Protein AF-0000000087527115 (afdb_homodimer)

Nearest PDB structures (foldseek):
  2zq5-assembly1_A  TM=5.629E-01  e=6.923E-07  Mycobacterium tuberculosis
  2z6v-assembly1_A  TM=5.836E-01  e=9.542E-07  Mycobacterium avium
  4gbm-assembly1_A  TM=4.692E-01  e=5.283E-06  Moorena producens
  3bd9-assembly1_A  TM=5.437E-01  e=1.110E-03  Homo sapiens
  7sce-assembly1_A  TM=5.227E-01  e=4.461E-03  Escherichia coli K-12

InterPro domains:
  IPR027417 P-loop containing nucleoside triphosphate hydrolase [G3DSA:3.40.50.300] (25-283)
  IPR027417 P-loop containing nucleoside triphosphate hydrolase [SSF52540] (41-276)

Foldseek 3Di:
DVVFFQDPVNLVVLQVCLVVCLVVLVVLLVVLQVPAAPFAAEEEEEDQPLCSLLLLQLLQQWWQADACFQQCLSSLSRNLSVLLVCVVVVHQNDDSPSDDDSNDDGGRNGHHLSLSNVVLFDPSQLAADPDDPGDPVSLSSVLSSQRSSCVSRVHHYYHYHHSCLRCVVVVCVSGVRHAYEYEGEDLLQNLQVQQVVCVVVDHSQDHDTHAAPCNVVLNVPDRDSLLSSLCRNVRSVVSVVVVCVPDDPLRYDYFYPQCCQQAVLVRSVVVQVSSCVVVHDTGTHDSVSDDRGHDDSSDRPDDPVSSVVNVVSNVVCVVVD/DVVFFQDPVNLVVLQVCLVVCLVVLVVLLVVLQVPAAPFAAEEEEEDQPLCSLLLLQLLQQWWQADACFQQCLSSLSRNLVVLLVQVVVVAQNDPSPSDDDSNHDGGRNGHHLSLSNVVLFDPSQLAADPDDPGDPVSLSSVLSSQRSSCVSRVHHYYHYHHSCLRCVVVVCVSGVRHAYEYEGEDLLQNLQVQQVVCVVVDHSQDGDTHAAPCNVVLNVPDRDSLLSSLCRNVRSVVSVVVVCVPDDPLRYDYFYPQCCQQAVLVRSVVVQVSSCVVVHDTGTHDSVSDDRGHDDSSDRPDDPVSSVVNVVSNVVCVVVD

Organism: NCBI:txid1859131

Secondary structure (DSSP, 8-state):
-GGGB--HHHHHHHHHHHHHHHHHHHHHHHHHTT---SSPPEEEEESTTSSHHHHHHHHHHTBS-B--BHHHHHTTT-HHHHHHHHHHTT-----S----BTTB--BTTSB---HHHHTTTS-TT----SS----HHHHHHHHHHHHHHHHHHTS-BEEE-TTHHHHHHHHHHH-SS-EEEEEE--HHHHHHHHHHHHHHHS-TTS--SPPPTTHHHHHHH---HHHHHHHHHHHHHHHHHHHHHTS-GGGEEEEEHHHHHH-HHHHHHHHHHHHHTTS----B--GGGS-S---------S-HHHHHHHHHHHHHHHTT-/-GGGB--HHHHHHHHHHHHHHHHHHHHHHHHHTT---SSPPEEEEESTTSSHHHHHHHHHHTBS-B--BHHHHHTTT-HHHHHHHHHHTT-----S----BTTB--BTTSBP--HHHHTTTS-TT----SS----HHHHHHHHHHHHHHHHHHTS-BEEE-TTHHHHHHHHHHH-SS-EEEEEE--HHHHHHHHHHHHHHHS-TTS--SPPPTTHHHHHHH---HHHHHHHHHHHHHHHHHHHHHTS-GGGEEEEEHHHHHH-HHHHHHHHHHHHHTTS----B--GGGS-S---------S-HHHHHHHHHHHHHHHTT-

Structure (mmCIF, N/CA/C/O backbone):
data_AF-0000000087527115-model_v1
#
loop_
_entity.id
_entity.type
_entity.pdbx_description
1 polymer 'Sulfotransferase family protein'
#
loop_
_atom_site.group_PDB
_atom_site.id
_atom_site.type_symbol
_atom_site.label_atom_id
_atom_site.label_alt_id
_atom_site.label_comp_id
_atom_site.label_asym_id
_atom_site.label_entity_id
_atom_site.label_seq_id
_atom_site.pdbx_PDB_ins_code
_atom_site.Cartn_x
_atom_site.Cartn_y
_atom_site.Cartn_z
_atom_site.occupancy
_atom_site.B_iso_or_equiv
_atom_site.auth_seq_id
_atom_site.auth_comp_id
_atom_site.auth_asym_id
_atom_site.auth_atom_id
_atom_site.pdbx_PDB_model_num
ATOM 1 N N . MET A 1 1 ? -6.184 -2.748 14.859 1 38.25 1 MET A N 1
ATOM 2 C CA . MET A 1 1 ? -5.488 -1.466 14.898 1 38.25 1 MET A CA 1
ATOM 3 C C . MET A 1 1 ? -4.418 -1.39 13.812 1 38.25 1 MET A C 1
ATOM 5 O O . MET A 1 1 ? -4.242 -0.346 13.188 1 38.25 1 MET A O 1
ATOM 9 N N . LEU A 1 2 ? -3.711 -2.543 13.523 1 47.62 2 LEU A N 1
ATOM 10 C CA . LEU A 1 2 ? -2.566 -2.613 12.617 1 47.62 2 LEU A CA 1
ATOM 11 C C . LEU A 1 2 ? -3.021 -2.562 11.164 1 47.62 2 LEU A C 1
ATOM 13 O O . LEU A 1 2 ? -2.234 -2.227 10.273 1 47.62 2 LEU A O 1
ATOM 17 N N . ARG A 1 3 ? -4.418 -2.646 10.984 1 58.28 3 ARG A N 1
ATOM 18 C CA . ARG A 1 3 ? -5 -2.869 9.664 1 58.28 3 ARG A CA 1
ATOM 19 C C . ARG A 1 3 ? -5.004 -1.586 8.844 1 58.28 3 ARG A C 1
ATOM 21 O O . ARG A 1 3 ? -5.105 -1.63 7.613 1 58.28 3 ARG A O 1
ATOM 28 N N . TYR A 1 4 ? -4.641 -0.491 9.492 1 68.19 4 TYR A N 1
ATOM 29 C CA . TYR A 1 4 ? -4.832 0.729 8.719 1 68.19 4 TYR A CA 1
ATOM 30 C C . TYR A 1 4 ? -3.535 1.521 8.617 1 68.19 4 TYR A C 1
ATOM 32 O O . TYR A 1 4 ? -3.516 2.627 8.07 1 68.19 4 TYR A O 1
ATOM 40 N N . ARG A 1 5 ? -2.467 0.899 9.07 1 82.88 5 ARG A N 1
ATOM 41 C CA . ARG A 1 5 ? -1.175 1.558 8.914 1 82.88 5 ARG A CA 1
ATOM 42 C C . ARG A 1 5 ? -0.531 1.181 7.582 1 82.88 5 ARG A C 1
ATOM 44 O O . ARG A 1 5 ? -0.746 0.078 7.07 1 82.88 5 ARG A O 1
ATOM 51 N N . ILE A 1 6 ? 0.137 2.098 7.02 1 88.12 6 ILE A N 1
ATOM 52 C CA . ILE A 1 6 ? 0.907 1.765 5.828 1 88.12 6 ILE A CA 1
ATOM 53 C C . ILE A 1 6 ? 2.186 1.032 6.227 1 88.12 6 ILE A C 1
ATOM 55 O O . ILE A 1 6 ? 3.086 1.624 6.824 1 88.12 6 ILE A O 1
ATOM 59 N N . PRO A 1 7 ? 2.266 -0.24 5.879 1 87.25 7 PRO A N 1
ATOM 60 C CA . PRO A 1 7 ? 3.52 -0.933 6.184 1 87.25 7 PRO A CA 1
ATOM 61 C C . PRO A 1 7 ? 4.727 -0.299 5.5 1 87.25 7 PRO A C 1
ATOM 63 O O . PRO A 1 7 ? 4.605 0.228 4.391 1 87.25 7 PRO A O 1
ATOM 66 N N . TYR A 1 8 ? 5.922 -0.376 6.133 1 87.19 8 TYR A N 1
ATOM 67 C CA . TYR A 1 8 ? 7.129 0.313 5.695 1 87.19 8 TYR A CA 1
ATOM 68 C C . TYR A 1 8 ? 7.434 0.006 4.234 1 87.19 8 TYR A C 1
ATOM 70 O O . TYR A 1 8 ? 7.609 0.92 3.426 1 87.19 8 TYR A O 1
ATOM 78 N N . ARG A 1 9 ? 7.422 -1.253 3.82 1 86.31 9 ARG A N 1
ATOM 79 C CA . ARG A 1 9 ? 7.773 -1.635 2.457 1 86.31 9 ARG A CA 1
ATOM 80 C C . ARG A 1 9 ? 6.711 -1.173 1.466 1 86.31 9 ARG A C 1
ATOM 82 O O . ARG A 1 9 ? 7.035 -0.771 0.345 1 86.31 9 ARG A O 1
ATOM 89 N N . ILE A 1 10 ? 5.461 -1.226 1.898 1 89.12 10 ILE A N 1
ATOM 90 C CA . ILE A 1 10 ? 4.387 -0.744 1.037 1 89.12 10 ILE A CA 1
ATOM 91 C C . ILE A 1 10 ? 4.523 0.764 0.838 1 89.12 10 ILE A C 1
ATOM 93 O O . ILE A 1 10 ? 4.273 1.277 -0.256 1 89.12 10 ILE A O 1
ATOM 97 N N . GLY A 1 11 ? 4.906 1.471 1.937 1 91.75 11 GLY A N 1
ATOM 98 C CA . GLY A 1 11 ? 5.176 2.895 1.819 1 91.75 11 GLY A CA 1
ATOM 99 C C . GLY A 1 11 ? 6.254 3.219 0.802 1 91.75 11 GLY A C 1
ATOM 100 O O . GLY A 1 11 ? 6.125 4.176 0.038 1 91.75 11 GLY A O 1
ATOM 101 N N . MET A 1 12 ? 7.309 2.418 0.727 1 91.44 12 MET A N 1
ATOM 102 C CA . MET A 1 12 ? 8.383 2.602 -0.249 1 91.44 12 MET A CA 1
ATOM 103 C C . MET A 1 12 ? 7.863 2.398 -1.669 1 91.44 12 MET A C 1
ATOM 105 O O . MET A 1 12 ? 8.25 3.125 -2.586 1 91.44 12 MET A O 1
ATOM 109 N N . ILE A 1 13 ? 7.043 1.417 -1.813 1 91.06 13 ILE A N 1
ATOM 110 C CA . ILE A 1 13 ? 6.461 1.126 -3.119 1 91.06 13 ILE A CA 1
ATOM 111 C C . ILE A 1 13 ? 5.59 2.299 -3.568 1 91.06 13 ILE A C 1
ATOM 113 O O . ILE A 1 13 ? 5.711 2.77 -4.703 1 91.06 13 ILE A O 1
ATOM 117 N N . LEU A 1 14 ? 4.758 2.754 -2.658 1 93.44 14 LEU A N 1
ATOM 118 C CA . LEU A 1 14 ? 3.871 3.873 -2.965 1 93.44 14 LEU A CA 1
ATOM 119 C C . LEU A 1 14 ? 4.672 5.121 -3.32 1 93.44 14 LEU A C 1
ATOM 121 O O . LEU A 1 14 ? 4.293 5.871 -4.219 1 93.44 14 LEU A O 1
ATOM 125 N N . LYS A 1 15 ? 5.789 5.336 -2.652 1 93.94 15 LYS A N 1
ATOM 126 C CA . LYS A 1 15 ? 6.66 6.473 -2.938 1 93.94 15 LYS A CA 1
ATOM 127 C C . LYS A 1 15 ? 7.211 6.398 -4.359 1 93.94 15 LYS A C 1
ATOM 129 O O . LYS A 1 15 ? 7.402 7.43 -5.008 1 93.94 15 LYS A O 1
ATOM 134 N N . LYS A 1 16 ? 7.457 5.227 -4.867 1 92.31 16 LYS A N 1
ATOM 135 C CA . LYS A 1 16 ? 7.926 5.062 -6.238 1 92.31 16 LYS A CA 1
ATOM 136 C C . LYS A 1 16 ? 6.773 5.172 -7.23 1 92.31 16 LYS A C 1
ATOM 138 O O . LYS A 1 16 ? 6.926 5.75 -8.305 1 92.31 16 LYS A O 1
ATOM 143 N N . MET A 1 17 ? 5.645 4.656 -6.871 1 91.31 17 MET A N 1
ATOM 144 C CA . MET A 1 17 ? 4.48 4.609 -7.75 1 91.31 17 MET A CA 1
ATOM 145 C C . MET A 1 17 ? 3.943 6.012 -8.016 1 91.31 17 MET A C 1
ATOM 147 O O . MET A 1 17 ? 3.309 6.25 -9.047 1 91.31 17 MET A O 1
ATOM 151 N N . GLN A 1 18 ? 4.234 6.945 -7.086 1 94.06 18 GLN A N 1
ATOM 152 C CA . GLN A 1 18 ? 3.697 8.297 -7.234 1 94.06 18 GLN A CA 1
ATOM 153 C C . GLN A 1 18 ? 4.188 8.945 -8.523 1 94.06 18 GLN A C 1
ATOM 155 O O . GLN A 1 18 ? 3.504 9.797 -9.102 1 94.06 18 GLN A O 1
ATOM 160 N N . TYR A 1 19 ? 5.312 8.492 -9.07 1 93.31 19 TYR A N 1
ATOM 161 C CA . TYR A 1 19 ? 5.855 9.062 -10.297 1 93.31 19 TYR A CA 1
ATOM 162 C C . TYR A 1 19 ? 4.969 8.742 -11.492 1 93.31 19 TYR A C 1
ATOM 164 O O . TYR A 1 19 ? 4.891 9.523 -12.445 1 93.31 19 TYR A O 1
ATOM 172 N N . PHE A 1 20 ? 4.234 7.645 -11.43 1 93.62 20 PHE A N 1
ATOM 173 C CA . PHE A 1 20 ? 3.326 7.273 -12.508 1 93.62 20 PHE A CA 1
ATOM 174 C C . PHE A 1 20 ? 2.072 8.141 -12.477 1 93.62 20 PHE A C 1
ATOM 176 O O . PHE A 1 20 ? 1.349 8.227 -13.469 1 93.62 20 PHE A O 1
ATOM 183 N N . CYS A 1 21 ? 1.845 8.805 -11.367 1 95.12 21 CYS A N 1
ATOM 184 C CA . CYS A 1 21 ? 0.656 9.633 -11.203 1 95.12 21 CYS A CA 1
ATOM 185 C C . CYS A 1 21 ? 0.921 11.07 -11.648 1 95.12 21 CYS A C 1
ATOM 187 O O . CYS A 1 21 ? -0.01 11.859 -11.789 1 95.12 21 CYS A O 1
ATOM 189 N N . LEU A 1 22 ? 2.184 11.453 -11.883 1 95.44 22 LEU A N 1
ATOM 190 C CA . LEU A 1 22 ? 2.59 12.836 -12.094 1 95.44 22 LEU A CA 1
ATOM 191 C C . LEU A 1 22 ? 1.866 13.445 -13.297 1 95.44 22 LEU A C 1
ATOM 193 O O . LEU A 1 22 ? 1.396 14.578 -13.234 1 95.44 22 LEU A O 1
ATOM 197 N N . PRO A 1 23 ? 1.755 12.695 -14.445 1 94 23 PRO A N 1
ATOM 198 C CA . PRO A 1 23 ? 1.035 13.297 -15.57 1 94 23 PRO A CA 1
ATOM 199 C C . PRO A 1 23 ? -0.41 13.648 -15.227 1 94 23 PRO A C 1
ATOM 201 O O . PRO A 1 23 ? -0.905 14.703 -15.641 1 94 23 PRO A O 1
ATOM 204 N N . PHE A 1 24 ? -1 12.82 -14.508 1 93.44 24 PHE A N 1
ATOM 205 C CA . PHE A 1 24 ? -2.377 13.07 -14.102 1 93.44 24 PHE A CA 1
ATOM 206 C C . PHE A 1 24 ? -2.441 14.195 -13.07 1 93.44 24 PHE A C 1
ATOM 208 O O . PHE A 1 24 ? -3.348 15.031 -13.117 1 93.44 24 PHE A O 1
ATOM 215 N N . GLU A 1 25 ? -1.527 14.211 -12.078 1 96.69 25 GLU A N 1
ATOM 216 C CA . GLU A 1 25 ? -1.418 15.281 -11.086 1 96.69 25 GLU A CA 1
ATOM 217 C C . GLU A 1 25 ? -1.27 16.641 -11.758 1 96.69 25 GLU A C 1
ATOM 219 O O . GLU A 1 25 ? -1.99 17.578 -11.422 1 96.69 25 GLU A O 1
ATOM 224 N N . ASN A 1 26 ? -0.387 16.656 -12.734 1 95.5 26 ASN A N 1
ATOM 225 C CA . ASN A 1 26 ? -0.12 17.906 -13.438 1 95.5 26 ASN A CA 1
ATOM 226 C C . ASN A 1 26 ? -1.346 18.391 -14.203 1 95.5 26 ASN A C 1
ATOM 228 O O . ASN A 1 26 ? -1.618 19.594 -14.258 1 95.5 26 ASN A O 1
ATOM 232 N N . LYS A 1 27 ? -2.033 17.484 -14.805 1 94.25 27 LYS A N 1
ATOM 233 C CA . LYS A 1 27 ? -3.26 17.844 -15.508 1 94.25 27 LYS A CA 1
ATOM 234 C C . LYS A 1 27 ? -4.293 18.438 -14.555 1 94.25 27 LYS A C 1
ATOM 236 O O . LYS A 1 27 ? -4.965 19.406 -14.898 1 94.25 27 LYS A O 1
ATOM 241 N N . GLN A 1 28 ? -4.402 17.891 -13.43 1 93.5 28 GLN A N 1
ATOM 242 C CA . GLN A 1 28 ? -5.348 18.391 -12.438 1 93.5 28 GLN A CA 1
ATOM 243 C C . GLN A 1 28 ? -4.93 19.766 -11.93 1 93.5 28 GLN A C 1
ATOM 245 O O . GLN A 1 28 ? -5.77 20.641 -11.734 1 93.5 28 GLN A O 1
ATOM 250 N N . LEU A 1 29 ? -3.67 19.938 -11.68 1 94.69 29 LEU A N 1
ATOM 251 C CA . LEU A 1 29 ? -3.164 21.219 -11.211 1 94.69 29 LEU A CA 1
ATOM 252 C C . LEU A 1 29 ? -3.404 22.312 -12.258 1 94.69 29 LEU A C 1
ATOM 254 O O . LEU A 1 29 ? -3.783 23.438 -11.914 1 94.69 29 LEU A O 1
ATOM 258 N N . CYS A 1 30 ? -3.221 21.906 -13.5 1 92 30 CYS A N 1
ATOM 259 C CA . CYS A 1 30 ? -3.461 22.859 -14.578 1 92 30 CYS A CA 1
ATOM 260 C C . CYS A 1 30 ? -4.934 23.234 -14.656 1 92 30 CYS A C 1
ATOM 262 O O . CYS A 1 30 ? -5.266 24.406 -14.875 1 92 30 CYS A O 1
ATOM 264 N N . SER A 1 31 ? -5.742 22.297 -14.422 1 88.31 31 SER A N 1
ATOM 265 C CA . SER A 1 31 ? -7.18 22.547 -14.469 1 88.31 31 SER A CA 1
ATOM 266 C C . SER A 1 31 ? -7.633 23.406 -13.297 1 88.31 31 SER A C 1
ATOM 268 O O . SER A 1 31 ? -8.633 24.125 -13.391 1 88.31 31 SER A O 1
ATOM 270 N N . SER A 1 32 ? -6.891 23.312 -12.273 1 86.5 32 SER A N 1
ATOM 271 C CA . SER A 1 32 ? -7.254 24.047 -11.062 1 86.5 32 SER A CA 1
ATOM 272 C C . SER A 1 32 ? -6.602 25.422 -11.031 1 86.5 32 SER A C 1
ATOM 274 O O . SER A 1 32 ? -6.926 26.25 -10.18 1 86.5 32 SER A O 1
ATOM 276 N N . LYS A 1 33 ? -5.816 25.516 -12.125 1 83.94 33 LYS A N 1
ATOM 277 C CA . LYS A 1 33 ? -5.125 26.812 -12.164 1 83.94 33 LYS A CA 1
ATOM 278 C C . LYS A 1 33 ? -6.113 27.953 -12.344 1 83.94 33 LYS A C 1
ATOM 280 O O . LYS A 1 33 ? -6.977 27.906 -13.219 1 83.94 33 LYS A O 1
ATOM 285 N N . ASN A 1 34 ? -6.25 28.797 -11.531 1 76 34 ASN A N 1
ATOM 286 C CA . ASN A 1 34 ? -7.086 30 -11.578 1 76 34 ASN A CA 1
ATOM 287 C C . ASN A 1 34 ? -8.531 29.688 -11.211 1 76 34 ASN A C 1
ATOM 289 O O . ASN A 1 34 ? -9.43 30.484 -11.477 1 76 34 ASN A O 1
ATOM 293 N N . ARG A 1 35 ? -8.828 28.453 -10.875 1 76.69 35 ARG A N 1
ATOM 294 C CA . ARG A 1 35 ? -10.156 28.125 -10.367 1 76.69 35 ARG A CA 1
ATOM 295 C C . ARG A 1 35 ? -10.227 28.281 -8.852 1 76.69 35 ARG A C 1
ATOM 297 O O . ARG A 1 35 ? -9.773 27.406 -8.117 1 76.69 35 ARG A O 1
ATOM 304 N N . TYR A 1 36 ? -10.734 29.328 -8.617 1 77.94 36 TYR A N 1
ATOM 305 C CA . TYR A 1 36 ? -10.867 29.594 -7.191 1 77.94 36 TYR A CA 1
ATOM 306 C C . TYR A 1 36 ? -11.898 28.672 -6.555 1 77.94 36 TYR A C 1
ATOM 308 O O . TYR A 1 36 ? -12.852 28.234 -7.215 1 77.94 36 TYR A O 1
ATOM 316 N N . SER A 1 37 ? -11.57 28.234 -5.348 1 85.44 37 SER A N 1
ATOM 317 C CA . SER A 1 37 ? -12.516 27.438 -4.566 1 85.44 37 SER A CA 1
ATOM 318 C C . SER A 1 37 ? -13.453 28.328 -3.764 1 85.44 37 SER A C 1
ATOM 320 O O . SER A 1 37 ? -13.07 29.422 -3.332 1 85.44 37 SER A O 1
ATOM 322 N N . GLU A 1 38 ? -14.688 27.828 -3.689 1 89.81 38 GLU A N 1
ATOM 323 C CA . GLU A 1 38 ? -15.664 28.562 -2.891 1 89.81 38 GLU A CA 1
ATOM 324 C C . GLU A 1 38 ? -15.375 28.422 -1.399 1 89.81 38 GLU A C 1
ATOM 326 O O . GLU A 1 38 ? -15.891 29.203 -0.588 1 89.81 38 GLU A O 1
ATOM 331 N N . TYR A 1 39 ? -14.531 27.547 -1.103 1 94.81 39 TYR A N 1
ATOM 332 C CA . TYR A 1 39 ? -14.227 27.281 0.3 1 94.81 39 TYR A CA 1
ATOM 333 C C . TYR A 1 39 ? -12.938 27.984 0.72 1 94.81 39 TYR A C 1
ATOM 335 O O . TYR A 1 39 ? -11.977 28.031 -0.051 1 94.81 39 TYR A O 1
ATOM 343 N N . TYR A 1 40 ? -12.945 28.516 1.947 1 96.38 40 TYR A N 1
ATOM 344 C CA . TYR A 1 40 ? -11.734 29.062 2.545 1 96.38 40 TYR A CA 1
ATOM 345 C C . TYR A 1 40 ? -10.906 27.953 3.191 1 96.38 40 TYR A C 1
ATOM 347 O O . TYR A 1 40 ? -11.391 27.25 4.078 1 96.38 40 TYR A O 1
ATOM 355 N N . PRO A 1 41 ? -9.672 27.734 2.684 1 97.88 41 PRO A N 1
ATOM 356 C CA . PRO A 1 41 ? -8.852 26.781 3.438 1 97.88 41 PRO A CA 1
ATOM 357 C C . PRO A 1 41 ? -8.609 27.219 4.879 1 97.88 41 PRO A C 1
ATOM 359 O O . PRO A 1 41 ? -8.555 28.422 5.16 1 97.88 41 PRO A O 1
ATOM 362 N N . ILE A 1 42 ? -8.508 26.25 5.758 1 98.69 42 ILE A N 1
ATOM 363 C CA . ILE A 1 42 ? -8.281 26.484 7.18 1 98.69 42 ILE A CA 1
ATOM 364 C C . ILE A 1 42 ? -6.867 26.047 7.559 1 98.69 42 ILE A C 1
ATOM 366 O O . ILE A 1 42 ? -6.477 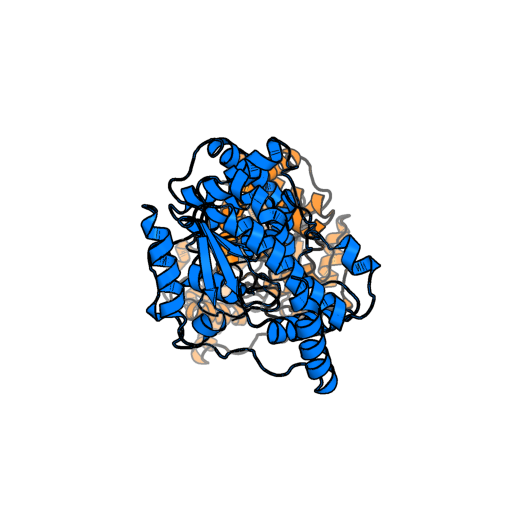24.906 7.312 1 98.69 42 ILE A O 1
ATOM 370 N N . PHE A 1 43 ? -6.086 26.906 8.125 1 98.75 43 PHE A N 1
ATOM 371 C CA . PHE A 1 43 ? -4.73 26.609 8.562 1 98.75 43 PHE A CA 1
ATOM 372 C C . PHE A 1 43 ? -4.629 26.672 10.086 1 98.75 43 PHE A C 1
ATOM 374 O O . PHE A 1 43 ? -4.855 27.719 10.688 1 98.75 43 PHE A O 1
ATOM 381 N N . VAL A 1 44 ? -4.301 25.531 10.672 1 98.75 44 VAL A N 1
ATOM 382 C CA . VAL A 1 44 ? -4.152 25.422 12.125 1 98.75 44 VAL A CA 1
ATOM 383 C C . VAL A 1 44 ? -2.688 25.625 12.508 1 98.75 44 VAL A C 1
ATOM 385 O O . VAL A 1 44 ? -1.8 24.953 11.969 1 98.75 44 VAL A O 1
ATOM 388 N N . LEU A 1 45 ? -2.459 26.562 13.398 1 97.25 45 LEU A N 1
ATOM 389 C CA . LEU A 1 45 ? -1.094 26.844 13.82 1 97.25 45 LEU A CA 1
ATOM 390 C C . LEU A 1 45 ? -1.048 27.188 15.305 1 97.25 45 LEU A C 1
ATOM 392 O O . LEU A 1 45 ? -2.086 27.234 15.969 1 97.25 45 LEU A O 1
ATOM 396 N N . GLY A 1 46 ? 0.118 27.297 15.828 1 96.25 46 GLY A N 1
ATOM 397 C CA . GLY A 1 46 ? 0.436 27.547 17.234 1 96.25 46 GLY A CA 1
ATOM 398 C C . GLY A 1 46 ? 1.862 27.188 17.594 1 96.25 46 GLY A C 1
ATOM 399 O O . GLY A 1 46 ? 2.574 26.578 16.797 1 96.25 46 GLY A O 1
ATOM 400 N N . LEU A 1 47 ? 2.225 27.594 18.828 1 96.44 47 LEU A N 1
ATOM 401 C CA . LEU A 1 47 ? 3.562 27.25 19.297 1 96.44 47 LEU A CA 1
ATOM 402 C C . LEU A 1 47 ? 3.805 25.75 19.188 1 96.44 47 LEU A C 1
ATOM 404 O O . LEU A 1 47 ? 2.857 24.953 19.203 1 96.44 47 LEU A O 1
ATOM 408 N N . PRO A 1 48 ? 5.094 25.375 18.969 1 94.94 48 PRO A N 1
ATOM 409 C CA . PRO A 1 48 ? 5.371 23.938 19.125 1 94.94 48 PRO A CA 1
ATOM 410 C C . PRO A 1 48 ? 4.93 23.391 20.484 1 94.94 48 PRO A C 1
ATOM 412 O O . PRO A 1 48 ? 5.137 24.047 21.5 1 94.94 48 PRO A O 1
ATOM 415 N N . ARG A 1 49 ? 4.297 22.234 20.406 1 93.94 49 ARG A N 1
ATOM 416 C CA . ARG A 1 49 ? 3.895 21.562 21.641 1 93.94 49 ARG A CA 1
ATOM 417 C C . ARG A 1 49 ? 2.725 22.266 22.312 1 93.94 49 ARG A C 1
ATOM 419 O O . ARG A 1 49 ? 2.535 22.172 23.516 1 93.94 49 ARG A O 1
ATOM 426 N N . ALA A 1 50 ? 1.959 23.016 21.531 1 95.5 50 ALA A N 1
ATOM 427 C CA . ALA A 1 50 ? 0.834 23.766 22.094 1 95.5 50 ALA A CA 1
ATOM 428 C C . ALA A 1 50 ? -0.455 22.953 22.016 1 95.5 50 ALA A C 1
ATOM 430 O O . ALA A 1 50 ? -1.495 23.375 22.531 1 95.5 50 ALA A O 1
ATOM 431 N N . GLY A 1 51 ? -0.478 21.797 21.391 1 94.88 51 GLY A N 1
ATOM 432 C CA . GLY A 1 51 ? -1.671 20.969 21.297 1 94.88 51 GLY A CA 1
ATOM 433 C C . GLY A 1 51 ? -2.453 21.188 20.016 1 94.88 51 GLY A C 1
ATOM 434 O O . GLY A 1 51 ? -3.629 20.828 19.938 1 94.88 51 GLY A O 1
ATOM 435 N N . SER A 1 52 ? -1.788 21.781 19.016 1 96.25 52 SER A N 1
ATOM 436 C CA . SER A 1 52 ? -2.469 22.109 17.766 1 96.25 52 SER A CA 1
ATOM 437 C C . SER A 1 52 ? -2.848 20.859 16.984 1 96.25 52 SER A C 1
ATOM 439 O O . SER A 1 52 ? -3.814 20.859 16.219 1 96.25 52 SER A O 1
ATOM 441 N N . THR A 1 53 ? -2.143 19.734 17.188 1 96.06 53 THR A N 1
ATOM 442 C CA . THR A 1 53 ? -2.48 18.484 16.516 1 96.06 53 THR A CA 1
ATOM 443 C C . THR A 1 53 ? -3.836 17.969 16.984 1 96.06 53 THR A C 1
ATOM 445 O O . THR A 1 53 ? -4.613 17.438 16.188 1 96.06 53 THR A O 1
ATOM 448 N N . LEU A 1 54 ? -4.094 18.109 18.266 1 97.19 54 LEU A N 1
ATOM 449 C CA . LEU A 1 54 ? -5.395 17.703 18.797 1 97.19 54 LEU A CA 1
ATOM 450 C C . LEU A 1 54 ? -6.516 18.516 18.156 1 97.19 54 LEU A C 1
ATOM 452 O O . LEU A 1 54 ? -7.543 17.953 17.766 1 97.19 54 LEU A O 1
ATOM 456 N N . VAL A 1 55 ? -6.348 19.812 18.062 1 98.25 55 VAL A N 1
ATOM 457 C CA . VAL A 1 55 ? -7.344 20.688 17.438 1 98.25 55 VAL A CA 1
ATOM 458 C C . VAL A 1 55 ? -7.535 20.297 15.977 1 98.25 55 VAL A C 1
ATOM 460 O O . VAL A 1 55 ? -8.664 20.203 15.492 1 98.25 55 VAL A O 1
ATOM 463 N N . TYR A 1 56 ? -6.426 20.047 15.289 1 98.38 56 TYR A N 1
ATOM 464 C CA . TYR A 1 56 ? -6.449 19.594 13.906 1 98.38 56 TYR A CA 1
ATOM 465 C C . TYR A 1 56 ? -7.273 18.312 13.766 1 98.38 56 TYR A C 1
ATOM 467 O O . TYR A 1 56 ? -8.172 18.234 12.922 1 98.38 56 TYR A O 1
ATOM 475 N N . GLN A 1 57 ? -7.02 17.328 14.594 1 98 57 GLN A N 1
ATOM 476 C CA . GLN A 1 57 ? -7.723 16.047 14.562 1 98 57 GLN A CA 1
ATOM 477 C C . GLN A 1 57 ? -9.211 16.234 14.867 1 98 57 GLN A C 1
ATOM 479 O O . GLN A 1 57 ? -10.062 15.617 14.227 1 98 57 GLN A O 1
ATOM 484 N N . LEU A 1 58 ? -9.516 17.078 15.82 1 98.38 58 LEU A N 1
ATOM 485 C CA . LEU A 1 58 ? -10.898 17.328 16.188 1 98.38 58 LEU A CA 1
ATOM 486 C C . LEU A 1 58 ? -11.672 17.938 15.023 1 98.38 58 LEU A C 1
ATOM 488 O O . LEU A 1 58 ? -12.789 17.516 14.719 1 98.38 58 LEU A O 1
ATOM 492 N N . LEU A 1 59 ? -11.055 18.906 14.375 1 98.25 59 LEU A N 1
ATOM 493 C CA . LEU A 1 59 ? -11.719 19.562 13.25 1 98.25 59 LEU A CA 1
ATOM 494 C C . LEU A 1 59 ? -11.93 18.578 12.102 1 98.25 59 LEU A C 1
ATOM 496 O O . LEU A 1 59 ? -13.016 18.531 11.516 1 98.25 59 LEU A O 1
ATOM 500 N N . VAL A 1 60 ? -10.922 17.797 11.781 1 97.88 60 VAL A N 1
ATOM 501 C CA . VAL A 1 60 ? -10.984 16.844 10.672 1 97.88 60 VAL A CA 1
ATOM 502 C C . VAL A 1 60 ? -12.023 15.773 10.969 1 97.88 60 VAL A C 1
ATOM 504 O O . VAL A 1 60 ? -12.812 15.391 10.094 1 97.88 60 VAL A O 1
ATOM 507 N N . ASN A 1 61 ? -12.094 15.289 12.195 1 97.06 61 ASN A N 1
ATOM 508 C CA . ASN A 1 61 ? -12.984 14.195 12.57 1 97.06 61 ASN A CA 1
ATOM 509 C C . ASN A 1 61 ? -14.43 14.656 12.688 1 97.06 61 ASN A C 1
ATOM 511 O O . ASN A 1 61 ? -15.352 13.852 12.609 1 97.06 61 ASN A O 1
ATOM 515 N N . SER A 1 62 ? -14.625 15.945 12.828 1 97.25 62 SER A N 1
ATOM 516 C CA . SER A 1 62 ? -15.977 16.406 13.133 1 97.25 62 SER A CA 1
ATOM 517 C C . SER A 1 62 ? -16.547 17.25 12 1 97.25 62 SER A C 1
ATOM 519 O O . SER A 1 62 ? -17.531 17.953 12.188 1 97.25 62 SER A O 1
ATOM 521 N N . SER A 1 63 ? -15.953 17.234 10.867 1 97 63 SER A N 1
ATOM 522 C CA . SER A 1 63 ? -16.453 18.047 9.766 1 97 63 SER A CA 1
ATOM 523 C C . SER A 1 63 ? -16.266 17.359 8.422 1 97 63 SER A C 1
ATOM 525 O O . SER A 1 63 ? -15.43 16.453 8.305 1 97 63 SER A O 1
ATOM 527 N N . GLU A 1 64 ? -17.094 17.688 7.453 1 95.62 64 GLU A N 1
ATOM 528 C CA . GLU A 1 64 ? -16.797 17.391 6.055 1 95.62 64 GLU A CA 1
ATOM 529 C C . GLU A 1 64 ? -15.672 18.266 5.523 1 95.62 64 GLU A C 1
ATOM 531 O O . GLU A 1 64 ? -15.852 19.484 5.371 1 95.62 64 GLU A O 1
ATOM 536 N N . CYS A 1 65 ? -14.602 17.719 5.316 1 96.94 65 CYS A N 1
ATOM 537 C CA . CYS A 1 65 ? -13.43 18.484 4.883 1 96.94 65 CYS A CA 1
ATOM 538 C C . CYS A 1 65 ? -12.461 17.594 4.109 1 96.94 65 CYS A C 1
ATOM 540 O O . CYS A 1 65 ? -12.703 16.406 3.939 1 96.94 65 CYS A O 1
ATOM 542 N N . CYS A 1 66 ? -11.445 18.172 3.518 1 97.19 66 CYS A N 1
ATOM 543 C CA . CYS A 1 66 ? -10.297 17.453 2.988 1 97.19 66 CYS A CA 1
ATOM 544 C C . CYS A 1 66 ? -9.008 17.891 3.678 1 97.19 66 CYS A C 1
ATOM 546 O O . CYS A 1 66 ? -8.977 18.938 4.328 1 97.19 66 CYS A O 1
ATOM 548 N N . TYR A 1 67 ? -8.039 17.094 3.705 1 98.06 67 TYR A N 1
ATOM 549 C CA . TYR A 1 67 ? -6.785 17.297 4.418 1 98.06 67 TYR A CA 1
ATOM 550 C C . TYR A 1 67 ? -5.676 16.438 3.824 1 98.06 67 TYR A C 1
ATOM 552 O O . TYR A 1 67 ? -5.941 15.523 3.043 1 98.06 67 TYR A O 1
ATOM 560 N N . PHE A 1 68 ? -4.441 16.766 4.086 1 97.94 68 PHE A N 1
ATOM 561 C CA . PHE A 1 68 ? -3.354 15.867 3.719 1 97.94 68 PHE A CA 1
ATOM 562 C C . PHE A 1 68 ? -3.342 14.633 4.617 1 97.94 68 PHE A C 1
ATOM 564 O O . PHE A 1 68 ? -3.02 14.727 5.801 1 97.94 68 PHE A O 1
ATOM 571 N N . SE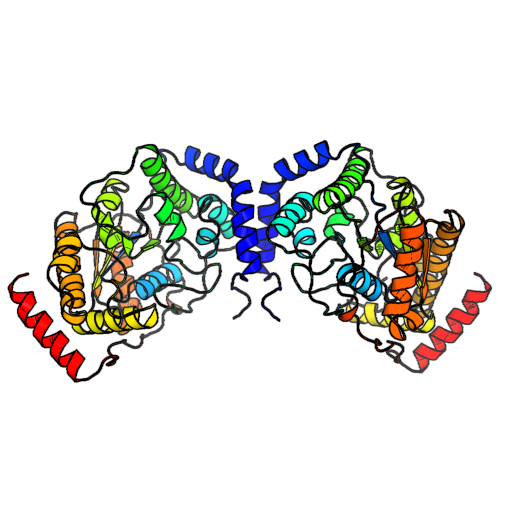R A 1 69 ? -3.699 13.508 4.043 1 96.38 69 SER A N 1
ATOM 572 C CA . SER A 1 69 ? -3.639 12.25 4.777 1 96.38 69 SER A CA 1
ATOM 573 C C . SER A 1 69 ? -2.217 11.695 4.816 1 96.38 69 SER A C 1
ATOM 575 O O . SER A 1 69 ? -1.342 12.172 4.09 1 96.38 69 SER A O 1
ATOM 577 N N . ASN A 1 70 ? -1.993 10.719 5.691 1 95.56 70 ASN A N 1
ATOM 578 C CA . ASN A 1 70 ? -0.698 10.047 5.688 1 95.56 70 ASN A CA 1
ATOM 579 C C . ASN A 1 70 ? -0.397 9.414 4.328 1 95.56 70 ASN A C 1
ATOM 581 O O . ASN A 1 70 ? 0.759 9.375 3.902 1 95.56 70 ASN A O 1
ATOM 585 N N . LEU A 1 71 ? -1.423 8.922 3.686 1 95.31 71 LEU A N 1
ATOM 586 C CA . LEU A 1 71 ? -1.24 8.367 2.348 1 95.31 71 LEU A CA 1
ATOM 587 C C . LEU A 1 71 ? -0.803 9.453 1.369 1 95.31 71 LEU A C 1
ATOM 589 O O . LEU A 1 71 ? 0.12 9.25 0.579 1 95.31 71 LEU A O 1
ATOM 593 N N . ALA A 1 72 ? -1.487 10.594 1.391 1 96.5 72 ALA A N 1
ATOM 594 C CA . ALA A 1 72 ? -1.117 11.703 0.517 1 96.5 72 ALA A CA 1
ATOM 595 C C . ALA A 1 72 ? 0.311 12.164 0.792 1 96.5 72 ALA A C 1
ATOM 597 O O . ALA A 1 72 ? 1.059 12.477 -0.137 1 96.5 72 ALA A O 1
ATOM 598 N N . THR A 1 73 ? 0.634 12.219 2.027 1 97.12 73 THR A N 1
ATOM 599 C CA . THR A 1 73 ? 1.979 12.648 2.398 1 97.12 73 THR A CA 1
ATOM 600 C C . THR A 1 73 ? 3.018 11.641 1.914 1 97.12 73 THR A C 1
ATOM 602 O O . THR A 1 73 ? 4.125 12.016 1.526 1 97.12 73 THR A O 1
ATOM 605 N N . THR A 1 74 ? 2.729 10.32 1.956 1 96.06 74 THR A N 1
ATOM 606 C CA . THR A 1 74 ? 3.604 9.281 1.431 1 96.06 74 THR A CA 1
ATOM 607 C C . THR A 1 74 ? 3.848 9.484 -0.063 1 96.06 74 THR A C 1
ATOM 609 O O . THR A 1 74 ? 4.969 9.312 -0.542 1 96.06 74 THR A O 1
ATOM 612 N N . MET A 1 75 ? 2.787 9.805 -0.72 1 97.06 75 MET A N 1
ATOM 613 C CA . MET A 1 75 ? 2.865 10.117 -2.145 1 97.06 75 MET A CA 1
ATOM 614 C C . MET A 1 75 ? 2.844 11.625 -2.379 1 97.06 75 MET A C 1
ATOM 616 O O . MET A 1 75 ? 1.971 12.133 -3.082 1 97.06 75 MET A O 1
ATOM 620 N N . HIS A 1 76 ? 3.805 12.336 -1.877 1 98.06 76 HIS A N 1
ATOM 621 C CA . HIS A 1 76 ? 3.799 13.773 -1.648 1 98.06 76 HIS A CA 1
ATOM 622 C C . HIS A 1 76 ? 3.904 14.547 -2.961 1 98.06 76 HIS A C 1
ATOM 624 O O . HIS A 1 76 ? 3.637 15.75 -3.006 1 98.06 76 HIS A O 1
ATOM 630 N N . LEU A 1 77 ? 4.223 13.906 -4.086 1 97.25 77 LEU A N 1
ATOM 631 C CA . LEU A 1 77 ? 4.324 14.594 -5.371 1 97.25 77 LEU A CA 1
ATOM 632 C C . LEU A 1 77 ? 2.979 14.609 -6.086 1 97.25 77 LEU A C 1
ATOM 634 O O . LEU A 1 77 ? 2.791 15.359 -7.051 1 97.25 77 LEU A O 1
ATOM 638 N N . SER A 1 78 ? 2.02 13.781 -5.547 1 97.19 78 SER A N 1
ATOM 639 C CA . SER A 1 78 ? 0.74 13.664 -6.238 1 97.19 78 SER A CA 1
ATOM 640 C C . SER A 1 78 ? -0.424 13.656 -5.254 1 97.19 78 SER A C 1
ATOM 642 O O . SER A 1 78 ? -1.279 12.773 -5.297 1 97.19 78 SER A O 1
ATOM 644 N N . PRO A 1 79 ? -0.47 14.695 -4.414 1 97.5 79 PRO A N 1
ATOM 645 C CA . PRO A 1 79 ? -1.494 14.672 -3.367 1 97.5 79 PRO A CA 1
ATOM 646 C C . PRO A 1 79 ? -2.91 14.812 -3.922 1 97.5 79 PRO A C 1
ATOM 648 O O . PRO A 1 79 ? -3.854 14.25 -3.365 1 97.5 79 PRO A O 1
ATOM 651 N N . VAL A 1 80 ? -3.131 15.555 -5 1 97.06 80 VAL A N 1
ATOM 652 C CA . VAL A 1 80 ? -4.457 15.742 -5.57 1 97.06 80 VAL A CA 1
ATOM 653 C C . VAL A 1 80 ? -4.969 14.43 -6.152 1 97.06 80 VAL A C 1
ATOM 655 O O . VAL A 1 80 ? -6.121 14.047 -5.926 1 97.06 80 VAL A O 1
ATOM 658 N N . THR A 1 81 ? -4.129 13.719 -6.836 1 96 81 THR A N 1
ATOM 659 C CA . THR A 1 81 ? -4.477 12.422 -7.418 1 96 81 THR A CA 1
ATOM 660 C C . THR A 1 81 ? -4.824 11.414 -6.324 1 96 81 THR A C 1
ATOM 662 O O . THR A 1 81 ? -5.812 10.688 -6.438 1 96 81 THR A O 1
ATOM 665 N N . VAL A 1 82 ? -3.988 11.391 -5.316 1 94.62 82 VAL A N 1
ATOM 666 C CA . VAL A 1 82 ? -4.219 10.477 -4.199 1 94.62 82 VAL A CA 1
ATOM 667 C C . VAL A 1 82 ? -5.559 10.797 -3.537 1 94.62 82 VAL A C 1
ATOM 669 O O . VAL A 1 82 ? -6.305 9.891 -3.162 1 94.62 82 VAL A O 1
ATOM 672 N N . SER A 1 83 ? -5.82 12.062 -3.406 1 94.19 83 SER A N 1
ATOM 673 C CA . SER A 1 83 ? -7.082 12.492 -2.816 1 94.19 83 SER A CA 1
ATOM 674 C C . SER A 1 83 ? -8.273 12.023 -3.646 1 94.19 83 SER A C 1
ATOM 676 O O . SER A 1 83 ? -9.281 11.578 -3.098 1 94.19 83 SER A O 1
ATOM 678 N N . ARG A 1 84 ? -8.203 12.125 -4.906 1 93.75 84 ARG A N 1
ATOM 679 C CA . ARG A 1 84 ? -9.266 11.656 -5.785 1 93.75 84 ARG A CA 1
ATOM 680 C C . ARG A 1 84 ? -9.5 10.156 -5.613 1 93.75 84 ARG A C 1
ATOM 682 O O . ARG A 1 84 ? -10.648 9.711 -5.512 1 93.75 84 ARG A O 1
ATOM 689 N N . VAL A 1 85 ? -8.422 9.391 -5.59 1 93.62 85 VAL A N 1
ATOM 690 C CA . VAL A 1 85 ? -8.5 7.941 -5.449 1 93.62 85 VAL A CA 1
ATOM 691 C C . VAL A 1 85 ? -9.109 7.586 -4.094 1 93.62 85 VAL A C 1
ATOM 693 O O . VAL A 1 85 ? -9.969 6.707 -4.004 1 93.62 85 VAL A O 1
ATOM 696 N N . THR A 1 86 ? -8.656 8.25 -3.078 1 92.12 86 THR A N 1
ATOM 697 C CA . THR A 1 86 ? -9.133 7.969 -1.731 1 92.12 86 THR A CA 1
ATOM 698 C C . THR A 1 86 ? -10.617 8.312 -1.602 1 92.12 86 THR A C 1
ATOM 700 O O . THR A 1 86 ? -11.359 7.621 -0.908 1 92.12 86 THR A O 1
ATOM 703 N N . LYS A 1 87 ? -10.984 9.406 -2.201 1 92 87 LYS A N 1
ATOM 704 C CA . LYS A 1 87 ? -12.398 9.758 -2.174 1 92 87 LYS A CA 1
ATOM 705 C C . LYS A 1 87 ? -13.258 8.648 -2.775 1 92 87 LYS A C 1
ATOM 707 O O . LYS A 1 87 ? -14.297 8.297 -2.221 1 92 87 LYS A O 1
ATOM 712 N N . ILE A 1 88 ? -12.82 8.117 -3.875 1 89.19 88 ILE A N 1
ATOM 713 C CA . ILE A 1 88 ? -13.555 7.094 -4.613 1 89.19 88 ILE A CA 1
ATOM 714 C C . ILE A 1 88 ? -13.727 5.852 -3.742 1 89.19 88 ILE A C 1
ATOM 716 O O . ILE A 1 88 ? -14.781 5.211 -3.76 1 89.19 88 ILE A O 1
ATOM 720 N N . ILE A 1 89 ? -12.734 5.598 -2.861 1 85.44 89 ILE A N 1
ATOM 721 C CA . ILE A 1 89 ? -12.812 4.367 -2.082 1 85.44 89 ILE A CA 1
ATOM 722 C C . ILE A 1 89 ? -13.383 4.664 -0.7 1 85.44 89 ILE A C 1
ATOM 724 O O . ILE A 1 89 ? -13.398 3.795 0.174 1 85.44 89 ILE A O 1
ATOM 728 N N . GLY A 1 90 ? -13.828 5.836 -0.455 1 77.19 90 GLY A N 1
ATOM 729 C CA . GLY A 1 90 ? -14.445 6.223 0.802 1 77.19 90 GLY A CA 1
ATOM 730 C C . GLY A 1 90 ? -13.438 6.469 1.911 1 77.19 90 GLY A C 1
ATOM 731 O O . GLY A 1 90 ? -13.68 6.113 3.066 1 77.19 90 GLY A O 1
ATOM 732 N N . GLY A 1 91 ? -12.289 7.055 1.572 1 70.12 91 GLY A N 1
ATOM 733 C CA . GLY A 1 91 ? -11.18 6.871 2.504 1 70.12 91 GLY A CA 1
ATOM 734 C C . GLY A 1 91 ? -10.906 8.102 3.342 1 70.12 91 GLY A C 1
ATOM 735 O O . GLY A 1 91 ? -10.148 8.039 4.312 1 70.12 91 GLY A O 1
ATOM 736 N N . GLN A 1 92 ? -11.328 9.32 3.23 1 79.5 92 GLN A N 1
ATOM 737 C CA . GLN A 1 92 ? -10.898 10.445 4.059 1 79.5 92 GLN A CA 1
ATOM 738 C C . GLN A 1 92 ? -11.867 10.672 5.215 1 79.5 92 GLN A C 1
ATOM 740 O O . GLN A 1 92 ? -12.422 11.766 5.359 1 79.5 92 GLN A O 1
ATOM 745 N N . ASN A 1 93 ? -12.109 9.641 5.953 1 85.81 93 ASN A N 1
ATOM 746 C CA . ASN A 1 93 ? -12.875 9.562 7.195 1 85.81 93 ASN A CA 1
ATOM 747 C C . ASN A 1 93 ? -12.117 8.789 8.266 1 85.81 93 ASN A C 1
ATOM 749 O O . ASN A 1 93 ? -12.461 7.645 8.578 1 85.81 93 ASN A O 1
ATOM 753 N N . PRO A 1 94 ? -11.117 9.453 8.867 1 91.69 94 PRO A N 1
ATOM 754 C CA . PRO A 1 94 ? -10.281 8.734 9.828 1 91.69 94 PRO A CA 1
ATOM 755 C C . PRO A 1 94 ? -11.039 8.367 11.102 1 91.69 94 PRO A C 1
ATOM 757 O O . PRO A 1 94 ? -12 9.039 11.469 1 91.69 94 PRO A O 1
ATOM 760 N N . PRO A 1 95 ? -10.672 7.25 11.734 1 91.25 95 PRO A N 1
ATOM 761 C CA . PRO A 1 95 ? -11.258 6.957 13.047 1 91.25 95 PRO A CA 1
ATOM 762 C C . PRO A 1 95 ? -10.914 8.008 14.094 1 91.25 95 PRO A C 1
ATOM 764 O O . PRO A 1 95 ? -9.844 8.617 14.031 1 91.25 95 PRO A O 1
ATOM 767 N N . PRO A 1 96 ? -11.789 8.195 15.039 1 93.56 96 PRO A N 1
ATOM 768 C CA . PRO A 1 96 ? -11.586 9.211 16.078 1 93.56 96 PRO A CA 1
ATOM 769 C C . PRO A 1 96 ? -10.609 8.75 17.156 1 93.56 96 PRO A C 1
ATOM 771 O O . PRO A 1 96 ? -10.984 8.648 18.328 1 93.56 96 PRO A O 1
ATOM 774 N N . THR A 1 97 ? -9.406 8.547 16.781 1 91.06 97 THR A N 1
ATOM 775 C CA . THR A 1 97 ? -8.414 8.07 17.734 1 91.06 97 THR A CA 1
ATOM 776 C C . THR A 1 97 ? -7.875 9.219 18.562 1 91.06 97 THR A C 1
ATOM 778 O O . THR A 1 97 ? -7.57 9.047 19.75 1 91.06 97 THR A O 1
ATOM 781 N N . PHE A 1 98 ? -7.734 10.398 18 1 95.56 98 PHE A N 1
ATOM 782 C CA . PHE A 1 98 ? -7.18 11.617 18.578 1 95.56 98 PHE A CA 1
ATOM 783 C C . PHE A 1 98 ? -5.824 11.344 19.219 1 95.56 98 PHE A C 1
ATOM 785 O O . PHE A 1 98 ? -5.523 11.867 20.297 1 95.56 98 PHE A O 1
ATOM 792 N N . GLN A 1 99 ? -5.121 10.453 18.641 1 92.88 99 GLN A N 1
ATOM 793 C CA . GLN A 1 99 ? -3.787 10.086 19.109 1 92.88 99 GLN A CA 1
ATOM 794 C C . GLN A 1 99 ? -2.719 10.531 18.109 1 92.88 99 GLN A C 1
ATOM 796 O O . GLN A 1 99 ? -2.922 10.445 16.891 1 92.88 99 GLN A O 1
ATOM 801 N N . SER A 1 100 ? -1.696 11.102 18.609 1 92.75 100 SER A N 1
ATOM 802 C CA . SER A 1 100 ? -0.538 11.477 17.812 1 92.75 100 SER A CA 1
ATOM 803 C C . SER A 1 100 ? 0.738 11.477 18.641 1 92.75 100 SER A C 1
ATOM 805 O O . SER A 1 100 ? 0.679 11.492 19.875 1 92.75 100 SER A O 1
ATOM 807 N N . ARG A 1 101 ? 1.853 11.297 18.031 1 87.5 101 ARG A N 1
ATOM 808 C CA . ARG A 1 101 ? 3.17 11.453 18.641 1 87.5 101 ARG A CA 1
ATOM 809 C C . ARG A 1 101 ? 3.969 12.547 17.938 1 87.5 101 ARG A C 1
ATOM 811 O O . ARG A 1 101 ? 4.418 12.367 16.812 1 87.5 101 ARG A O 1
ATOM 818 N N . TYR A 1 102 ? 4.168 13.609 18.656 1 85.69 102 TYR A N 1
ATOM 819 C CA . TYR A 1 102 ? 4.855 14.773 18.109 1 85.69 102 TYR A CA 1
ATOM 820 C C . TYR A 1 102 ? 4.246 15.195 16.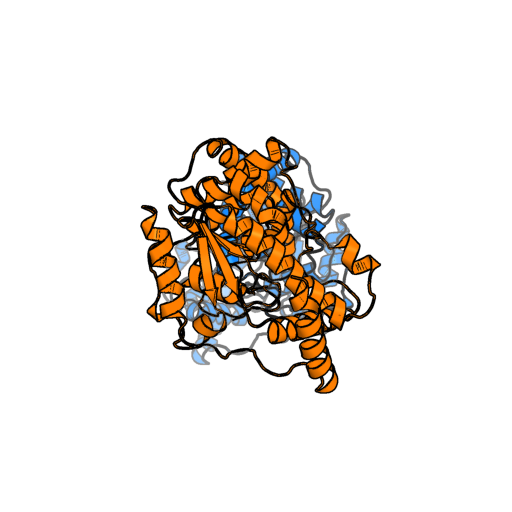781 1 85.69 102 TYR A C 1
ATOM 822 O O . TYR A 1 102 ? 4.969 15.445 15.812 1 85.69 102 TYR A O 1
ATOM 830 N N . GLY A 1 103 ? 2.949 15.078 16.75 1 88.62 103 GLY A N 1
ATOM 831 C CA . GLY A 1 103 ? 2.197 15.57 15.609 1 88.62 103 GLY A CA 1
ATOM 832 C C . GLY A 1 103 ? 1.939 14.5 14.57 1 88.62 103 GLY A C 1
ATOM 833 O O . GLY A 1 103 ? 1.133 14.695 13.656 1 88.62 103 GLY A O 1
ATOM 834 N N . ASN A 1 104 ? 2.561 13.367 14.688 1 90.25 104 ASN A N 1
ATOM 835 C CA . ASN A 1 104 ? 2.422 12.312 13.695 1 90.25 104 ASN A CA 1
ATOM 836 C C . ASN A 1 104 ? 1.318 11.328 14.07 1 90.25 104 ASN A C 1
ATOM 838 O O . ASN A 1 104 ? 1.296 10.812 15.188 1 90.25 104 ASN A O 1
ATOM 842 N N . THR A 1 105 ? 0.484 11.133 13.125 1 93.94 105 THR A N 1
ATOM 843 C CA . THR A 1 105 ? -0.561 10.125 13.273 1 93.94 105 THR A CA 1
ATOM 844 C C . THR A 1 105 ? -0.181 8.836 12.539 1 93.94 105 THR A C 1
ATOM 846 O O . THR A 1 105 ? 0.838 8.789 11.844 1 93.94 105 THR A O 1
ATOM 849 N N . SER A 1 106 ? -1.008 7.723 12.719 1 90.31 106 SER A N 1
ATOM 850 C CA . SER A 1 106 ? -0.469 6.418 12.344 1 90.31 106 SER A CA 1
ATOM 851 C C . SER A 1 106 ? -1.196 5.844 11.133 1 90.31 106 SER A C 1
ATOM 853 O O . SER A 1 106 ? -0.576 5.227 10.266 1 90.31 106 SER A O 1
ATOM 855 N N . LEU A 1 107 ? -2.475 6.078 11.055 1 92.31 107 LEU A N 1
ATOM 856 C CA . LEU A 1 107 ? -3.262 5.375 10.055 1 92.31 107 LEU A CA 1
ATOM 857 C C . LEU A 1 107 ? -3.174 6.074 8.703 1 92.31 107 LEU A C 1
ATOM 859 O O . LEU A 1 107 ? -2.922 7.281 8.641 1 92.31 107 LEU A O 1
ATOM 863 N N . TRP A 1 108 ? -3.443 5.332 7.633 1 92.38 108 TRP A N 1
ATOM 864 C CA . TRP A 1 108 ? -3.223 5.816 6.273 1 92.38 108 TRP A CA 1
ATOM 865 C C . TRP A 1 108 ? -4.125 7.008 5.965 1 92.38 108 TRP A C 1
ATOM 867 O O . TRP A 1 108 ? -3.752 7.891 5.191 1 92.38 108 TRP A O 1
ATOM 877 N N . ASN A 1 109 ? -5.305 7.074 6.57 1 94.12 109 ASN A N 1
ATOM 878 C CA . ASN A 1 109 ? -6.277 8.109 6.246 1 94.12 109 ASN A CA 1
ATOM 879 C C . ASN A 1 109 ? -6.391 9.141 7.363 1 94.12 109 ASN A C 1
ATOM 881 O O . ASN A 1 109 ? -7.297 9.977 7.355 1 94.12 109 ASN A O 1
ATOM 885 N N . GLU A 1 110 ? -5.52 9.078 8.312 1 95.69 110 GLU A N 1
ATOM 886 C CA . GLU A 1 110 ? -5.473 10.102 9.352 1 95.69 110 GLU A CA 1
ATOM 887 C C . GLU A 1 110 ? -4.785 11.367 8.852 1 95.69 110 GLU A C 1
ATOM 889 O O . GLU A 1 110 ? -3.996 11.32 7.902 1 95.69 110 GLU A O 1
ATOM 894 N N . PRO A 1 111 ? -5.152 12.508 9.477 1 96.81 111 PRO A N 1
ATOM 895 C CA . PRO A 1 111 ? -4.516 13.75 9.039 1 96.81 111 PRO A CA 1
ATOM 896 C C . PRO A 1 111 ? -3.025 13.797 9.375 1 96.81 111 PRO A C 1
ATOM 898 O O . PRO A 1 111 ? -2.625 13.453 10.484 1 96.81 111 PRO A O 1
ATOM 901 N N . SER A 1 112 ? -2.264 14.172 8.375 1 96.88 112 SER A N 1
ATOM 902 C CA . SER A 1 112 ? -0.814 14.312 8.469 1 96.88 112 SER A CA 1
ATOM 903 C C . SER A 1 112 ? -0.411 15.781 8.547 1 96.88 112 SER A C 1
ATOM 905 O O . SER A 1 112 ? -1.113 16.656 8.031 1 96.88 112 SER A O 1
ATOM 907 N N . VAL A 1 113 ? 0.731 16.016 9.141 1 96.5 113 VAL A N 1
ATOM 908 C CA . VAL A 1 113 ? 1.268 17.375 9.164 1 96.5 113 VAL A CA 1
ATOM 909 C C . VAL A 1 113 ? 1.7 17.781 7.758 1 96.5 113 VAL A C 1
ATOM 911 O O . VAL A 1 113 ? 1.84 18.969 7.465 1 96.5 113 VAL A O 1
ATOM 914 N N . GLY A 1 114 ? 1.882 16.812 6.875 1 97.06 114 GLY A N 1
ATOM 915 C CA . GLY A 1 114 ? 2.096 17.078 5.465 1 97.06 114 GLY A CA 1
ATOM 916 C C . GLY A 1 114 ? 3.461 17.688 5.172 1 97.06 114 GLY A C 1
ATOM 917 O O . GLY A 1 114 ? 3.615 18.469 4.23 1 97.06 114 GLY A O 1
ATOM 918 N N . VAL A 1 115 ? 4.484 17.281 5.953 1 96.38 115 VAL A N 1
ATOM 919 C CA . VAL A 1 115 ? 5.801 17.906 5.887 1 96.38 115 VAL A CA 1
ATOM 920 C C . VAL A 1 115 ? 6.387 17.734 4.488 1 96.38 115 VAL A C 1
ATOM 922 O O . VAL A 1 115 ? 6.934 18.688 3.92 1 96.38 115 VAL A O 1
ATOM 925 N N . SER A 1 116 ? 6.258 16.547 3.914 1 97 116 SER A N 1
ATOM 926 C CA . SER A 1 116 ? 6.844 16.266 2.607 1 97 116 SER A CA 1
ATOM 927 C C . SER A 1 116 ? 6.121 17.047 1.506 1 97 116 SER A C 1
ATOM 929 O O . SER A 1 116 ? 6.73 17.422 0.502 1 97 116 SER A O 1
ATOM 931 N N . ILE A 1 117 ? 4.852 17.312 1.677 1 98.31 117 ILE A N 1
ATOM 932 C CA . ILE A 1 117 ? 4.094 18.062 0.685 1 98.31 117 ILE A CA 1
ATOM 933 C C . ILE A 1 117 ? 4.438 19.547 0.795 1 98.31 117 ILE A C 1
ATOM 935 O O . ILE A 1 117 ? 4.801 20.188 -0.198 1 98.31 117 ILE A O 1
ATOM 939 N N . TRP A 1 118 ? 4.371 20.109 2.014 1 98.19 118 TRP A N 1
ATOM 940 C CA . TRP A 1 118 ? 4.715 21.5 2.225 1 98.19 118 TRP A CA 1
ATOM 941 C C . TRP A 1 118 ? 6.16 21.781 1.815 1 98.19 118 TRP A C 1
ATOM 943 O O . TRP A 1 118 ? 6.48 22.875 1.339 1 98.19 118 TRP A O 1
ATOM 953 N N . GLY A 1 119 ? 6.996 20.766 1.975 1 97.25 119 GLY A N 1
ATOM 954 C CA . GLY A 1 119 ? 8.406 20.875 1.639 1 97.25 119 GLY A CA 1
ATOM 955 C C . GLY A 1 119 ? 8.648 21.125 0.161 1 97.25 119 GLY A C 1
ATOM 956 O O . GLY A 1 119 ? 9.766 21.453 -0.244 1 97.25 119 GLY A O 1
ATOM 957 N N . ARG A 1 120 ? 7.676 20.906 -0.619 1 96.75 120 ARG A N 1
ATOM 958 C CA . ARG A 1 120 ? 7.785 21.203 -2.041 1 96.75 120 ARG A CA 1
ATOM 959 C C . ARG A 1 120 ? 7.895 22.719 -2.271 1 96.75 120 ARG A C 1
ATOM 961 O O . ARG A 1 120 ? 8.438 23.156 -3.287 1 96.75 120 ARG A O 1
ATOM 968 N N . TRP A 1 121 ? 7.406 23.469 -1.284 1 97.56 121 TRP A N 1
ATOM 969 C CA . TRP A 1 121 ? 7.301 24.906 -1.505 1 97.56 121 TRP A CA 1
ATOM 970 C C . TRP A 1 121 ? 8.062 25.672 -0.431 1 97.56 121 TRP A C 1
ATOM 972 O O . TRP A 1 121 ? 8.531 26.797 -0.673 1 97.56 121 TRP A O 1
ATOM 982 N N . PHE A 1 122 ? 8.188 25.109 0.733 1 97.31 122 PHE A N 1
ATOM 983 C CA . PHE A 1 122 ? 8.766 25.828 1.861 1 97.31 122 PHE A CA 1
ATOM 984 C C . PHE A 1 122 ? 9.984 25.094 2.41 1 97.31 122 PHE A C 1
ATOM 986 O O . PHE A 1 122 ? 10.109 23.875 2.24 1 97.31 122 PHE A O 1
ATOM 993 N N . PRO A 1 123 ? 10.844 25.828 3.139 1 94.25 123 PRO A N 1
ATOM 994 C CA . PRO A 1 123 ? 12.008 25.156 3.721 1 94.25 123 PRO A CA 1
ATOM 995 C C . PRO A 1 123 ? 11.625 24.156 4.816 1 94.25 123 PRO A C 1
ATOM 997 O O . PRO A 1 123 ? 10.875 24.5 5.73 1 94.25 123 PRO A O 1
ATOM 1000 N N . LEU A 1 124 ? 12.211 23.016 4.805 1 92.12 124 LEU A N 1
ATOM 1001 C CA . LEU A 1 124 ? 11.883 21.953 5.75 1 92.12 124 LEU A CA 1
ATOM 1002 C C . LEU A 1 124 ? 12.367 22.312 7.152 1 92.12 124 LEU A C 1
ATOM 1004 O O . LEU A 1 124 ? 11.844 21.797 8.141 1 92.12 124 LEU A O 1
ATOM 1008 N N . ASN A 1 125 ? 13.391 23.156 7.215 1 92.25 125 ASN A N 1
ATOM 1009 C CA . ASN A 1 125 ? 13.875 23.562 8.531 1 92.25 125 ASN A CA 1
ATOM 1010 C C . ASN A 1 125 ? 13.031 24.672 9.117 1 92.25 125 ASN A C 1
ATOM 1012 O O . ASN A 1 125 ? 13.359 25.219 10.172 1 92.25 125 ASN A O 1
ATOM 1016 N N . GLN A 1 126 ? 11.977 25.047 8.391 1 94.69 126 GLN A N 1
ATOM 1017 C CA . GLN A 1 126 ? 10.961 25.969 8.867 1 94.69 126 GLN A CA 1
ATOM 1018 C C . GLN A 1 126 ? 11.578 27.328 9.188 1 94.69 126 GLN A C 1
ATOM 1020 O O . GLN A 1 126 ? 11.297 27.922 10.242 1 94.69 126 GLN A O 1
ATOM 1025 N N . THR A 1 127 ? 12.469 27.766 8.305 1 95.06 127 THR A N 1
ATOM 1026 C CA . THR A 1 127 ? 13.047 29.109 8.398 1 95.06 127 THR A CA 1
ATOM 1027 C C . THR A 1 127 ? 11.969 30.172 8.242 1 95.06 127 THR A C 1
ATOM 1029 O O . THR A 1 127 ? 11.109 30.062 7.371 1 95.06 127 THR A O 1
ATOM 1032 N N . PHE A 1 128 ? 12.109 31.219 9.094 1 96.62 128 PHE A N 1
ATOM 1033 C CA . PHE A 1 128 ? 11.141 32.312 9.055 1 96.62 128 PHE A CA 1
ATOM 1034 C C . PHE A 1 128 ? 11.227 33.062 7.734 1 96.62 128 PHE A C 1
ATOM 1036 O O . PHE A 1 128 ? 12.312 33.5 7.328 1 96.62 128 PHE A O 1
ATOM 1043 N N . MET A 1 129 ? 10.055 33.219 7.098 1 94.88 129 MET A N 1
ATOM 1044 C CA . MET A 1 129 ? 9.992 33.938 5.84 1 94.88 129 MET A CA 1
ATOM 1045 C C . MET A 1 129 ? 9.32 35.312 6.039 1 94.88 129 MET A C 1
ATOM 1047 O O . MET A 1 129 ? 8.094 35.375 6.098 1 94.88 129 MET A O 1
ATOM 1051 N N . LYS A 1 130 ? 10.078 36.312 6.008 1 88.31 130 LYS A N 1
ATOM 1052 C CA . LYS A 1 130 ? 9.562 37.688 6.18 1 88.31 130 LYS A CA 1
ATOM 1053 C C . LYS A 1 130 ? 8.766 38.125 4.953 1 88.31 130 LYS A C 1
ATOM 1055 O O . LYS A 1 130 ? 7.809 38.875 5.074 1 88.31 130 LYS A O 1
ATOM 1060 N N . LYS A 1 131 ? 9.188 37.656 3.838 1 88.88 131 LYS A N 1
ATOM 1061 C CA . LYS A 1 131 ? 8.516 37.969 2.574 1 88.88 131 LYS A CA 1
ATOM 1062 C C . LYS A 1 131 ? 8.266 36.688 1.768 1 88.88 131 LYS A C 1
ATOM 1064 O O . LYS A 1 131 ? 8.914 35.656 1.998 1 88.88 131 LYS A O 1
ATOM 1069 N N . ASN A 1 132 ? 7.332 36.875 0.871 1 89.62 132 ASN A N 1
ATOM 1070 C CA . ASN A 1 132 ? 7.082 35.781 -0.061 1 89.62 132 ASN A CA 1
ATOM 1071 C C . ASN A 1 132 ? 8.219 35.656 -1.072 1 89.62 132 ASN A C 1
ATOM 1073 O O . ASN A 1 132 ? 8.422 36.531 -1.908 1 89.62 132 ASN A O 1
ATOM 1077 N N . ASN A 1 133 ? 8.906 34.531 -0.971 1 90.94 133 ASN A N 1
ATOM 1078 C CA . ASN A 1 133 ? 10.008 34.312 -1.908 1 90.94 133 ASN A CA 1
ATOM 1079 C C . ASN A 1 133 ? 9.711 33.125 -2.832 1 90.94 133 ASN A C 1
ATOM 1081 O O . ASN A 1 133 ? 10.625 32.594 -3.457 1 90.94 133 ASN A O 1
ATOM 1085 N N . LEU A 1 134 ? 8.484 32.719 -2.873 1 94.38 134 LEU A N 1
ATOM 1086 C CA . LEU A 1 134 ? 8.109 31.656 -3.812 1 94.38 134 LEU A CA 1
ATOM 1087 C C . LEU A 1 134 ? 8.086 32.188 -5.242 1 94.38 134 LEU A C 1
ATOM 1089 O O . LEU A 1 134 ? 7.605 33.312 -5.488 1 94.38 134 LEU A O 1
ATOM 1093 N N . ASN A 1 135 ? 8.68 31.438 -6.148 1 94.44 135 ASN A N 1
ATOM 1094 C CA . ASN A 1 135 ? 8.5 31.812 -7.547 1 94.44 135 ASN A CA 1
ATOM 1095 C C . ASN A 1 135 ? 7.074 31.516 -8.016 1 94.44 135 ASN A C 1
ATOM 1097 O O . ASN A 1 135 ? 6.293 30.891 -7.301 1 94.44 135 ASN A O 1
ATOM 1101 N N . THR A 1 136 ? 6.758 32.031 -9.188 1 93.56 136 THR A N 1
ATOM 1102 C CA . THR A 1 136 ? 5.398 31.969 -9.703 1 93.56 136 THR A CA 1
ATOM 1103 C C . THR A 1 136 ? 4.922 30.516 -9.828 1 93.56 136 THR A C 1
ATOM 1105 O O . THR A 1 136 ? 3.773 30.203 -9.508 1 93.56 136 THR A O 1
ATOM 1108 N N . LYS A 1 137 ? 5.758 29.641 -10.273 1 93.44 137 LYS A N 1
ATOM 1109 C CA . LYS A 1 137 ? 5.395 28.234 -10.453 1 93.44 137 LYS A CA 1
ATOM 1110 C C . LYS A 1 137 ? 5.039 27.594 -9.117 1 93.44 137 LYS A C 1
ATOM 1112 O O . LYS A 1 137 ? 4.031 26.891 -9.008 1 93.44 137 LYS A O 1
ATOM 1117 N N . MET A 1 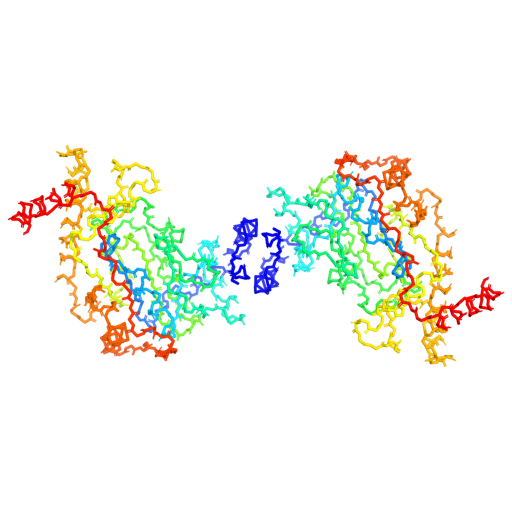138 ? 5.891 27.812 -8.156 1 94.81 138 MET A N 1
ATOM 1118 C CA . MET A 1 138 ? 5.68 27.266 -6.82 1 94.81 138 MET A CA 1
ATOM 1119 C C . MET A 1 138 ? 4.395 27.797 -6.207 1 94.81 138 MET A C 1
ATOM 1121 O O . MET A 1 138 ? 3.625 27.062 -5.602 1 94.81 138 MET A O 1
ATOM 1125 N N . PHE A 1 139 ? 4.227 29.031 -6.375 1 94.56 139 PHE A N 1
ATOM 1126 C CA . PHE A 1 139 ? 3.057 29.703 -5.84 1 94.56 139 PHE A CA 1
ATOM 1127 C C . PHE A 1 139 ? 1.778 29.156 -6.457 1 94.56 139 PHE A C 1
ATOM 1129 O O . PHE A 1 139 ? 0.813 28.875 -5.746 1 94.56 139 PHE A O 1
ATOM 1136 N N . ASP A 1 140 ? 1.779 29 -7.738 1 94.5 140 ASP A N 1
ATOM 1137 C CA . ASP A 1 140 ? 0.63 28.453 -8.461 1 94.5 140 ASP A CA 1
ATOM 1138 C C . ASP A 1 140 ? 0.362 27.016 -8.055 1 94.5 140 ASP A C 1
ATOM 1140 O O . ASP A 1 140 ? -0.792 26.609 -7.902 1 94.5 140 ASP A O 1
ATOM 1144 N N . GLU A 1 141 ? 1.359 26.203 -7.926 1 96.25 141 GLU A N 1
ATOM 1145 C CA . GLU A 1 141 ? 1.219 24.797 -7.539 1 96.25 141 GLU A CA 1
ATOM 1146 C C . GLU A 1 141 ? 0.61 24.672 -6.145 1 96.25 141 GLU A C 1
ATOM 1148 O O . GLU A 1 141 ? -0.242 23.812 -5.91 1 96.25 141 GLU A O 1
ATOM 1153 N N . LEU A 1 142 ? 1.124 25.516 -5.273 1 97.5 142 LEU A N 1
ATOM 1154 C CA . LEU A 1 142 ? 0.598 25.531 -3.912 1 97.5 142 LEU A CA 1
ATOM 1155 C C . LEU A 1 142 ? -0.904 25.797 -3.916 1 97.5 142 LEU A C 1
ATOM 1157 O O . LEU A 1 142 ? -1.677 25.016 -3.35 1 97.5 142 LEU A O 1
ATOM 1161 N N . ARG A 1 143 ? -1.319 26.797 -4.582 1 96.81 143 ARG A N 1
ATOM 1162 C CA . ARG A 1 143 ? -2.725 27.188 -4.633 1 96.81 143 ARG A CA 1
ATOM 1163 C C . ARG A 1 143 ? -3.566 26.109 -5.316 1 96.81 143 ARG A C 1
ATOM 1165 O O . ARG A 1 143 ? -4.613 25.719 -4.801 1 96.81 143 ARG A O 1
ATOM 1172 N N . SER A 1 144 ? -3.047 25.641 -6.43 1 97 144 SER A N 1
ATOM 1173 C CA . SER A 1 144 ? -3.795 24.672 -7.227 1 97 144 SER A CA 1
ATOM 1174 C C . SER A 1 144 ? -3.957 23.344 -6.48 1 97 144 SER A C 1
ATOM 1176 O O . SER A 1 144 ? -4.973 22.656 -6.633 1 97 144 SER A O 1
ATOM 1178 N N . THR A 1 145 ? -2.994 22.984 -5.711 1 97.94 145 THR A N 1
ATOM 1179 C CA . THR A 1 145 ? -3.082 21.75 -4.934 1 97.94 145 THR A CA 1
ATOM 1180 C C . THR A 1 145 ? -4.219 21.828 -3.918 1 97.94 145 THR A C 1
ATOM 1182 O O . THR A 1 145 ? -5.086 20.953 -3.879 1 97.94 145 THR A O 1
ATOM 1185 N N . ILE A 1 146 ? -4.25 22.922 -3.154 1 98 146 ILE A N 1
ATOM 1186 C CA . ILE A 1 146 ? -5.242 23.062 -2.096 1 98 146 ILE A CA 1
ATOM 1187 C C . ILE A 1 146 ? -6.625 23.266 -2.709 1 98 146 ILE A C 1
ATOM 1189 O O . ILE A 1 146 ? -7.59 22.609 -2.307 1 98 146 ILE A O 1
ATOM 1193 N N . TYR A 1 147 ? -6.73 24.141 -3.719 1 96.75 147 TYR A N 1
ATOM 1194 C CA . TYR A 1 147 ? -8.008 24.359 -4.387 1 96.75 147 TYR A CA 1
ATOM 1195 C C . TYR A 1 147 ? -8.484 23.094 -5.086 1 96.75 147 TYR A C 1
ATOM 1197 O O . TYR A 1 147 ? -9.68 22.797 -5.09 1 96.75 147 TYR A O 1
ATOM 1205 N N . GLY A 1 148 ? -7.543 22.422 -5.719 1 95.5 148 GLY A N 1
ATOM 1206 C CA . GLY A 1 148 ? -7.887 21.156 -6.363 1 95.5 148 GLY A CA 1
ATOM 1207 C C . GLY A 1 148 ? -8.5 20.156 -5.414 1 95.5 148 GLY A C 1
ATOM 1208 O O . GLY A 1 148 ? -9.508 19.516 -5.742 1 95.5 148 GLY A O 1
ATOM 1209 N N . MET A 1 149 ? -7.93 19.984 -4.254 1 96.75 149 MET A N 1
ATOM 1210 C CA . MET A 1 149 ? -8.461 19.062 -3.256 1 96.75 149 MET A CA 1
ATOM 1211 C C . MET A 1 149 ? -9.836 19.516 -2.781 1 96.75 149 MET A C 1
ATOM 1213 O O . MET A 1 149 ? -10.75 18.703 -2.646 1 96.75 149 MET A O 1
ATOM 1217 N N . GLN A 1 150 ? -9.977 20.828 -2.504 1 96.5 150 GLN A N 1
ATOM 1218 C CA . GLN A 1 150 ? -11.273 21.359 -2.084 1 96.5 150 GLN A CA 1
ATOM 1219 C C . GLN A 1 150 ? -12.344 21.094 -3.135 1 96.5 150 GLN A C 1
ATOM 1221 O O . GLN A 1 150 ? -13.484 20.75 -2.797 1 96.5 150 GLN A O 1
ATOM 1226 N N . ASN A 1 151 ? -12 21.219 -4.355 1 93.88 151 ASN A N 1
ATOM 1227 C CA . ASN A 1 151 ? -12.945 20.984 -5.441 1 93.88 151 ASN A CA 1
ATOM 1228 C C . ASN A 1 151 ? -13.328 19.516 -5.555 1 93.88 151 ASN A C 1
ATOM 1230 O O . ASN A 1 151 ? -14.477 19.188 -5.844 1 93.88 151 ASN A O 1
ATOM 1234 N N . ILE A 1 152 ? -12.383 18.656 -5.395 1 93.44 152 ILE A N 1
ATOM 1235 C CA . ILE A 1 152 ? -12.633 17.219 -5.457 1 93.44 152 ILE A CA 1
ATOM 1236 C C . ILE A 1 152 ? -13.625 16.812 -4.367 1 93.44 152 ILE A C 1
ATOM 1238 O O . ILE A 1 152 ? -14.57 16.062 -4.621 1 93.44 152 ILE A O 1
ATOM 1242 N N . PHE A 1 153 ? -13.469 17.344 -3.184 1 94.88 153 PHE A N 1
ATOM 1243 C CA . PHE A 1 153 ? -14.25 16.906 -2.033 1 94.88 153 PHE A CA 1
ATOM 1244 C C . PHE A 1 153 ? -15.469 17.812 -1.828 1 94.88 153 PHE A C 1
ATOM 1246 O O . PHE A 1 153 ? -16.359 17.484 -1.045 1 94.88 153 PHE A O 1
ATOM 1253 N N . SER A 1 154 ? -15.531 18.953 -2.529 1 94.19 154 SER A N 1
ATOM 1254 C CA . SER A 1 154 ? -16.562 19.969 -2.287 1 94.19 154 SER A CA 1
ATOM 1255 C C . SER A 1 154 ? -16.656 20.297 -0.805 1 94.19 154 SER A C 1
ATOM 1257 O O . SER A 1 154 ? -17.75 20.266 -0.228 1 94.19 154 SER A O 1
ATOM 1259 N N . ALA A 1 155 ? -15.531 20.641 -0.262 1 96.12 155 ALA A N 1
ATOM 1260 C CA . ALA A 1 155 ? -15.406 20.922 1.166 1 96.12 155 ALA A CA 1
ATOM 1261 C C . ALA A 1 155 ? -14.109 21.688 1.462 1 96.12 155 ALA A C 1
ATOM 1263 O O . ALA A 1 155 ? -13.172 21.656 0.667 1 96.12 155 ALA A O 1
ATOM 1264 N N . PRO A 1 156 ? -14.031 22.406 2.586 1 97.38 156 PRO A N 1
ATOM 1265 C CA . PRO A 1 156 ? -12.812 23.141 2.918 1 97.38 156 PRO A CA 1
ATOM 1266 C C . PRO A 1 156 ? -11.633 22.234 3.225 1 97.38 156 PRO A C 1
ATOM 1268 O O . PRO A 1 156 ? -11.812 21.156 3.809 1 97.38 156 PRO A O 1
ATOM 1271 N N . PHE A 1 157 ? -10.477 22.688 2.785 1 98.06 157 PHE A N 1
ATOM 1272 C CA . PHE A 1 157 ? -9.219 22.062 3.188 1 98.06 157 PHE A CA 1
ATOM 1273 C C . PHE A 1 157 ? -8.828 22.5 4.594 1 98.06 157 PHE A C 1
ATOM 1275 O O . PHE A 1 157 ? -8.945 23.688 4.938 1 98.06 157 PHE A O 1
ATOM 1282 N N . ILE A 1 158 ? -8.414 21.562 5.469 1 98.62 158 ILE A N 1
ATOM 1283 C CA . ILE A 1 158 ? -7.828 21.875 6.77 1 98.62 158 ILE A CA 1
ATOM 1284 C C . ILE A 1 158 ? -6.395 21.344 6.824 1 98.62 158 ILE A C 1
ATOM 1286 O O . ILE A 1 158 ? -6.156 20.156 6.582 1 98.62 158 ILE A O 1
ATOM 1290 N N . GLY A 1 159 ? -5.477 22.172 7.109 1 98.5 159 GLY A N 1
ATOM 1291 C CA . GLY A 1 159 ? -4.082 21.781 7.238 1 98.5 159 GLY A CA 1
ATOM 1292 C C . GLY A 1 159 ? -3.451 22.234 8.539 1 98.5 159 GLY A C 1
ATOM 1293 O O . GLY A 1 159 ? -3.818 23.281 9.086 1 98.5 159 GLY A O 1
ATOM 1294 N N . LYS A 1 160 ? -2.551 21.453 8.953 1 97.81 160 LYS A N 1
ATOM 1295 C CA . LYS A 1 160 ? -1.708 21.781 10.094 1 97.81 160 LYS A CA 1
ATOM 1296 C C . LYS A 1 160 ? -0.24 21.484 9.805 1 97.81 160 LYS A C 1
ATOM 1298 O O . LYS A 1 160 ? 0.094 20.391 9.336 1 97.81 160 LYS A O 1
ATOM 1303 N N . TRP A 1 161 ? 0.536 22.422 10.172 1 97.12 161 TRP A N 1
ATOM 1304 C CA . TRP A 1 161 ? 1.984 22.281 10.062 1 97.12 161 TRP A CA 1
ATOM 1305 C C . TRP A 1 161 ? 2.693 23.266 10.992 1 97.12 161 TRP A C 1
ATOM 1307 O O . TRP A 1 161 ? 2.307 24.438 11.078 1 97.12 161 TRP A O 1
ATOM 1317 N N . GLN A 1 162 ? 3.707 22.828 11.672 1 94.94 162 GLN A N 1
ATOM 1318 C CA . GLN A 1 162 ? 4.445 23.719 12.562 1 94.94 162 GLN A CA 1
ATOM 1319 C C . GLN A 1 162 ? 5.082 24.859 11.781 1 94.94 162 GLN A C 1
ATOM 1321 O O . GLN A 1 162 ? 5.211 25.969 12.297 1 94.94 162 GLN A O 1
ATOM 1326 N N . GLY A 1 163 ? 5.395 24.594 10.57 1 96.56 163 GLY A N 1
ATOM 1327 C CA . GLY A 1 163 ? 6.035 25.578 9.719 1 96.56 163 GLY A CA 1
ATOM 1328 C C . GLY A 1 163 ? 5.137 26.75 9.391 1 96.56 163 GLY A C 1
ATOM 1329 O O . GLY A 1 163 ? 5.613 27.797 8.945 1 96.56 163 GLY A O 1
ATOM 1330 N N . PHE A 1 164 ? 3.807 26.688 9.609 1 97.5 164 PHE A N 1
ATOM 1331 C CA . PHE A 1 164 ? 2.908 27.797 9.352 1 97.5 164 PHE A CA 1
ATOM 1332 C C . PHE A 1 164 ? 3.299 29.016 10.195 1 97.5 164 PHE A C 1
ATOM 1334 O O . PHE A 1 164 ? 3.086 30.156 9.789 1 97.5 164 PHE A O 1
ATOM 1341 N N . ASN A 1 165 ? 3.887 28.719 11.359 1 96.94 165 ASN A N 1
ATOM 1342 C CA . ASN A 1 165 ? 4.348 29.812 12.211 1 96.94 165 ASN A CA 1
ATOM 1343 C C . ASN A 1 165 ? 5.375 30.688 11.5 1 96.94 165 ASN A C 1
ATOM 1345 O O . ASN A 1 165 ? 5.457 31.891 11.758 1 96.94 165 ASN A O 1
ATOM 1349 N N . SER A 1 166 ? 6.117 30.062 10.641 1 96.56 166 SER A N 1
ATOM 1350 C CA . SER A 1 166 ? 7.23 30.734 9.984 1 96.56 166 SER A CA 1
ATOM 1351 C C . SER A 1 166 ? 6.801 31.328 8.641 1 96.56 166 SER A C 1
ATOM 1353 O O . SER A 1 166 ? 7.48 32.188 8.094 1 96.56 166 SER A O 1
ATOM 1355 N N . VAL A 1 167 ? 5.648 30.891 8.141 1 97.19 167 VAL A N 1
ATOM 1356 C CA . VAL A 1 167 ? 5.332 31.297 6.777 1 97.19 167 VAL A CA 1
ATOM 1357 C C . VAL A 1 167 ? 3.896 31.812 6.711 1 97.19 167 VAL A C 1
ATOM 1359 O O . VAL A 1 167 ? 3.285 31.844 5.641 1 97.19 167 VAL A O 1
ATOM 1362 N N . SER A 1 168 ? 3.273 32.188 7.84 1 96.62 168 SER A N 1
ATOM 1363 C CA . SER A 1 168 ? 1.88 32.625 7.91 1 96.62 168 SER A CA 1
ATOM 1364 C C . SER A 1 168 ? 1.601 33.75 6.934 1 96.62 168 SER A C 1
ATOM 1366 O O . SER A 1 168 ? 0.564 33.781 6.266 1 96.62 168 SER A O 1
ATOM 1368 N N . GLY A 1 169 ? 2.494 34.75 6.863 1 95.88 169 GLY A N 1
ATOM 1369 C CA . GLY A 1 169 ? 2.316 35.844 5.922 1 95.88 169 GLY A CA 1
ATOM 1370 C C . GLY A 1 169 ? 2.242 35.375 4.477 1 95.88 169 GLY A C 1
ATOM 1371 O O . GLY A 1 169 ? 1.405 35.844 3.709 1 95.88 169 GLY A O 1
ATOM 1372 N N . VAL A 1 170 ? 3.104 34.469 4.113 1 96.38 170 VAL A N 1
ATOM 1373 C CA . VAL A 1 170 ? 3.145 33.938 2.756 1 96.38 170 VAL A CA 1
ATOM 1374 C C . VAL A 1 170 ? 1.859 33.156 2.465 1 96.38 170 VAL A C 1
ATOM 1376 O O . VAL A 1 170 ? 1.305 33.281 1.367 1 96.38 170 VAL A O 1
ATOM 1379 N N . MET A 1 171 ? 1.341 32.406 3.455 1 97 171 MET A N 1
ATOM 1380 C CA . MET A 1 171 ? 0.086 31.688 3.305 1 97 171 MET A CA 1
ATOM 1381 C C . MET A 1 171 ? -1.079 32.656 3.084 1 97 171 MET A C 1
ATOM 1383 O O . MET A 1 171 ? -1.94 32.406 2.238 1 97 171 MET A O 1
ATOM 1387 N N . ASN A 1 172 ? -1.074 33.688 3.838 1 96.56 172 ASN A N 1
ATOM 1388 C CA . ASN A 1 172 ? -2.119 34.719 3.697 1 96.56 172 ASN A CA 1
ATOM 1389 C C . ASN A 1 172 ? -2.09 35.344 2.316 1 96.56 172 ASN A C 1
ATOM 1391 O O . ASN A 1 172 ? -3.135 35.719 1.776 1 96.56 172 ASN A O 1
ATOM 1395 N N . GLU A 1 173 ? -0.944 35.562 1.781 1 95.12 173 GLU A N 1
ATOM 1396 C CA . GLU A 1 173 ? -0.813 36.094 0.429 1 95.12 173 GLU A CA 1
ATOM 1397 C C . GLU A 1 173 ? -1.29 35.094 -0.612 1 95.12 173 GLU A C 1
ATOM 1399 O O . GLU A 1 173 ? -1.947 35.469 -1.587 1 95.12 173 GLU A O 1
ATOM 1404 N N . ALA A 1 174 ? -0.965 33.875 -0.403 1 94.5 174 ALA A N 1
ATOM 1405 C CA . ALA A 1 174 ? -1.312 32.812 -1.351 1 94.5 174 ALA A CA 1
ATOM 1406 C C . ALA A 1 174 ? -2.818 32.562 -1.369 1 94.5 174 ALA A C 1
ATOM 1408 O O . ALA A 1 174 ? -3.385 32.219 -2.41 1 94.5 174 ALA A O 1
ATOM 1409 N N . PHE A 1 175 ? -3.373 32.688 -0.226 1 95.31 175 PHE A N 1
ATOM 1410 C CA . PHE A 1 175 ? -4.805 32.469 -0.087 1 95.31 175 PHE A CA 1
ATOM 1411 C C . PHE A 1 175 ? -5.492 33.688 0.54 1 95.31 175 PHE A C 1
ATOM 1413 O O . PHE A 1 175 ? -5.746 33.688 1.746 1 95.31 175 PHE A O 1
ATOM 1420 N N . PRO A 1 176 ? -5.926 34.562 -0.251 1 91.69 176 PRO A N 1
ATOM 1421 C CA . PRO A 1 176 ? -6.566 35.75 0.314 1 91.69 176 PRO A CA 1
ATOM 1422 C C . PRO A 1 176 ? -7.836 35.438 1.099 1 91.69 176 PRO A C 1
ATOM 1424 O O . PRO A 1 176 ? -8.172 36.125 2.055 1 91.69 176 PRO A O 1
ATOM 1427 N N . LYS A 1 177 ? -8.492 34.438 0.631 1 93.06 177 LYS A N 1
ATOM 1428 C CA . LYS A 1 177 ? -9.641 33.906 1.368 1 93.06 177 LYS A CA 1
ATOM 1429 C C . LYS A 1 177 ? -9.266 32.625 2.133 1 93.06 177 LYS A C 1
ATOM 1431 O O . LYS A 1 177 ? -9.438 31.531 1.625 1 93.06 177 LYS A O 1
ATOM 1436 N N . CYS A 1 178 ? -8.734 32.812 3.273 1 96.44 178 CYS A N 1
ATOM 1437 C CA . CYS A 1 178 ? -8.383 31.703 4.145 1 96.44 178 CYS A CA 1
ATOM 1438 C C . CYS A 1 178 ? -8.781 31.984 5.59 1 96.44 178 CYS A C 1
ATOM 1440 O O . CYS A 1 178 ? -9.305 33.062 5.887 1 96.44 178 CYS A O 1
ATOM 1442 N N . PHE A 1 179 ? -8.695 31.031 6.402 1 98.12 179 PHE A N 1
ATOM 1443 C CA . PHE A 1 179 ? -9.055 31.125 7.809 1 98.12 179 PHE A CA 1
ATOM 1444 C C . PHE A 1 179 ? -7.973 30.516 8.695 1 98.12 179 PHE A C 1
ATOM 1446 O O . PHE A 1 179 ? -7.504 29.406 8.43 1 98.12 179 PHE A O 1
ATOM 1453 N N . PHE A 1 180 ? -7.5 31.25 9.719 1 98.62 180 PHE A N 1
ATOM 1454 C CA . PHE A 1 180 ? -6.441 30.781 10.602 1 98.62 180 PHE A CA 1
ATOM 1455 C C . PHE A 1 180 ? -6.996 30.422 11.977 1 98.62 180 PHE A C 1
ATOM 1457 O O . PHE A 1 180 ? -7.785 31.172 12.555 1 98.62 180 PHE A O 1
ATOM 1464 N N . VAL A 1 181 ? -6.645 29.281 12.461 1 98.81 181 VAL A N 1
ATOM 1465 C CA . VAL A 1 181 ? -6.945 28.844 13.82 1 98.81 181 VAL A CA 1
ATOM 1466 C C . VAL A 1 181 ? -5.656 28.766 14.633 1 98.81 181 VAL A C 1
ATOM 1468 O O . VAL A 1 181 ? -4.809 27.906 14.391 1 98.81 181 VAL A O 1
ATOM 1471 N N . ARG A 1 182 ? -5.504 29.625 15.602 1 98.69 182 ARG A N 1
ATOM 1472 C CA . ARG A 1 182 ? -4.332 29.641 16.469 1 98.69 182 ARG A CA 1
ATOM 1473 C C . ARG A 1 182 ? -4.621 28.953 17.797 1 98.69 182 ARG A C 1
ATOM 1475 O O . ARG A 1 182 ? -5.633 29.234 18.438 1 98.69 182 ARG A O 1
ATOM 1482 N N . VAL A 1 183 ? -3.775 28.062 18.188 1 98.31 183 VAL A N 1
ATOM 1483 C CA . VAL A 1 183 ? -3.902 27.391 19.484 1 98.31 183 VAL A CA 1
ATOM 1484 C C . VAL A 1 183 ? -2.896 27.969 20.469 1 98.31 183 VAL A C 1
ATOM 1486 O O . VAL A 1 183 ? -1.698 28.031 20.188 1 98.31 183 VAL A O 1
ATOM 1489 N N . LYS A 1 184 ? -3.367 28.406 21.594 1 97.88 184 LYS A N 1
ATOM 1490 C CA . LYS A 1 184 ? -2.516 28.938 22.656 1 97.88 184 LYS A CA 1
ATOM 1491 C C . LYS A 1 184 ? -2.471 27.984 23.844 1 97.88 184 LYS A C 1
ATOM 1493 O O . LYS A 1 184 ? -3.432 27.25 24.094 1 97.88 184 LYS A O 1
ATOM 1498 N N . ARG A 1 185 ? -1.417 28.016 24.484 1 96.81 185 ARG A N 1
ATOM 1499 C CA . ARG A 1 185 ? -1.18 27.172 25.656 1 96.81 185 ARG A CA 1
ATOM 1500 C C . ARG A 1 185 ? -0.252 27.875 26.656 1 96.81 185 ARG A C 1
ATOM 1502 O O . ARG A 1 185 ? 0.475 28.797 26.281 1 96.81 185 ARG A O 1
ATOM 1509 N N . ASP A 1 186 ? -0.352 27.422 27.891 1 95.06 186 ASP A N 1
ATOM 1510 C CA . ASP A 1 186 ? 0.492 27.969 28.953 1 95.06 186 ASP A CA 1
ATOM 1511 C C . ASP A 1 186 ? 1.972 27.844 28.609 1 95.06 186 ASP A C 1
ATOM 1513 O O . ASP A 1 186 ? 2.436 26.766 28.234 1 95.06 186 ASP A O 1
ATOM 1517 N N . TYR A 1 187 ? 2.744 28.984 28.797 1 95.88 187 TYR A N 1
ATOM 1518 C CA . TYR A 1 187 ? 4.129 29.047 28.344 1 95.88 187 TYR A CA 1
ATOM 1519 C C . TYR A 1 187 ? 5 28.047 29.109 1 95.88 187 TYR A C 1
ATOM 1521 O O . TYR A 1 187 ? 5.906 27.438 28.531 1 95.88 187 TYR A O 1
ATOM 1529 N N . LYS A 1 188 ? 4.738 27.906 30.391 1 93.94 188 LYS A N 1
ATOM 1530 C CA . LYS A 1 188 ? 5.551 27 31.188 1 93.94 188 LYS A CA 1
ATOM 1531 C C . LYS A 1 188 ? 5.402 25.562 30.703 1 93.94 188 LYS A C 1
ATOM 1533 O O . LYS A 1 188 ? 6.395 24.828 30.594 1 93.94 188 LYS A O 1
ATOM 1538 N N . SER A 1 189 ? 4.172 25.219 30.453 1 94.62 189 SER A N 1
ATOM 1539 C CA . SER A 1 189 ? 3.9 23.875 29.969 1 94.62 189 SER A CA 1
ATOM 1540 C C . SER A 1 189 ? 4.543 23.641 28.594 1 94.62 189 SER A C 1
ATOM 1542 O O . SER A 1 189 ? 5.094 22.562 28.344 1 94.62 189 SER A O 1
ATOM 1544 N N . VAL A 1 190 ? 4.508 24.641 27.734 1 96.19 190 VAL A N 1
ATOM 1545 C CA . VAL A 1 190 ? 5.082 24.531 26.391 1 96.19 190 VAL A CA 1
ATOM 1546 C C . VAL A 1 190 ? 6.602 24.406 26.5 1 96.19 190 VAL A C 1
ATOM 1548 O O . VAL A 1 190 ? 7.207 23.578 25.812 1 96.19 190 VAL A O 1
ATOM 1551 N N . ALA A 1 191 ? 7.18 25.234 27.375 1 95.75 191 ALA A N 1
ATOM 1552 C CA . ALA A 1 191 ? 8.633 25.203 27.531 1 95.75 191 ALA A CA 1
ATOM 1553 C C . ALA A 1 191 ? 9.102 23.812 28 1 95.75 191 ALA A C 1
ATOM 1555 O O . ALA A 1 191 ? 10.062 23.266 27.453 1 95.75 191 ALA A O 1
ATOM 1556 N N . GLN A 1 192 ? 8.406 23.297 29.016 1 94.62 192 GLN A N 1
ATOM 1557 C CA . GLN A 1 192 ? 8.742 21.969 29.5 1 94.62 192 GLN A CA 1
ATOM 1558 C C . GLN A 1 192 ? 8.633 20.922 28.391 1 94.62 192 GLN A C 1
ATOM 1560 O O . GLN A 1 192 ? 9.484 20.047 28.266 1 94.62 192 GLN A O 1
ATOM 1565 N N . SER A 1 193 ? 7.637 21.047 27.641 1 93.94 193 SER A N 1
ATOM 1566 C CA . SER A 1 193 ? 7.359 20.094 26.578 1 93.94 193 SER A CA 1
ATOM 1567 C C . SER A 1 193 ? 8.398 20.203 25.453 1 93.94 193 SER A C 1
ATOM 1569 O O . SER A 1 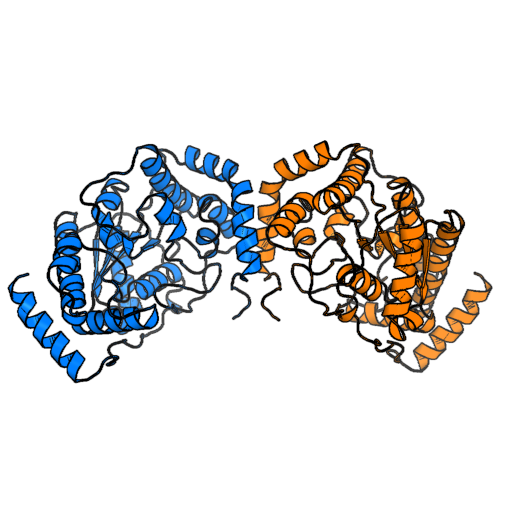193 ? 8.789 19.188 24.875 1 93.94 193 SER A O 1
ATOM 1571 N N . ILE A 1 194 ? 8.797 21.406 25.062 1 95.38 194 ILE A N 1
ATOM 1572 C CA . ILE A 1 194 ? 9.812 21.609 24.047 1 95.38 194 ILE A CA 1
ATOM 1573 C C . ILE A 1 194 ? 11.125 20.969 24.484 1 95.38 194 ILE A C 1
ATOM 1575 O O . ILE A 1 194 ? 11.773 20.266 23.703 1 95.38 194 ILE A O 1
ATOM 1579 N N . LEU A 1 195 ? 11.484 21.203 25.75 1 94.44 195 LEU A N 1
ATOM 1580 C CA . LEU A 1 195 ? 12.727 20.641 26.281 1 94.44 195 LEU A CA 1
ATOM 1581 C C . LEU A 1 195 ? 12.672 19.125 26.266 1 94.44 195 LEU A C 1
ATOM 1583 O O . LEU A 1 195 ? 13.648 18.469 25.906 1 94.44 195 LEU A O 1
ATOM 1587 N N . LYS A 1 196 ? 11.547 18.578 26.688 1 92.12 196 LYS A N 1
ATOM 1588 C CA . LYS A 1 196 ? 11.383 17.125 26.656 1 92.12 196 LYS A CA 1
ATOM 1589 C C . LYS A 1 196 ? 11.461 16.609 25.219 1 92.12 196 LYS A C 1
ATOM 1591 O O . LYS A 1 196 ? 12.047 15.555 24.969 1 92.12 196 LYS A O 1
ATOM 1596 N N . ALA A 1 197 ? 10.82 17.312 24.297 1 93.31 197 ALA A N 1
ATOM 1597 C CA . ALA A 1 197 ? 10.844 16.906 22.891 1 93.31 197 ALA A CA 1
ATOM 1598 C C . ALA A 1 197 ? 12.266 16.906 22.344 1 93.31 197 ALA A C 1
ATOM 1600 O O . ALA A 1 197 ? 12.641 16.016 21.578 1 93.31 197 ALA A O 1
ATOM 1601 N N . ARG A 1 198 ? 13.047 17.922 22.719 1 93.62 198 ARG A N 1
ATOM 1602 C CA . ARG A 1 198 ? 14.445 17.984 22.312 1 93.62 198 ARG A CA 1
ATOM 1603 C C . ARG A 1 198 ? 15.203 16.75 22.797 1 93.62 198 ARG A C 1
ATOM 1605 O O . ARG A 1 198 ? 15.961 16.141 22.031 1 93.62 198 ARG A O 1
ATOM 1612 N N . GLU A 1 199 ? 14.938 16.359 24.016 1 91.44 199 GLU A N 1
ATOM 1613 C CA . GLU A 1 199 ? 15.586 15.188 24.594 1 91.44 199 GLU A CA 1
ATOM 1614 C C . GLU A 1 199 ? 15.156 13.906 23.859 1 91.44 199 GLU A C 1
ATOM 1616 O O . GLU A 1 199 ? 15.992 13.062 23.547 1 91.44 199 GLU A O 1
ATOM 1621 N N . ASP A 1 200 ? 13.906 13.828 23.641 1 90.25 200 ASP A N 1
ATOM 1622 C CA . ASP A 1 200 ? 13.328 12.625 23.047 1 90.25 200 ASP A CA 1
ATOM 1623 C C . ASP A 1 200 ? 13.797 12.438 21.609 1 90.25 200 ASP A C 1
ATOM 1625 O O . ASP A 1 200 ? 13.906 11.312 21.125 1 90.25 200 ASP A O 1
ATOM 1629 N N . THR A 1 201 ? 14 13.43 20.922 1 88.12 201 THR A N 1
ATOM 1630 C CA . THR A 1 201 ? 14.281 13.336 19.484 1 88.12 201 THR A CA 1
ATOM 1631 C C . THR A 1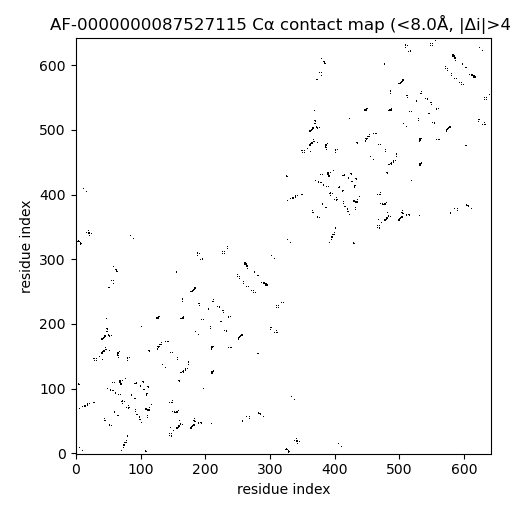 201 ? 15.773 13.461 19.219 1 88.12 201 THR A C 1
ATOM 1633 O O . THR A 1 201 ? 16.219 13.312 18.078 1 88.12 201 THR A O 1
ATOM 1636 N N . GLY A 1 202 ? 16.547 13.664 20.172 1 88.06 202 GLY A N 1
ATOM 1637 C CA . GLY A 1 202 ? 17.984 13.789 20.016 1 88.06 202 GLY A CA 1
ATOM 1638 C C . GLY A 1 202 ? 18.688 14.25 21.281 1 88.06 202 GLY A C 1
ATOM 1639 O O . GLY A 1 202 ? 18.797 13.492 22.25 1 88.06 202 GLY A O 1
ATOM 1640 N N . ASN A 1 203 ? 19.047 15.664 21.25 1 90.69 203 ASN A N 1
ATOM 1641 C CA . ASN A 1 203 ? 19.719 16.281 22.375 1 90.69 203 ASN A CA 1
ATOM 1642 C C . ASN A 1 203 ? 19.062 17.594 22.781 1 90.69 203 ASN A C 1
ATOM 1644 O O . ASN A 1 203 ? 18.547 18.312 21.922 1 90.69 203 ASN A O 1
ATOM 1648 N N . VAL A 1 204 ? 19.078 17.891 24.062 1 91.81 204 VAL A N 1
ATOM 1649 C CA . VAL A 1 204 ? 18.391 19.047 24.656 1 91.81 204 VAL A CA 1
ATOM 1650 C C . VAL A 1 204 ? 18.969 20.328 24.078 1 91.81 204 VAL A C 1
ATOM 1652 O O . VAL A 1 204 ? 18.312 21.375 24.094 1 91.81 204 VAL A O 1
ATOM 1655 N N . GLN A 1 205 ? 20.125 20.312 23.391 1 92.5 205 GLN A N 1
ATOM 1656 C CA . GLN A 1 205 ? 20.797 21.484 22.859 1 92.5 205 GLN A CA 1
ATOM 1657 C C . GLN A 1 205 ? 20.312 21.812 21.453 1 92.5 205 GLN A C 1
ATOM 1659 O O . GLN A 1 205 ? 20.578 22.906 20.938 1 92.5 205 GLN A O 1
ATOM 1664 N N . THR A 1 206 ? 19.594 20.922 20.875 1 93 206 THR A N 1
ATOM 1665 C CA . THR A 1 206 ? 19.188 21.094 19.484 1 93 206 THR A CA 1
ATOM 1666 C C . THR A 1 206 ? 17.812 21.75 19.406 1 93 206 THR A C 1
ATOM 1668 O O . THR A 1 206 ? 16.875 21.328 20.094 1 93 206 THR A O 1
ATOM 1671 N N . TRP A 1 207 ? 17.75 22.812 18.562 1 94.44 207 TRP A N 1
ATOM 1672 C CA . TRP A 1 207 ? 16.484 23.5 18.312 1 94.44 207 TRP A CA 1
ATOM 1673 C C . TRP A 1 207 ? 15.414 22.516 17.859 1 94.44 207 TRP A C 1
ATOM 1675 O O . TRP A 1 207 ? 15.68 21.609 17.078 1 94.44 207 TRP A O 1
ATOM 1685 N N . PHE A 1 208 ? 14.188 22.781 18.406 1 94 208 PHE A N 1
ATOM 1686 C CA . PHE A 1 208 ? 13.062 21.922 18.062 1 94 208 PHE A CA 1
ATOM 1687 C C . PHE A 1 208 ? 11.945 22.703 17.391 1 94 208 PHE A C 1
ATOM 1689 O O . PHE A 1 208 ? 11.484 23.719 17.938 1 94 208 PHE A O 1
ATOM 1696 N N . SER A 1 209 ? 11.586 22.203 16.156 1 94.06 209 SER A N 1
ATOM 1697 C CA . SER A 1 209 ? 10.391 22.688 15.477 1 94.06 209 SER A CA 1
ATOM 1698 C C . SER A 1 209 ? 10.648 24.031 14.789 1 94.06 209 SER A C 1
ATOM 1700 O O . SER A 1 209 ? 11.742 24.281 14.281 1 94.06 209 SER A O 1
ATOM 1702 N N . SER A 1 210 ? 9.641 24.938 14.711 1 94.12 210 SER A N 1
ATOM 1703 C CA . SER A 1 210 ? 9.633 26.141 13.875 1 94.12 210 SER A CA 1
ATOM 1704 C C . SER A 1 210 ? 10.633 27.172 14.375 1 94.12 210 SER A C 1
ATOM 1706 O O . SER A 1 210 ? 10.82 27.328 15.578 1 94.12 210 SER A O 1
ATOM 1708 N N . ARG A 1 211 ? 11.18 27.844 13.422 1 95.88 211 ARG A N 1
ATOM 1709 C CA . ARG A 1 211 ? 12.086 28.953 13.734 1 95.88 211 ARG A CA 1
ATOM 1710 C C . ARG A 1 211 ? 11.359 30.281 13.711 1 95.88 211 ARG A C 1
ATOM 1712 O O . ARG A 1 211 ? 10.414 30.469 12.945 1 95.88 211 ARG A O 1
ATOM 1719 N N . THR A 1 212 ? 11.781 31.188 14.594 1 96.81 212 THR A N 1
ATOM 1720 C CA . THR A 1 212 ? 11.211 32.531 14.711 1 96.81 212 THR A CA 1
ATOM 1721 C C . THR A 1 212 ? 11.984 33.531 13.852 1 96.81 212 THR A C 1
ATOM 1723 O O . THR A 1 212 ? 13.031 33.188 13.289 1 96.81 212 THR A O 1
ATOM 1726 N N . SER A 1 213 ? 11.445 34.688 13.758 1 97 213 SER A N 1
ATOM 1727 C CA . SER A 1 213 ? 12.141 35.75 13.062 1 97 213 SER A CA 1
ATOM 1728 C C . SER A 1 213 ? 13.461 36.094 13.75 1 97 213 SER A C 1
ATOM 1730 O O . SER A 1 213 ? 14.383 36.594 13.109 1 97 213 SER A O 1
ATOM 1732 N N . ALA A 1 214 ? 13.656 35.719 15.023 1 97.25 214 ALA A N 1
ATOM 1733 C CA . ALA A 1 214 ? 14.844 36.062 15.797 1 97.25 214 ALA A CA 1
ATOM 1734 C C . ALA A 1 214 ? 15.75 34.875 15.992 1 97.25 214 ALA A C 1
ATOM 1736 O O . ALA A 1 214 ? 16.609 34.875 16.875 1 97.25 214 ALA A O 1
ATOM 1737 N N . TYR A 1 215 ? 15.5 33.844 15.25 1 97.25 215 TYR A N 1
ATOM 1738 C CA . TYR A 1 215 ? 16.188 32.562 15.453 1 97.25 215 TYR A CA 1
ATOM 1739 C C . TYR A 1 215 ? 17.703 32.781 15.523 1 97.25 215 TYR A C 1
ATOM 1741 O O . TYR A 1 215 ? 18.344 32.312 16.469 1 97.25 215 TYR A O 1
ATOM 1749 N N . ASN A 1 216 ? 18.266 33.469 14.555 1 96.75 216 ASN A N 1
ATOM 1750 C CA . ASN A 1 216 ? 19.703 33.656 14.492 1 96.75 216 ASN A CA 1
ATOM 1751 C C . ASN A 1 216 ? 20.219 34.438 15.703 1 96.75 216 ASN A C 1
ATOM 1753 O O . ASN A 1 216 ? 21.281 34.125 16.25 1 96.75 216 ASN A O 1
ATOM 1757 N N . GLU A 1 217 ? 19.531 35.406 16.109 1 97.31 217 GLU A N 1
ATOM 1758 C CA . GLU A 1 217 ? 19.906 36.188 17.281 1 97.31 217 GLU A CA 1
ATOM 1759 C C . GLU A 1 217 ? 19.859 35.344 18.547 1 97.31 217 GLU A C 1
ATOM 1761 O O . GLU A 1 217 ? 20.75 35.438 19.406 1 97.31 217 GLU A O 1
ATOM 1766 N N . ILE A 1 218 ? 18.875 34.469 18.656 1 97.19 218 ILE A N 1
ATOM 1767 C CA . ILE A 1 218 ? 18.688 33.656 19.844 1 97.19 218 ILE A CA 1
ATOM 1768 C C . ILE A 1 218 ? 19.844 32.656 19.969 1 97.19 218 ILE A C 1
ATOM 1770 O O . ILE A 1 218 ? 20.453 32.531 21.031 1 97.19 218 ILE A O 1
ATOM 1774 N N . ILE A 1 219 ? 20.125 32 18.891 1 95.81 219 ILE A N 1
ATOM 1775 C CA . ILE A 1 219 ? 21.125 30.938 18.953 1 95.81 219 ILE A CA 1
ATOM 1776 C C . ILE A 1 219 ? 22.5 31.562 19.203 1 95.81 219 ILE A C 1
ATOM 1778 O O . ILE A 1 219 ? 23.375 30.922 19.797 1 95.81 219 ILE A O 1
ATOM 1782 N N . ALA A 1 220 ? 22.703 32.812 18.828 1 96.31 220 ALA A N 1
ATOM 1783 C CA . ALA A 1 220 ? 23.953 33.5 19.062 1 96.31 220 ALA A CA 1
ATOM 1784 C C . ALA A 1 220 ? 24.047 34.031 20.484 1 96.31 220 ALA A C 1
ATOM 1786 O O . ALA A 1 220 ? 25.141 34.156 21.047 1 96.31 220 ALA A O 1
ATOM 1787 N N . SER A 1 221 ? 23.016 34.219 21.141 1 95.62 221 SER A N 1
ATOM 1788 C CA . SER A 1 221 ? 22.984 34.938 22.406 1 95.62 221 SER A CA 1
ATOM 1789 C C . SER A 1 221 ? 23.109 33.969 23.594 1 95.62 221 SER A C 1
ATOM 1791 O O . SER A 1 221 ? 23.562 34.375 24.672 1 95.62 221 SER A O 1
ATOM 1793 N N . THR A 1 222 ? 22.688 32.781 23.469 1 95.31 222 THR A N 1
ATOM 1794 C CA . THR A 1 222 ? 22.719 31.859 24.594 1 95.31 222 THR A CA 1
ATOM 1795 C C . THR A 1 222 ? 22.812 30.406 24.125 1 95.31 222 THR A C 1
ATOM 1797 O O . THR A 1 222 ? 22.25 30.062 23.094 1 95.31 222 THR A O 1
ATOM 1800 N N . HIS A 1 223 ? 23.469 29.625 24.984 1 94.12 223 HIS A N 1
ATOM 1801 C CA . HIS A 1 223 ? 23.531 28.188 24.75 1 94.12 223 HIS A CA 1
ATOM 1802 C C . HIS A 1 223 ? 22.781 27.422 25.828 1 94.12 223 HIS A C 1
ATOM 1804 O O . HIS A 1 223 ? 22.781 26.188 25.812 1 94.12 223 HIS A O 1
ATOM 1810 N N . ASP A 1 224 ? 22.141 28.109 26.734 1 95.69 224 ASP A N 1
ATOM 1811 C CA . ASP A 1 224 ? 21.312 27.484 27.75 1 95.69 224 ASP A CA 1
ATOM 1812 C C . ASP A 1 224 ? 19.984 27 27.172 1 95.69 224 ASP A C 1
ATOM 1814 O O . ASP A 1 224 ? 19.172 27.812 26.719 1 95.69 224 ASP A O 1
ATOM 1818 N N . PRO A 1 225 ? 19.734 25.719 27.203 1 95.56 225 PRO A N 1
ATOM 1819 C CA . PRO A 1 225 ? 18.531 25.188 26.547 1 95.56 225 PRO A CA 1
ATOM 1820 C C . PRO A 1 225 ? 17.234 25.766 27.125 1 95.56 225 PRO A C 1
ATOM 1822 O O . PRO A 1 225 ? 16.266 25.969 26.391 1 95.56 225 PRO A O 1
ATOM 1825 N N . VAL A 1 226 ? 17.203 25.953 28.406 1 96 226 VAL A N 1
ATOM 1826 C CA . VAL A 1 226 ? 16 26.5 29.031 1 96 226 VAL A CA 1
ATOM 1827 C C . VAL A 1 226 ? 15.75 27.922 28.531 1 96 226 VAL A C 1
ATOM 1829 O O . VAL A 1 226 ? 14.641 28.25 28.125 1 96 226 VAL A O 1
ATOM 1832 N N . ARG A 1 227 ? 16.75 28.781 28.578 1 96.81 227 ARG A N 1
ATOM 1833 C CA . ARG A 1 227 ? 16.609 30.156 28.109 1 96.81 227 ARG A CA 1
ATOM 1834 C C . ARG A 1 227 ? 16.25 30.203 26.641 1 96.81 227 ARG A C 1
ATOM 1836 O O . ARG A 1 227 ? 15.422 31.016 26.203 1 96.81 227 ARG A O 1
ATOM 1843 N N . GLN A 1 228 ? 16.875 29.359 25.859 1 97.19 228 GLN A N 1
ATOM 1844 C CA . GLN A 1 228 ? 16.594 29.297 24.422 1 97.19 228 GLN A CA 1
ATOM 1845 C C . GLN A 1 228 ? 15.133 28.922 24.172 1 97.19 228 GLN A C 1
ATOM 1847 O O . GLN A 1 228 ? 14.484 29.516 23.297 1 97.19 228 GLN A O 1
ATOM 1852 N N . ALA A 1 229 ? 14.656 27.906 24.906 1 96.56 229 ALA A N 1
ATOM 1853 C CA . ALA A 1 229 ? 13.266 27.484 24.75 1 96.56 229 ALA A CA 1
ATOM 1854 C C . ALA A 1 229 ? 12.305 28.625 25.109 1 96.56 229 ALA A C 1
ATOM 1856 O O . ALA A 1 229 ? 11.305 28.828 24.422 1 96.56 229 ALA A O 1
ATOM 1857 N N . CYS A 1 230 ? 12.602 29.344 26.141 1 97.62 230 CYS A N 1
ATOM 1858 C CA . CYS A 1 230 ? 11.766 30.469 26.562 1 97.62 230 CYS A CA 1
ATOM 1859 C C . CYS A 1 230 ? 11.781 31.562 25.516 1 97.62 230 CYS A C 1
ATOM 1861 O O . CYS A 1 230 ? 10.734 32.125 25.188 1 97.62 230 CYS A O 1
ATOM 1863 N N . LEU A 1 231 ? 12.961 31.859 24.984 1 97.88 231 LEU A N 1
ATOM 1864 C CA . LEU A 1 231 ? 13.07 32.875 23.938 1 97.88 231 LEU A CA 1
ATOM 1865 C C . LEU A 1 231 ? 12.336 32.406 22.672 1 97.88 231 LEU A C 1
ATOM 1867 O O . LEU A 1 231 ? 11.734 33.25 21.984 1 97.88 231 LEU A O 1
ATOM 1871 N N . GLN A 1 232 ? 12.43 31.156 22.375 1 97.5 232 GLN A N 1
ATOM 1872 C CA . GLN A 1 232 ? 11.695 30.594 21.25 1 97.5 232 GLN A CA 1
ATOM 1873 C C . GLN A 1 232 ? 10.195 30.859 21.375 1 97.5 232 GLN A C 1
ATOM 1875 O O . GLN A 1 232 ? 9.562 31.328 20.438 1 97.5 232 GLN A O 1
ATOM 1880 N N . ILE A 1 233 ? 9.68 30.547 22.531 1 97.62 233 ILE A N 1
ATOM 1881 C CA . ILE A 1 233 ? 8.258 30.688 22.812 1 97.62 233 ILE A CA 1
ATOM 1882 C C . ILE A 1 233 ? 7.852 32.156 22.688 1 97.62 233 ILE A C 1
ATOM 1884 O O . ILE A 1 233 ? 6.906 32.469 21.953 1 97.62 233 ILE A O 1
ATOM 1888 N N . LEU A 1 234 ? 8.555 33.031 23.312 1 97.81 234 LEU A N 1
ATOM 1889 C CA . LEU A 1 234 ? 8.18 34.438 23.375 1 97.81 234 LEU A CA 1
ATOM 1890 C C . LEU A 1 234 ? 8.312 35.094 22.016 1 97.81 234 LEU A C 1
ATOM 1892 O O . LEU A 1 234 ? 7.48 35.906 21.625 1 97.81 234 LEU A O 1
ATOM 1896 N N . ASN A 1 235 ? 9.336 34.75 21.328 1 97.69 235 ASN A N 1
ATOM 1897 C CA . ASN A 1 235 ? 9.516 35.344 20.016 1 97.69 235 ASN A CA 1
ATOM 1898 C C . ASN A 1 235 ? 8.516 34.781 19 1 97.69 235 ASN A C 1
ATOM 1900 O O . ASN A 1 235 ? 8.055 35.5 18.109 1 97.69 235 ASN A O 1
ATOM 1904 N N . LEU A 1 236 ? 8.203 33.531 19.047 1 97.5 236 LEU A N 1
ATOM 1905 C CA . LEU A 1 236 ? 7.172 32.969 18.188 1 97.5 236 LEU A CA 1
ATOM 1906 C C . LEU A 1 236 ? 5.82 33.594 18.469 1 97.5 236 LEU A C 1
ATOM 1908 O O . LEU A 1 236 ? 5.066 33.906 17.531 1 97.5 236 LEU A O 1
ATOM 1912 N N . GLU A 1 237 ? 5.543 33.75 19.766 1 97.12 237 GLU A N 1
ATOM 1913 C CA . GLU A 1 237 ? 4.301 34.406 20.141 1 97.12 237 GLU A CA 1
ATOM 1914 C C . GLU A 1 237 ? 4.262 35.844 19.578 1 97.12 237 GLU A C 1
ATOM 1916 O O . GLU A 1 237 ? 3.219 36.281 19.094 1 97.12 237 GLU A O 1
ATOM 1921 N N . LYS A 1 238 ? 5.324 36.531 19.688 1 97.06 238 LYS A N 1
ATOM 1922 C CA . LYS A 1 238 ? 5.41 37.875 19.141 1 97.06 238 LYS A CA 1
ATOM 1923 C C . LYS A 1 238 ? 5.191 37.875 17.625 1 97.06 238 LYS A C 1
ATOM 1925 O O . LYS A 1 238 ? 4.441 38.688 17.094 1 97.06 238 LYS A O 1
ATOM 1930 N N . ASP A 1 239 ? 5.918 36.969 16.922 1 97.44 239 ASP A N 1
ATOM 1931 C CA . ASP A 1 239 ? 5.746 36.844 15.484 1 97.44 239 ASP A CA 1
ATOM 1932 C C . ASP A 1 239 ? 4.277 36.594 15.125 1 97.44 239 ASP A C 1
ATOM 1934 O O . ASP A 1 239 ? 3.754 37.219 14.195 1 97.44 239 ASP A O 1
ATOM 1938 N N . LEU A 1 240 ? 3.59 35.719 15.844 1 97.25 240 LEU A N 1
ATOM 1939 C CA . LEU A 1 240 ? 2.197 35.375 15.578 1 97.25 240 LEU A CA 1
ATOM 1940 C C . LEU A 1 240 ? 1.275 36.531 15.945 1 97.25 240 LEU A C 1
ATOM 1942 O O . LEU A 1 240 ? 0.293 36.812 15.25 1 97.25 240 LEU A O 1
ATOM 1946 N N . ASP A 1 241 ? 1.598 37.219 17.078 1 97 241 ASP A N 1
ATOM 1947 C CA . ASP A 1 241 ? 0.825 38.406 17.438 1 97 241 ASP A CA 1
ATOM 1948 C C . ASP A 1 241 ? 0.894 39.469 16.344 1 97 241 ASP A C 1
ATOM 1950 O O . ASP A 1 241 ? -0.122 40.094 15.992 1 97 241 ASP A O 1
ATOM 1954 N N . ASP A 1 242 ? 2.064 39.719 15.891 1 96.56 242 ASP A N 1
ATOM 1955 C CA . ASP A 1 242 ? 2.248 40.688 14.812 1 96.56 242 ASP A CA 1
ATOM 1956 C C . ASP A 1 242 ? 1.437 40.281 13.578 1 96.56 242 ASP A C 1
ATOM 1958 O O . ASP A 1 242 ? 0.753 41.125 12.992 1 96.56 242 ASP A O 1
ATOM 1962 N N . PHE A 1 243 ? 1.489 39.125 13.172 1 96.94 243 PHE A N 1
ATOM 1963 C CA . PHE A 1 243 ? 0.745 38.656 12.008 1 96.94 243 PHE A CA 1
ATOM 1964 C C . PHE A 1 243 ? -0.756 38.781 12.234 1 96.94 243 PHE A C 1
ATOM 1966 O O . PHE A 1 243 ? -1.47 39.344 11.406 1 96.94 243 PHE A O 1
ATOM 1973 N N . PHE A 1 244 ? -1.27 38.219 13.398 1 97.31 244 PHE A N 1
ATOM 1974 C CA . PHE A 1 244 ? -2.699 38.156 13.68 1 97.31 244 PHE A CA 1
ATOM 1975 C C . PHE A 1 244 ? -3.268 39.562 13.859 1 97.31 244 PHE A C 1
ATOM 1977 O O . PHE A 1 244 ? -4.461 39.781 13.641 1 97.31 244 PHE A O 1
ATOM 1984 N N . SER A 1 245 ? -2.4 40.5 14.266 1 96.62 245 SER A N 1
ATOM 1985 C CA . SER A 1 245 ? -2.857 41.875 14.398 1 96.62 245 SER A CA 1
ATOM 1986 C C . SER A 1 245 ? -3.025 42.562 13.031 1 96.62 245 SER A C 1
ATOM 1988 O O . SER A 1 245 ? -3.754 43.531 12.898 1 96.62 245 SER A O 1
ATOM 1990 N N . ASN A 1 246 ? -2.43 42 12.031 1 94.81 246 ASN A N 1
ATOM 1991 C CA . ASN A 1 246 ? -2.402 42.625 10.719 1 94.81 246 ASN A CA 1
ATOM 1992 C C . ASN A 1 246 ? -3.404 41.969 9.766 1 94.81 246 ASN A C 1
ATOM 1994 O O . ASN A 1 246 ? -3.457 42.312 8.586 1 94.81 246 ASN A O 1
ATOM 1998 N N . ILE A 1 247 ? -4.125 41.031 10.211 1 95.31 247 ILE A N 1
ATOM 1999 C CA . ILE A 1 247 ? -5.148 40.406 9.367 1 95.31 247 ILE A CA 1
ATOM 2000 C C . ILE A 1 247 ? -6.531 40.688 9.961 1 95.31 247 ILE A C 1
ATOM 2002 O O . ILE A 1 247 ? -6.652 41.031 11.141 1 95.31 247 ILE A O 1
ATOM 2006 N N . SER A 1 248 ? -7.547 40.531 9.117 1 94.19 248 SER A N 1
ATOM 2007 C CA . SER A 1 248 ? -8.922 40.812 9.523 1 94.19 248 SER A CA 1
ATOM 2008 C C . SER A 1 248 ? -9.367 39.875 10.641 1 94.19 248 SER A C 1
ATOM 2010 O O . SER A 1 248 ? -9 38.688 10.656 1 94.19 248 SER A O 1
ATOM 2012 N N . LYS A 1 249 ? -10.18 40.406 11.516 1 92.81 249 LYS A N 1
ATOM 2013 C CA . LYS A 1 249 ? -10.727 39.625 12.633 1 92.81 249 LYS A CA 1
ATOM 2014 C C . LYS A 1 249 ? -11.586 38.469 12.125 1 92.81 249 LYS A C 1
ATOM 2016 O O . LYS A 1 249 ? -11.68 37.438 12.773 1 92.81 249 LYS A O 1
ATOM 2021 N N . ASN A 1 250 ? -12.094 38.688 10.992 1 91.38 250 ASN A N 1
ATOM 2022 C CA . ASN A 1 250 ? -13.008 37.688 10.445 1 91.38 250 ASN A CA 1
ATOM 2023 C C . ASN A 1 250 ? -12.258 36.469 9.906 1 91.38 250 ASN A C 1
ATOM 2025 O O . ASN A 1 250 ? -12.844 35.406 9.688 1 91.38 250 ASN A O 1
ATOM 2029 N N . LYS A 1 251 ? -10.938 36.5 9.789 1 93 251 LYS A N 1
ATOM 2030 C CA . LYS A 1 251 ? -10.148 35.438 9.164 1 93 251 LYS A CA 1
ATOM 2031 C C . LYS A 1 251 ? -9.43 34.625 10.219 1 93 251 LYS A C 1
ATOM 2033 O O . LYS A 1 251 ? -8.531 33.844 9.891 1 93 251 LYS A O 1
ATOM 2038 N N . LYS A 1 252 ? -9.781 34.875 11.398 1 97.44 252 LYS A N 1
ATOM 2039 C CA . LYS A 1 252 ? -8.938 34.25 12.406 1 97.44 252 LYS A CA 1
ATOM 2040 C C . LYS A 1 252 ? -9.742 33.906 13.664 1 97.44 252 LYS A C 1
ATOM 2042 O O . LYS A 1 252 ? -10.781 34.531 13.922 1 97.44 252 LYS A O 1
ATOM 2047 N N . ILE A 1 253 ? -9.273 32.969 14.414 1 98.25 253 ILE A N 1
ATOM 2048 C CA . ILE A 1 253 ? -9.758 32.656 15.75 1 98.25 253 ILE A CA 1
ATOM 2049 C C . ILE A 1 253 ? -8.625 32.062 16.594 1 98.25 253 ILE A C 1
ATOM 2051 O O . ILE A 1 253 ? -7.703 31.453 16.062 1 98.25 253 ILE A O 1
ATOM 2055 N N . THR A 1 254 ? -8.602 32.375 17.828 1 98.19 254 THR A N 1
ATOM 2056 C CA . THR A 1 254 ? -7.68 31.797 18.781 1 98.19 254 THR A CA 1
ATOM 2057 C C . THR A 1 254 ? -8.43 30.891 19.766 1 98.19 254 THR A C 1
ATOM 2059 O O . THR A 1 254 ? -9.469 31.281 20.297 1 98.19 254 THR A O 1
ATOM 2062 N N . VAL A 1 255 ? -7.945 29.688 19.938 1 98 255 VAL A N 1
ATOM 2063 C CA . VAL A 1 255 ? -8.508 28.766 20.906 1 98 255 VAL A CA 1
ATOM 2064 C C . VAL A 1 255 ? -7.449 28.422 21.969 1 98 255 VAL A C 1
ATOM 2066 O O . VAL A 1 255 ? -6.258 28.375 21.656 1 98 255 VAL A O 1
ATOM 2069 N N . ASP A 1 256 ? -7.953 28.234 23.172 1 97.62 256 ASP A N 1
ATOM 2070 C CA . ASP A 1 256 ? -7.074 27.875 24.281 1 97.62 256 ASP A CA 1
ATOM 2071 C C . ASP A 1 256 ? -7.035 26.359 24.484 1 97.62 256 ASP A C 1
ATOM 2073 O O . ASP A 1 256 ? -8.078 25.719 24.562 1 97.62 256 ASP A O 1
ATOM 2077 N N . TYR A 1 257 ? -5.797 25.875 24.562 1 97.62 257 TYR A N 1
ATOM 2078 C CA . TYR A 1 257 ? -5.605 24.438 24.703 1 97.62 257 TYR A CA 1
ATOM 2079 C C . TYR A 1 257 ? -6.344 23.891 25.922 1 97.62 257 TYR A C 1
ATOM 2081 O O . TYR A 1 257 ? -6.965 22.828 25.859 1 97.62 257 TYR A O 1
ATOM 2089 N N . ALA A 1 258 ? -6.258 24.547 27.031 1 97.19 258 ALA A N 1
ATOM 2090 C CA . ALA A 1 258 ? -6.945 24.109 28.234 1 97.19 258 ALA A CA 1
ATOM 2091 C C . ALA A 1 258 ? -8.453 24.031 28.016 1 97.19 258 ALA A C 1
ATOM 2093 O O . ALA A 1 258 ? -9.109 23.094 28.484 1 97.19 258 ALA A O 1
ATOM 2094 N N . ASP A 1 259 ? -9.008 25.016 27.328 1 97.56 259 ASP A N 1
ATOM 2095 C CA . ASP A 1 259 ? -10.43 25 27.016 1 97.56 259 ASP A CA 1
ATOM 2096 C C . ASP A 1 259 ? -10.781 23.812 26.109 1 97.56 259 ASP A C 1
ATOM 2098 O O . ASP A 1 259 ? -11.828 23.188 26.297 1 97.56 259 ASP A O 1
ATOM 2102 N N . VAL A 1 260 ? -9.922 23.531 25.156 1 98.19 260 VAL A N 1
ATOM 2103 C CA . VAL A 1 260 ? -10.133 22.406 24.25 1 98.19 260 VAL A CA 1
ATOM 2104 C C . VAL A 1 260 ? -10.172 21.094 25.047 1 98.19 260 VAL A C 1
ATOM 2106 O O . VAL A 1 260 ? -11.008 20.234 24.797 1 98.19 260 VAL A O 1
ATOM 2109 N N . CYS A 1 261 ? -9.266 20.984 26 1 97.75 261 CYS A N 1
ATOM 2110 C CA . CYS A 1 261 ? -9.211 19.781 26.812 1 97.75 261 CYS A CA 1
ATOM 2111 C C . CYS A 1 261 ? -10.438 19.656 27.703 1 97.75 261 CYS A C 1
ATOM 2113 O O . CYS A 1 261 ? -11 18.578 27.859 1 97.75 261 CYS A O 1
ATOM 2115 N N . HIS A 1 262 ? -10.906 20.703 28.234 1 97.81 262 HIS A N 1
ATOM 2116 C CA . HIS A 1 262 ? -12 20.703 29.203 1 97.81 262 HIS A CA 1
ATOM 2117 C C . HIS A 1 262 ? -13.352 20.531 28.516 1 97.81 262 HIS A C 1
ATOM 2119 O O . HIS A 1 262 ? -14.258 19.906 29.062 1 97.81 262 HIS A O 1
ATOM 2125 N N . ASN A 1 263 ? -13.461 21.141 27.375 1 98.19 263 ASN A N 1
ATOM 2126 C CA . ASN A 1 263 ? -14.695 21.109 26.609 1 98.19 263 ASN A CA 1
ATOM 2127 C C . ASN A 1 263 ? -14.414 21.125 25.109 1 98.19 263 ASN A C 1
ATOM 2129 O O . ASN A 1 263 ? -14.711 22.109 24.438 1 98.19 263 ASN A O 1
ATOM 2133 N N . PRO A 1 264 ? -14 19.938 24.578 1 98.25 264 PRO A N 1
ATOM 2134 C CA . PRO A 1 264 ? -13.602 19.875 23.172 1 98.25 264 PRO A CA 1
ATOM 2135 C C . PRO A 1 264 ? -14.734 20.266 22.219 1 98.25 264 PRO A C 1
ATOM 2137 O O . PRO A 1 264 ? -14.516 21.047 21.281 1 98.25 264 PRO A O 1
ATOM 2140 N N . SER A 1 265 ? -15.953 19.812 22.453 1 97.81 265 SER A N 1
ATOM 2141 C CA . SER A 1 265 ? -17.078 20.109 21.562 1 97.81 265 SER A CA 1
ATOM 2142 C C . SER A 1 265 ? -17.375 21.594 21.531 1 97.81 265 SER A C 1
ATOM 2144 O O . SER A 1 265 ? -17.656 22.156 20.469 1 97.81 265 SER A O 1
ATOM 2146 N N . GLY A 1 266 ? -17.359 22.172 22.719 1 98 266 GLY A N 1
ATOM 2147 C CA . GLY A 1 266 ? -17.594 23.594 22.797 1 98 266 GLY A CA 1
ATOM 2148 C C . GLY A 1 266 ? -16.516 24.422 22.094 1 98 266 GLY A C 1
ATOM 2149 O O . GLY A 1 266 ? -16.828 25.375 21.391 1 98 266 GLY A O 1
ATOM 2150 N N . ALA A 1 267 ? -15.312 24.062 22.312 1 97.81 267 ALA A N 1
ATOM 2151 C CA . ALA A 1 267 ? -14.195 24.781 21.719 1 97.81 267 ALA A CA 1
ATOM 2152 C C . ALA A 1 267 ? -14.242 24.703 20.188 1 97.81 267 ALA A C 1
ATOM 2154 O O . ALA A 1 267 ? -14.047 25.719 19.5 1 97.81 267 ALA A O 1
ATOM 2155 N N . ILE A 1 268 ? -14.523 23.562 19.625 1 97.44 268 ILE A N 1
ATOM 2156 C CA . ILE A 1 268 ? -14.523 23.375 18.188 1 97.44 268 ILE A CA 1
ATOM 2157 C C . ILE A 1 268 ? -15.758 24.031 17.562 1 97.44 268 ILE A C 1
ATOM 2159 O O . ILE A 1 268 ? -15.703 24.547 16.453 1 97.44 268 ILE A O 1
ATOM 2163 N N . THR A 1 269 ? -16.875 24.031 18.281 1 97.75 269 THR A N 1
ATOM 2164 C CA . THR A 1 269 ? -18.078 24.719 17.812 1 97.75 269 THR A CA 1
ATOM 2165 C C . THR A 1 269 ? -17.812 26.188 17.562 1 97.75 269 THR A C 1
ATOM 2167 O O . THR A 1 269 ? -18.328 26.766 16.609 1 97.75 269 THR A O 1
ATOM 2170 N N . LYS A 1 270 ? -17.016 26.812 18.422 1 97.56 270 LYS A N 1
ATOM 2171 C CA . LYS A 1 270 ? -16.656 28.219 18.234 1 97.56 270 LYS A CA 1
ATOM 2172 C C . LYS A 1 270 ? -15.914 28.422 16.906 1 97.56 270 LYS A C 1
ATOM 2174 O O . LYS A 1 270 ? -16.109 29.438 16.234 1 97.56 270 LYS A O 1
ATOM 2179 N N . VAL A 1 271 ? -15.062 27.484 16.547 1 98 271 VAL A N 1
ATOM 2180 C CA . VAL A 1 271 ? -14.336 27.547 15.297 1 98 271 VAL A CA 1
ATOM 2181 C C . VAL A 1 271 ? -15.312 27.438 14.125 1 98 271 VAL A C 1
ATOM 2183 O O . VAL A 1 271 ? -15.234 28.219 13.164 1 98 271 VAL A O 1
ATOM 2186 N N . PHE A 1 272 ? -16.266 26.5 14.219 1 97.88 272 PHE A N 1
ATOM 2187 C CA . PHE A 1 272 ? -17.281 26.328 13.188 1 97.88 272 PHE A CA 1
ATOM 2188 C C . PHE A 1 272 ? -18.062 27.609 12.977 1 97.88 272 PHE A C 1
ATOM 2190 O O . PHE A 1 272 ? -18.25 28.047 11.844 1 97.88 272 PHE A O 1
ATOM 2197 N N . GLU A 1 273 ? -18.484 28.188 14.055 1 97.06 273 GLU A N 1
ATOM 2198 C CA . GLU A 1 273 ? -19.312 29.391 13.992 1 97.06 273 GLU A CA 1
ATOM 2199 C C . GLU A 1 273 ? -18.547 30.547 13.344 1 97.06 273 GLU A C 1
ATOM 2201 O O . GLU A 1 273 ? -19.078 31.234 12.469 1 97.06 273 GLU A O 1
ATOM 2206 N N . ARG A 1 274 ? -17.359 30.734 13.773 1 96.94 274 ARG A N 1
ATOM 2207 C CA . ARG A 1 274 ? -16.547 31.828 13.234 1 96.94 274 ARG A CA 1
ATOM 2208 C C . ARG A 1 274 ? -16.297 31.625 11.75 1 96.94 274 ARG A C 1
ATOM 2210 O O . ARG A 1 274 ? -16.359 32.594 10.969 1 96.94 274 ARG A O 1
ATOM 2217 N N . TYR A 1 275 ? -15.93 30.438 11.352 1 97.31 275 TYR A N 1
ATOM 2218 C CA . TYR A 1 275 ? -15.664 30.125 9.945 1 97.31 275 TYR A CA 1
ATOM 2219 C C . TYR A 1 275 ? -16.922 30.312 9.102 1 97.31 275 TYR A C 1
ATOM 2221 O O . TYR A 1 275 ? -16.859 30.891 8.016 1 97.31 275 TYR A O 1
ATOM 2229 N N . ASN A 1 276 ? -18.016 29.812 9.594 1 96 276 ASN A N 1
ATOM 2230 C CA . ASN A 1 276 ? -19.25 29.828 8.82 1 96 276 ASN A CA 1
ATOM 2231 C C . ASN A 1 276 ? -19.844 31.234 8.727 1 96 276 ASN A C 1
ATOM 2233 O O . ASN A 1 276 ? -20.641 31.516 7.836 1 96 276 ASN A O 1
ATOM 2237 N N . ASN A 1 277 ? -19.484 32.094 9.57 1 92.31 277 ASN A N 1
ATOM 2238 C CA . ASN A 1 277 ? -19.906 33.469 9.523 1 92.31 277 ASN A CA 1
ATOM 2239 C C . ASN A 1 277 ? -19.344 34.188 8.297 1 92.31 277 ASN A C 1
ATOM 2241 O O . ASN A 1 277 ? -19.828 35.25 7.906 1 92.31 277 ASN A O 1
ATOM 2245 N N . LEU A 1 278 ? -18.344 33.688 7.676 1 89.75 278 LEU A N 1
ATOM 2246 C CA . LEU A 1 278 ? -17.75 34.219 6.453 1 89.75 278 LEU A CA 1
ATOM 2247 C C . LEU A 1 278 ? -18.516 33.75 5.227 1 89.75 278 LEU A C 1
ATOM 2249 O O . LEU A 1 278 ? -17.984 33.75 4.113 1 89.75 278 LEU A O 1
ATOM 2253 N N . ASN A 1 279 ? -19.719 33.344 5.434 1 84.5 279 ASN A N 1
ATOM 2254 C CA . ASN A 1 279 ? -20.547 32.75 4.383 1 84.5 279 ASN A CA 1
ATOM 2255 C C . ASN A 1 279 ? -19.906 31.5 3.781 1 84.5 279 ASN A C 1
ATOM 2257 O O . ASN A 1 279 ? -19.906 31.328 2.562 1 84.5 279 ASN A O 1
ATOM 2261 N N . ASN A 1 280 ? -19.188 30.859 4.633 1 86.19 280 ASN A N 1
ATOM 2262 C CA . ASN A 1 280 ? -18.625 29.562 4.285 1 86.19 280 ASN A CA 1
ATOM 2263 C C . ASN A 1 280 ? -19.469 28.422 4.855 1 86.19 280 ASN A C 1
ATOM 2265 O O . ASN A 1 280 ? -20.578 28.656 5.352 1 86.19 280 ASN A O 1
ATOM 2269 N N . LYS A 1 281 ? -19.062 27.188 4.48 1 89.19 281 LYS A N 1
ATOM 2270 C CA . LYS A 1 281 ? -19.812 26.016 4.961 1 89.19 281 LYS A CA 1
ATOM 2271 C C . LYS A 1 281 ? -18.875 24.906 5.41 1 89.19 281 LYS A C 1
ATOM 2273 O O . LYS A 1 281 ? -18.438 24.094 4.594 1 89.19 281 LYS A O 1
ATOM 2278 N N . LEU A 1 282 ? -18.547 25 6.672 1 94.81 282 LEU A N 1
ATOM 2279 C CA . LEU A 1 282 ? -17.969 23.828 7.328 1 94.81 282 LEU A CA 1
ATOM 2280 C C . LEU A 1 282 ? -19.047 22.969 7.965 1 94.81 282 LEU A C 1
ATOM 2282 O O . LEU A 1 282 ? -19.594 23.328 9.016 1 94.81 282 LEU A O 1
ATOM 2286 N N . ILE A 1 283 ? -19.312 21.875 7.324 1 95.81 283 ILE A N 1
ATOM 2287 C CA . ILE A 1 283 ? -20.453 21.047 7.715 1 95.81 283 ILE A CA 1
ATOM 2288 C C . ILE A 1 283 ? -20.047 20.109 8.844 1 95.81 283 ILE A C 1
ATOM 2290 O O . ILE A 1 283 ? -19.031 19.406 8.742 1 95.81 283 ILE A O 1
ATOM 2294 N N . LYS A 1 284 ? -20.875 20.141 9.906 1 95.62 284 LYS A N 1
ATOM 2295 C CA . LYS A 1 284 ? -20.641 19.297 11.078 1 95.62 284 LYS A CA 1
ATOM 2296 C C . LYS A 1 284 ? -20.938 17.828 10.781 1 95.62 284 LYS A C 1
ATOM 2298 O O . LYS A 1 284 ? -21.922 17.531 10.109 1 95.62 284 LYS A O 1
ATOM 2303 N N . THR A 1 285 ? -19.938 17.031 11.164 1 94.44 285 THR A N 1
ATOM 2304 C CA . THR A 1 285 ? -20.141 15.586 11.117 1 94.44 285 THR A CA 1
ATOM 2305 C C . THR A 1 285 ? -19.562 14.906 12.352 1 94.44 285 THR A C 1
ATOM 2307 O O . THR A 1 285 ? -18.578 15.391 12.93 1 94.44 285 THR A O 1
ATOM 2310 N N . ASN A 1 286 ? -20.172 13.828 12.867 1 94 286 ASN A N 1
ATOM 2311 C CA . ASN A 1 286 ? -19.625 12.922 13.867 1 94 286 ASN A CA 1
ATOM 2312 C C . ASN A 1 286 ? -19.312 13.648 15.18 1 94 286 ASN A C 1
ATOM 2314 O O . ASN A 1 286 ? -18.312 13.359 15.828 1 94 286 ASN A O 1
ATOM 2318 N N . PHE A 1 287 ? -20.047 14.656 15.57 1 94.19 287 PHE A N 1
ATOM 2319 C CA . PHE A 1 287 ? -19.797 15.406 16.797 1 94.19 287 PHE A CA 1
ATOM 2320 C C . PHE A 1 287 ? -19.969 14.508 18.016 1 94.19 287 PHE A C 1
ATOM 2322 O O . PHE A 1 287 ? -19.391 14.766 19.078 1 94.19 287 PHE A O 1
ATOM 2329 N N . GLU A 1 288 ? -20.797 13.508 17.812 1 94.31 288 GLU A N 1
ATOM 2330 C CA . GLU A 1 288 ? -21.062 12.562 18.906 1 94.31 288 GLU A CA 1
ATOM 2331 C C . GLU A 1 288 ? -19.812 11.758 19.25 1 94.31 288 GLU A C 1
ATOM 2333 O O . GLU A 1 288 ? -19.719 11.188 20.344 1 94.31 288 GLU A O 1
ATOM 2338 N N . GLU A 1 289 ? -18.859 11.68 18.359 1 95.06 289 GLU A N 1
ATOM 2339 C CA . GLU A 1 289 ? -17.641 10.906 18.578 1 95.06 289 GLU A CA 1
ATOM 2340 C C . GLU A 1 289 ? -16.594 11.719 19.312 1 95.06 289 GLU A C 1
ATOM 2342 O O . GLU A 1 289 ? -15.578 11.18 19.766 1 95.06 289 GLU A O 1
ATOM 2347 N N . ILE A 1 290 ? -16.797 13.031 19.531 1 96.75 290 ILE A N 1
ATOM 2348 C CA . ILE A 1 290 ? -15.867 13.875 20.266 1 96.75 290 ILE A CA 1
ATOM 2349 C C . ILE A 1 290 ? -15.906 13.523 21.75 1 96.75 290 ILE A C 1
ATOM 2351 O O . ILE A 1 290 ? -16.969 13.555 22.375 1 96.75 290 ILE A O 1
ATOM 2355 N N . PRO A 1 291 ? -14.812 13.148 22.328 1 97.44 291 PRO A N 1
ATOM 2356 C CA . PRO A 1 291 ? -14.789 12.914 23.781 1 97.44 291 PRO A CA 1
ATOM 2357 C C . PRO A 1 291 ? -15.258 14.133 24.578 1 97.44 291 PRO A C 1
ATOM 2359 O O . PRO A 1 291 ? -15.078 15.273 24.141 1 97.44 291 PRO A O 1
ATOM 2362 N N . LYS A 1 292 ? -15.82 13.836 25.766 1 97.25 292 LYS A N 1
ATOM 2363 C CA . LYS A 1 292 ? -16.312 14.922 26.609 1 97.25 292 LYS A CA 1
ATOM 2364 C C . LYS A 1 292 ? -15.172 15.812 27.078 1 97.25 292 LYS A C 1
ATOM 2366 O O . LYS A 1 292 ? -15.328 17.031 27.188 1 97.25 292 LYS A O 1
ATOM 2371 N N . THR A 1 293 ? -14.078 15.211 27.406 1 97.44 293 THR A N 1
ATOM 2372 C CA . THR A 1 293 ? -12.875 15.922 27.844 1 97.44 293 THR A CA 1
ATOM 2373 C C . THR A 1 293 ? -11.625 15.195 27.359 1 97.44 293 THR A C 1
ATOM 2375 O O . THR A 1 293 ? -11.695 14.047 26.922 1 97.44 293 THR A O 1
ATOM 2378 N N . PHE A 1 294 ? -10.562 15.914 27.297 1 96.62 294 PHE A N 1
ATOM 2379 C CA . PHE A 1 294 ? -9.219 15.352 27.172 1 96.62 294 PHE A CA 1
ATOM 2380 C C . PHE A 1 294 ? -8.391 15.641 28.422 1 96.62 294 PHE A C 1
ATOM 2382 O O . PHE A 1 294 ? -8.648 16.625 29.125 1 96.62 294 PHE A O 1
ATOM 2389 N N . VAL A 1 295 ? -7.465 14.805 28.703 1 91.75 295 VAL A N 1
ATOM 2390 C CA . VAL A 1 295 ? -6.566 15.031 29.828 1 91.75 295 VAL A CA 1
ATOM 2391 C C . VAL A 1 295 ? -5.586 16.156 29.484 1 91.75 295 VAL A C 1
ATOM 2393 O O . VAL A 1 295 ? -4.867 16.078 28.484 1 91.75 295 VAL A O 1
ATOM 2396 N N . LEU A 1 296 ? -5.609 17.141 30.281 1 88.69 296 LEU A N 1
ATOM 2397 C CA . LEU A 1 296 ? -4.672 18.234 30.109 1 88.69 296 LEU A CA 1
ATOM 2398 C C . LEU A 1 296 ? -3.244 17.781 30.391 1 88.69 296 LEU A C 1
ATOM 2400 O O . LEU A 1 296 ? -2.967 17.188 31.422 1 88.69 296 LEU A O 1
ATOM 2404 N N . SER A 1 297 ? -2.391 17.922 29.406 1 82.31 297 SER A N 1
ATOM 2405 C CA . SER A 1 297 ? -0.99 17.562 29.594 1 82.31 297 SER A CA 1
ATOM 2406 C C . SER A 1 297 ? -0.218 18.688 30.297 1 82.31 297 SER A C 1
ATOM 2408 O O . SER A 1 297 ? 0.525 19.422 29.641 1 82.31 297 SER A O 1
ATOM 2410 N N . ASP A 1 298 ? -0.405 18.844 31.5 1 75.56 298 ASP A N 1
ATOM 2411 C CA . ASP A 1 298 ? 0.279 19.875 32.281 1 75.56 298 ASP A CA 1
ATOM 2412 C C . ASP A 1 298 ? 1.199 19.25 33.344 1 75.56 298 ASP A C 1
ATOM 2414 O O . ASP A 1 298 ? 1.662 19.938 34.25 1 75.56 298 ASP A O 1
ATOM 2418 N N . ARG A 1 299 ? 1.373 17.938 33.125 1 67.25 299 ARG A N 1
ATOM 2419 C CA . ARG A 1 299 ? 2.217 17.25 34.094 1 67.25 299 ARG A CA 1
ATOM 2420 C C . ARG A 1 299 ? 3.672 17.688 33.969 1 67.25 299 ARG A C 1
ATOM 2422 O O . ARG A 1 299 ? 4.129 18.016 32.875 1 67.25 299 ARG A O 1
ATOM 2429 N N . LYS A 1 300 ? 4.172 17.734 35.156 1 72.19 300 LYS A N 1
ATOM 2430 C CA . LYS A 1 300 ? 5.594 18.031 35.281 1 72.19 300 LYS A CA 1
ATOM 2431 C C . LYS A 1 300 ? 6.445 16.953 34.625 1 72.19 300 LYS A C 1
ATOM 2433 O O . LYS A 1 300 ? 6.391 15.789 35.031 1 72.19 300 LYS A O 1
ATOM 2438 N N . ASN A 1 301 ? 7.02 17.359 33.5 1 75.75 301 ASN A N 1
ATOM 2439 C CA . ASN A 1 301 ? 7.844 16.391 32.781 1 75.75 301 ASN A CA 1
ATOM 2440 C C . ASN A 1 301 ? 9.328 16.719 32.938 1 75.75 301 ASN A C 1
ATOM 2442 O O . ASN A 1 301 ? 10.164 16.141 32.219 1 75.75 301 ASN A O 1
ATOM 2446 N N . VAL A 1 302 ? 9.586 17.766 33.781 1 81.31 302 VAL A N 1
ATOM 2447 C CA . VAL A 1 302 ? 10.969 18.172 34.031 1 81.31 302 VAL A CA 1
ATOM 2448 C C . VAL A 1 302 ? 11.258 18.172 35.531 1 81.31 302 VAL A C 1
ATOM 2450 O O . VAL A 1 302 ? 10.352 17.984 36.344 1 81.31 302 VAL A O 1
ATOM 2453 N N . SER A 1 303 ? 12.523 18.266 35.875 1 85.19 303 SER A N 1
ATOM 2454 C CA . SER A 1 303 ? 12.898 18.328 37.281 1 85.19 303 SER A CA 1
ATOM 2455 C C . SER A 1 303 ? 12.359 19.594 37.938 1 85.19 303 SER A C 1
ATOM 2457 O O . SER A 1 303 ? 12.047 20.562 37.25 1 85.19 303 SER A O 1
ATOM 2459 N N . THR A 1 304 ? 12.211 19.578 39.25 1 88.5 304 THR A N 1
ATOM 2460 C CA . THR A 1 304 ? 11.742 20.734 40.031 1 88.5 304 THR A CA 1
ATOM 2461 C C . THR A 1 304 ? 12.648 21.938 39.781 1 88.5 304 THR A C 1
ATOM 2463 O O . THR A 1 304 ? 12.164 23.062 39.656 1 88.5 304 THR A O 1
ATOM 2466 N N . LEU A 1 305 ? 13.914 21.703 39.688 1 88.75 305 LEU A N 1
ATOM 2467 C CA . LEU A 1 305 ? 14.875 22.766 39.469 1 88.75 305 LEU A CA 1
ATOM 2468 C C . LEU A 1 305 ? 14.656 23.406 38.094 1 88.75 305 LEU A C 1
ATOM 2470 O O . LEU A 1 305 ? 14.719 24.625 37.938 1 88.75 305 LEU A O 1
ATOM 2474 N N . GLU A 1 306 ? 14.469 22.578 37.125 1 88.88 306 GLU A N 1
ATOM 2475 C CA . GLU A 1 306 ? 14.219 23.062 35.781 1 88.88 306 GLU A CA 1
ATOM 2476 C C . GLU A 1 306 ? 12.914 23.844 35.688 1 88.88 306 GLU A C 1
ATOM 2478 O O . GLU A 1 306 ? 12.82 24.844 35 1 88.88 306 GLU A O 1
ATOM 2483 N N . GLU A 1 307 ? 11.953 23.328 36.375 1 91.62 307 GLU A N 1
ATOM 2484 C CA . GLU A 1 307 ? 10.664 24.016 36.438 1 91.62 307 GLU A CA 1
ATOM 2485 C C . GLU A 1 307 ? 10.812 25.422 36.969 1 91.62 307 GLU A C 1
ATOM 2487 O O . GLU A 1 307 ? 10.266 26.375 36.438 1 91.62 307 GLU A O 1
ATOM 2492 N N . ILE A 1 308 ? 11.508 25.531 38.031 1 93.62 308 ILE A N 1
ATOM 2493 C CA . ILE A 1 308 ? 11.75 26.828 38.656 1 93.62 308 ILE A CA 1
ATOM 2494 C C . ILE A 1 308 ? 12.531 27.734 37.719 1 93.62 308 ILE A C 1
ATOM 2496 O O . ILE A 1 308 ? 12.234 28.922 37.594 1 93.62 308 ILE A O 1
ATOM 2500 N N . LYS A 1 309 ? 13.469 27.156 37.094 1 95.69 309 LYS A N 1
ATOM 2501 C CA . LYS A 1 309 ? 14.289 27.906 36.156 1 95.69 309 LYS A CA 1
ATOM 2502 C C . LYS A 1 309 ? 13.445 28.438 35 1 95.69 309 LYS A C 1
ATOM 2504 O O . LYS A 1 309 ? 13.617 29.578 34.562 1 95.69 309 LYS A O 1
ATOM 2509 N N . ILE A 1 310 ? 12.555 27.641 34.5 1 96.06 310 ILE A N 1
ATOM 2510 C CA . ILE A 1 310 ? 11.664 28.031 33.406 1 96.06 310 ILE A CA 1
ATOM 2511 C C . ILE A 1 310 ? 10.789 29.203 33.844 1 96.06 310 ILE A C 1
ATOM 2513 O O . ILE A 1 310 ? 10.688 30.219 33.156 1 96.06 310 ILE A O 1
ATOM 2517 N N . GLU A 1 311 ? 10.203 29.047 34.969 1 94.94 311 GLU A N 1
ATOM 2518 C CA . GLU A 1 311 ? 9.312 30.078 35.5 1 94.94 311 GLU A CA 1
ATOM 2519 C C . GLU A 1 311 ? 10.047 31.406 35.656 1 94.94 311 GLU A C 1
ATOM 2521 O O . GLU A 1 311 ? 9.531 32.469 35.281 1 94.94 311 GLU A O 1
ATOM 2526 N N . LYS A 1 312 ? 11.203 31.359 36.219 1 96.19 312 LYS A N 1
ATOM 2527 C CA . LYS A 1 312 ? 12.008 32.562 36.438 1 96.19 312 LYS A CA 1
ATOM 2528 C C . LYS A 1 312 ? 12.414 33.188 35.094 1 96.19 312 LYS A C 1
ATOM 2530 O O . LYS A 1 312 ? 12.359 34.406 34.938 1 96.19 312 LYS A O 1
ATOM 2535 N N . THR A 1 313 ? 12.836 32.375 34.219 1 97 313 THR A N 1
ATOM 2536 C CA . THR A 1 313 ? 13.312 32.875 32.938 1 97 313 THR A CA 1
ATOM 2537 C C . THR A 1 313 ? 12.18 33.5 32.125 1 97 313 THR A C 1
ATOM 2539 O O . THR A 1 313 ? 12.352 34.562 31.531 1 97 313 THR A O 1
ATOM 2542 N N . ILE A 1 314 ? 11.008 32.875 32.094 1 96.31 314 ILE A N 1
ATOM 2543 C CA . ILE A 1 314 ? 9.859 33.438 31.375 1 96.31 314 ILE A CA 1
ATOM 2544 C C . ILE A 1 314 ? 9.484 34.781 31.984 1 96.31 314 ILE A C 1
ATOM 2546 O O . ILE A 1 314 ? 9.219 35.75 31.266 1 96.31 314 ILE A O 1
ATOM 2550 N N . SER A 1 315 ? 9.461 34.781 33.312 1 94.94 315 SER A N 1
ATOM 2551 C CA . SER A 1 315 ? 9.117 36.031 34 1 94.94 315 SER A CA 1
ATOM 2552 C C . SER A 1 315 ? 10.109 37.156 33.688 1 94.94 315 SER A C 1
ATOM 2554 O O . SER A 1 315 ? 9.703 38.281 33.406 1 94.94 315 SER A O 1
ATOM 2556 N N . GLU A 1 316 ? 11.32 36.875 33.719 1 95.5 316 GLU A N 1
ATOM 2557 C CA . GLU A 1 316 ? 12.383 37.844 33.406 1 95.5 316 GLU A CA 1
ATOM 2558 C C . GLU A 1 316 ? 12.281 38.344 31.984 1 95.5 316 GLU A C 1
ATOM 2560 O O . GLU A 1 316 ? 12.375 39.531 31.734 1 95.5 316 GLU A O 1
ATOM 2565 N N . LEU A 1 317 ? 12.078 37.438 31.062 1 95.19 317 LEU A N 1
ATOM 2566 C CA . LEU A 1 317 ? 12.102 37.781 29.641 1 95.19 317 LEU A CA 1
ATOM 2567 C C . LEU A 1 317 ? 10.82 38.469 29.234 1 95.19 317 LEU A C 1
ATOM 2569 O O . LEU A 1 317 ? 10.844 39.344 28.344 1 95.19 317 LEU A O 1
ATOM 2573 N N . SER A 1 318 ? 9.695 38.094 29.844 1 92.81 318 SER A N 1
ATOM 2574 C CA . SER A 1 318 ? 8.398 38.625 29.484 1 92.81 318 SER A CA 1
ATOM 2575 C C . SER A 1 318 ? 8.359 40.156 29.656 1 92.81 318 SER A C 1
ATOM 2577 O O . SER A 1 318 ? 7.594 40.844 28.984 1 92.81 318 SER A O 1
ATOM 2579 N N . GLU A 1 319 ? 9.195 40.656 30.453 1 89.69 319 GLU A N 1
ATOM 2580 C CA . GLU A 1 319 ? 9.281 42.094 30.672 1 89.69 319 GLU A CA 1
ATOM 2581 C C . GLU A 1 319 ? 9.758 42.844 29.422 1 89.69 319 GLU A C 1
ATOM 2583 O O . GLU A 1 319 ? 9.492 44.031 29.25 1 89.69 319 GLU A O 1
ATOM 2588 N N . HIS A 1 320 ? 10.359 42.156 28.562 1 86.81 320 HIS A N 1
ATOM 2589 C CA . HIS A 1 320 ? 10.945 42.75 27.375 1 86.81 320 HIS A CA 1
ATOM 2590 C C . HIS A 1 320 ? 10.094 42.5 26.141 1 86.81 320 HIS A C 1
ATOM 2592 O O . HIS A 1 320 ? 10.477 42.844 25.016 1 86.81 320 HIS A O 1
ATOM 2598 N N . PHE A 1 321 ? 9.07 41.781 26.266 1 87.44 321 PHE A N 1
ATOM 2599 C CA . PHE A 1 321 ? 8.188 41.438 25.156 1 87.44 321 PHE A CA 1
ATOM 2600 C C . PHE A 1 321 ? 6.812 42.062 25.359 1 87.44 321 PHE A C 1
ATOM 2602 O O . PHE A 1 321 ? 6.375 42.25 26.5 1 87.44 321 PHE A O 1
ATOM 2609 N N . MET B 1 1 ? 4.852 -10.102 11.852 1 38.66 1 MET B N 1
ATOM 2610 C CA . MET B 1 1 ? 4.191 -10.891 10.82 1 38.66 1 MET B CA 1
ATOM 2611 C C . MET B 1 1 ? 3.221 -10.039 10.016 1 38.66 1 MET B C 1
ATOM 2613 O O . MET B 1 1 ? 3.127 -10.18 8.797 1 38.66 1 MET B O 1
ATOM 2617 N N . LEU B 1 2 ? 2.496 -9.07 10.68 1 47.66 2 LEU B N 1
ATOM 2618 C CA . LEU B 1 2 ? 1.438 -8.258 10.086 1 47.66 2 LEU B CA 1
ATOM 2619 C C . LEU B 1 2 ? 2.023 -7.195 9.164 1 47.66 2 LEU B C 1
ATOM 2621 O O . LEU B 1 2 ? 1.346 -6.719 8.25 1 47.66 2 LEU B O 1
ATOM 2625 N N . ARG B 1 3 ? 3.432 -7.074 9.227 1 58.31 3 ARG B N 1
ATOM 2626 C CA . ARG B 1 3 ? 4.137 -5.953 8.609 1 58.31 3 ARG B CA 1
ATOM 2627 C C . ARG B 1 3 ? 4.258 -6.141 7.102 1 58.31 3 ARG B C 1
ATOM 2629 O O . ARG B 1 3 ? 4.473 -5.172 6.367 1 58.31 3 ARG B O 1
ATOM 2636 N N . TYR B 1 4 ? 3.852 -7.301 6.641 1 68.19 4 TYR B N 1
ATOM 2637 C CA . TYR B 1 4 ? 4.156 -7.492 5.227 1 68.19 4 TYR B CA 1
ATOM 2638 C C . TYR B 1 4 ? 2.902 -7.855 4.441 1 68.19 4 TYR B C 1
ATOM 2640 O O . TYR B 1 4 ? 2.971 -8.117 3.238 1 68.19 4 TYR B O 1
ATOM 2648 N N . ARG B 1 5 ? 1.764 -7.758 5.121 1 82.88 5 ARG B N 1
ATOM 2649 C CA . ARG B 1 5 ? 0.518 -7.992 4.398 1 82.88 5 ARG B CA 1
ATOM 2650 C C . ARG B 1 5 ? -0.024 -6.695 3.807 1 82.88 5 ARG B C 1
ATOM 2652 O O . ARG B 1 5 ? 0.193 -5.617 4.363 1 82.88 5 ARG B O 1
ATOM 2659 N N . ILE B 1 6 ? -0.611 -6.82 2.686 1 88.12 6 ILE B N 1
ATOM 2660 C CA . ILE B 1 6 ? -1.288 -5.652 2.133 1 88.12 6 ILE B CA 1
ATOM 2661 C C . ILE B 1 6 ? -2.625 -5.445 2.842 1 88.12 6 ILE B C 1
ATOM 2663 O O . ILE B 1 6 ? -3.551 -6.242 2.678 1 88.12 6 ILE B O 1
ATOM 2667 N N . PRO B 1 7 ? -2.719 -4.371 3.605 1 87 7 PRO B N 1
ATOM 2668 C CA . PRO B 1 7 ? -4.023 -4.117 4.227 1 87 7 PRO B CA 1
ATOM 2669 C C . PRO B 1 7 ? -5.137 -3.93 3.199 1 87 7 PRO B C 1
ATOM 2671 O O . PRO B 1 7 ? -4.895 -3.402 2.109 1 87 7 PRO B O 1
ATOM 2674 N N . TYR B 1 8 ? -6.395 -4.332 3.547 1 87.12 8 TYR B N 1
ATOM 2675 C CA . TYR B 1 8 ? -7.527 -4.371 2.631 1 87.12 8 TYR B CA 1
ATOM 2676 C C . TYR B 1 8 ? -7.715 -3.029 1.934 1 87.12 8 TYR B C 1
ATOM 2678 O O . TYR B 1 8 ? -7.773 -2.965 0.703 1 87.12 8 TYR B O 1
ATOM 2686 N N . ARG B 1 9 ? -7.715 -1.921 2.662 1 86.12 9 ARG B N 1
ATOM 2687 C CA . ARG B 1 9 ? -7.961 -0.605 2.08 1 86.12 9 ARG B CA 1
ATOM 2688 C C . ARG B 1 9 ? -6.801 -0.169 1.197 1 86.12 9 ARG B C 1
ATOM 2690 O O . ARG B 1 9 ? -7.004 0.468 0.161 1 86.12 9 ARG B O 1
ATOM 2697 N N . ILE B 1 10 ? -5.594 -0.521 1.61 1 89.12 10 ILE B N 1
ATOM 2698 C CA . ILE B 1 10 ? -4.43 -0.197 0.793 1 89.12 10 ILE B CA 1
ATOM 2699 C C . ILE B 1 10 ? -4.484 -0.983 -0.515 1 89.12 10 ILE B C 1
ATOM 2701 O O . ILE B 1 10 ? -4.125 -0.463 -1.573 1 89.12 10 ILE B O 1
ATOM 2705 N N . GLY B 1 11 ? -4.93 -2.268 -0.41 1 91.75 11 GLY B N 1
ATOM 2706 C CA . GLY B 1 11 ? -5.125 -3.059 -1.615 1 91.75 11 GLY B CA 1
ATOM 2707 C C . GLY B 1 11 ? -6.098 -2.424 -2.594 1 91.75 11 GLY B C 1
ATOM 2708 O O . GLY B 1 11 ? -5.863 -2.436 -3.805 1 91.75 11 GLY B O 1
ATOM 2709 N N . MET B 1 12 ? -7.176 -1.818 -2.105 1 91.44 12 MET B N 1
ATOM 2710 C CA . MET B 1 12 ? -8.148 -1.128 -2.949 1 91.44 12 MET B CA 1
ATOM 2711 C C . MET B 1 12 ? -7.516 0.081 -3.631 1 91.44 12 MET B C 1
ATOM 2713 O O . MET B 1 12 ? -7.797 0.356 -4.797 1 91.44 12 MET B O 1
ATOM 2717 N N . ILE B 1 13 ? -6.73 0.77 -2.889 1 91.06 13 ILE B N 1
ATOM 2718 C CA . ILE B 1 13 ? -6.047 1.942 -3.426 1 91.06 13 ILE B CA 1
ATOM 2719 C C . ILE B 1 13 ? -5.094 1.518 -4.543 1 91.06 13 ILE B C 1
ATOM 2721 O O . ILE B 1 13 ? -5.098 2.105 -5.625 1 91.06 13 ILE B O 1
ATOM 2725 N N . LEU B 1 14 ? -4.324 0.489 -4.262 1 93.5 14 LEU B N 1
ATOM 2726 C CA . LEU B 1 14 ? -3.369 -0.012 -5.242 1 93.5 14 LEU B CA 1
ATOM 2727 C C . LEU B 1 14 ? -4.086 -0.484 -6.504 1 93.5 14 LEU B C 1
ATOM 2729 O O . LEU B 1 14 ? -3.594 -0.274 -7.617 1 93.5 14 LEU B O 1
ATOM 2733 N N . LYS B 1 15 ? -5.25 -1.089 -6.355 1 93.94 15 LYS B N 1
ATOM 2734 C CA . LYS B 1 15 ? -6.047 -1.541 -7.496 1 93.94 15 LYS B CA 1
ATOM 2735 C C . LYS B 1 15 ? -6.469 -0.366 -8.375 1 93.94 15 LYS B C 1
ATOM 2737 O O . LYS B 1 15 ? -6.562 -0.499 -9.594 1 93.94 15 LYS B O 1
ATOM 2742 N N . LYS B 1 16 ? -6.711 0.779 -7.793 1 92.25 16 LYS B N 1
ATOM 2743 C CA . LYS B 1 16 ? -7.062 1.971 -8.562 1 92.25 16 LYS B CA 1
ATOM 2744 C C . LYS B 1 16 ? -5.82 2.623 -9.164 1 92.25 16 LYS B C 1
ATOM 2746 O O . LYS B 1 16 ? -5.848 3.104 -10.297 1 92.25 16 LYS B O 1
ATOM 2751 N N . MET B 1 17 ? -4.75 2.607 -8.438 1 91.31 17 MET B N 1
ATOM 2752 C CA . MET B 1 17 ? -3.514 3.271 -8.844 1 91.31 17 MET B CA 1
ATOM 2753 C C . MET B 1 17 ? -2.896 2.578 -10.055 1 91.31 17 MET B C 1
ATOM 2755 O O . MET B 1 17 ? -2.164 3.201 -10.828 1 91.31 17 MET B O 1
ATOM 2759 N N . GLN B 1 18 ? -3.221 1.275 -10.234 1 94.06 18 GLN B N 1
ATOM 2760 C CA . GLN B 1 18 ? -2.617 0.52 -11.32 1 94.06 18 GLN B CA 1
ATOM 2761 C C . GLN B 1 18 ? -2.965 1.136 -12.672 1 94.06 18 GLN B C 1
ATOM 2763 O O . GLN B 1 18 ? -2.199 1.016 -13.633 1 94.06 18 GLN B O 1
ATOM 2768 N N . TYR B 1 19 ? -4.055 1.892 -12.758 1 93.38 19 TYR B N 1
ATOM 2769 C CA . TYR B 1 19 ? -4.465 2.508 -14.016 1 93.38 19 TYR B CA 1
ATOM 2770 C C . TYR B 1 19 ? -3.492 3.605 -14.43 1 93.38 19 TYR B C 1
ATOM 2772 O O . TYR B 1 19 ? -3.293 3.854 -15.617 1 93.38 19 TYR B O 1
ATOM 2780 N N . PHE B 1 20 ? -2.816 4.223 -13.469 1 93.69 20 PHE B N 1
ATOM 2781 C CA . PHE B 1 20 ? -1.833 5.258 -13.766 1 93.69 20 PHE B CA 1
ATOM 2782 C C . PHE B 1 20 ? -0.55 4.641 -14.312 1 93.69 20 PHE B C 1
ATOM 2784 O O . PHE B 1 20 ? 0.26 5.332 -14.938 1 93.69 20 PHE B O 1
ATOM 2791 N N . CYS B 1 21 ? -0.378 3.344 -14.125 1 95.12 21 CYS B N 1
ATOM 2792 C CA . CYS B 1 21 ? 0.828 2.65 -14.562 1 95.12 21 CYS B CA 1
ATOM 2793 C C . CYS B 1 21 ? 0.667 2.113 -15.977 1 95.12 21 CYS B C 1
ATOM 2795 O O . CYS B 1 21 ? 1.641 1.682 -16.594 1 95.12 21 CYS B O 1
ATOM 2797 N N . LEU B 1 22 ? -0.557 2.107 -16.531 1 95.5 22 LEU B N 1
ATOM 2798 C CA . LEU B 1 22 ? -0.883 1.418 -17.781 1 95.5 22 LEU B CA 1
ATOM 2799 C C . LEU B 1 22 ? -0.029 1.939 -18.922 1 95.5 22 LEU B C 1
ATOM 2801 O O . LEU B 1 22 ? 0.482 1.156 -19.734 1 95.5 22 LEU B O 1
ATOM 2805 N N . PRO B 1 23 ? 0.157 3.289 -19.062 1 94.06 23 PRO B N 1
ATOM 2806 C CA . PRO B 1 23 ? 0.999 3.758 -20.156 1 94.06 23 PRO B CA 1
ATOM 2807 C C . PRO B 1 23 ? 2.422 3.207 -20.094 1 94.06 23 PRO B C 1
ATOM 2809 O O . PRO B 1 23 ? 2.994 2.832 -21.125 1 94.06 23 PRO B O 1
ATOM 2812 N N . PHE B 1 24 ? 2.912 3.148 -18.953 1 93.56 24 PHE B N 1
ATOM 2813 C CA . PHE B 1 24 ? 4.258 2.619 -18.766 1 93.56 24 PHE B CA 1
ATOM 2814 C C . PHE B 1 24 ? 4.285 1.111 -18.984 1 93.56 24 PHE B C 1
ATOM 2816 O O . PHE B 1 24 ? 5.227 0.583 -19.578 1 93.56 24 PHE B O 1
ATOM 2823 N N . GLU B 1 25 ? 3.287 0.366 -18.453 1 96.75 25 GLU B N 1
ATOM 2824 C CA . GLU B 1 25 ? 3.141 -1.069 -18.688 1 96.75 25 GLU B CA 1
ATOM 2825 C C . GLU B 1 25 ? 3.115 -1.398 -20.172 1 96.75 25 GLU B C 1
ATOM 2827 O O . GLU B 1 25 ? 3.848 -2.277 -20.625 1 96.75 25 GLU B O 1
ATOM 2832 N N . ASN B 1 26 ? 2.311 -0.622 -20.875 1 95.56 26 ASN B N 1
ATOM 2833 C CA . ASN B 1 26 ? 2.162 -0.852 -22.297 1 95.56 26 ASN B CA 1
ATOM 2834 C C . ASN B 1 26 ? 3.471 -0.604 -23.047 1 95.56 26 ASN B C 1
ATOM 2836 O O . ASN B 1 26 ? 3.801 -1.328 -23.984 1 95.56 26 ASN B O 1
ATOM 2840 N N . LYS B 1 27 ? 4.172 0.411 -22.656 1 94.38 27 LYS B N 1
ATOM 2841 C CA . LYS B 1 27 ? 5.473 0.688 -23.266 1 94.38 27 LYS B CA 1
ATOM 2842 C C . LYS B 1 27 ? 6.441 -0.47 -23.047 1 94.38 27 LYS B C 1
ATOM 2844 O O . LYS B 1 27 ? 7.18 -0.85 -23.953 1 94.38 27 LYS B O 1
ATOM 2849 N N . GLN B 1 28 ? 6.441 -1.015 -21.906 1 93.56 28 GLN B N 1
ATOM 2850 C CA . GLN B 1 28 ? 7.316 -2.141 -21.594 1 93.56 28 GLN B CA 1
ATOM 2851 C C . GLN B 1 28 ? 6.914 -3.383 -22.375 1 93.56 28 GLN B C 1
ATOM 2853 O O . GLN B 1 28 ? 7.773 -4.125 -22.859 1 93.56 28 GLN B O 1
ATOM 2858 N N . LEU B 1 29 ? 5.645 -3.633 -22.469 1 94.81 29 LEU B N 1
ATOM 2859 C CA . LEU B 1 29 ? 5.156 -4.781 -23.219 1 94.81 29 LEU B CA 1
ATOM 2860 C C . LEU B 1 29 ? 5.535 -4.664 -24.688 1 94.81 29 LEU B C 1
ATOM 2862 O O . LEU B 1 29 ? 5.93 -5.652 -25.312 1 94.81 29 LEU B O 1
ATOM 2866 N N . CYS B 1 30 ? 5.438 -3.441 -25.172 1 92.12 30 CYS B N 1
ATOM 2867 C CA . CYS B 1 30 ? 5.812 -3.203 -26.562 1 92.12 30 CYS B CA 1
ATOM 2868 C C . CYS B 1 30 ? 7.305 -3.449 -26.781 1 92.12 30 CYS B C 1
ATOM 2870 O O . CYS B 1 30 ? 7.703 -4.023 -27.797 1 92.12 30 CYS B O 1
ATOM 2872 N N . SER B 1 31 ? 8.047 -3.064 -25.828 1 88.69 31 SER B N 1
ATOM 2873 C CA . SER B 1 31 ? 9.492 -3.242 -25.922 1 88.69 31 SER B CA 1
ATOM 2874 C C . SER B 1 31 ? 9.875 -4.715 -25.828 1 88.69 31 SER B C 1
ATOM 2876 O O . SER B 1 31 ? 10.914 -5.129 -26.359 1 88.69 31 SER B O 1
ATOM 2878 N N . SER B 1 32 ? 9.047 -5.418 -25.172 1 86.94 32 SER B N 1
ATOM 2879 C CA . SER B 1 32 ? 9.336 -6.832 -24.953 1 86.94 32 SER B CA 1
ATOM 2880 C C . SER B 1 32 ? 8.742 -7.691 -26.078 1 86.94 32 SER B C 1
ATOM 2882 O O . SER B 1 32 ? 9.031 -8.891 -26.156 1 86.94 32 SER B O 1
ATOM 2884 N N . LYS B 1 33 ? 8.062 -6.848 -26.891 1 84.25 33 LYS B N 1
ATOM 2885 C CA . LYS B 1 33 ? 7.43 -7.594 -27.969 1 84.25 33 LYS B CA 1
ATOM 2886 C C . LYS B 1 33 ? 8.477 -8.211 -28.891 1 84.25 33 LYS B C 1
ATOM 2888 O O . LYS B 1 33 ? 9.422 -7.535 -29.312 1 84.25 33 LYS B O 1
ATOM 2893 N N . ASN B 1 34 ? 8.586 -9.391 -29.031 1 76.94 34 ASN B N 1
ATOM 2894 C CA . ASN B 1 34 ? 9.469 -10.141 -29.922 1 76.94 34 ASN B CA 1
ATOM 2895 C C . ASN B 1 34 ? 10.867 -10.297 -29.328 1 76.94 34 ASN B C 1
ATOM 2897 O O . ASN B 1 34 ? 11.82 -10.617 -30.031 1 76.94 34 ASN B O 1
ATOM 2901 N N . ARG B 1 35 ? 11.086 -9.797 -28.141 1 77.06 35 ARG B N 1
ATOM 2902 C CA . ARG B 1 35 ? 12.352 -10.039 -27.438 1 77.06 35 ARG B CA 1
ATOM 2903 C C . ARG B 1 35 ? 12.289 -11.32 -26.625 1 77.06 35 ARG B C 1
ATOM 2905 O O . ARG B 1 35 ? 11.719 -11.336 -25.531 1 77.06 35 ARG B O 1
ATOM 2912 N N . TYR B 1 36 ? 12.836 -12.18 -27.234 1 78.5 36 TYR B N 1
ATOM 2913 C CA . TYR B 1 36 ? 12.852 -13.469 -26.562 1 78.5 36 TYR B CA 1
ATOM 2914 C C . TYR B 1 36 ? 13.781 -13.422 -25.344 1 78.5 36 TYR B C 1
ATOM 2916 O O . TYR B 1 36 ? 14.773 -12.695 -25.344 1 78.5 36 TYR B O 1
ATOM 2924 N N . SER B 1 37 ? 13.312 -14.07 -24.281 1 85.56 37 SER B N 1
ATOM 2925 C CA . SER B 1 37 ? 14.148 -14.227 -23.094 1 85.56 37 SER B CA 1
ATOM 2926 C C . SER B 1 37 ? 15.047 -15.453 -23.203 1 85.56 37 SER B C 1
ATOM 2928 O O . SER B 1 37 ? 14.664 -16.453 -23.812 1 85.56 37 SER B O 1
ATOM 2930 N N . GLU B 1 38 ? 16.234 -15.242 -22.641 1 89.88 38 GLU B N 1
ATOM 2931 C CA . GLU B 1 38 ? 17.172 -16.359 -22.641 1 89.88 38 GLU B CA 1
ATOM 2932 C C . GLU B 1 38 ? 16.734 -17.422 -21.625 1 89.88 38 GLU B C 1
ATOM 2934 O O . GLU B 1 38 ? 17.219 -18.562 -21.672 1 89.88 38 GLU B O 1
ATOM 2939 N N . TYR B 1 39 ? 15.828 -17.094 -20.844 1 94.88 39 TYR B N 1
ATOM 2940 C CA . TYR B 1 39 ? 15.391 -18 -19.781 1 94.88 39 TYR B CA 1
ATOM 2941 C C . TYR B 1 39 ? 14.102 -18.703 -20.188 1 94.88 39 TYR B C 1
ATOM 2943 O O . TYR B 1 39 ? 13.219 -18.094 -20.781 1 94.88 39 TYR B O 1
ATOM 2951 N N . TYR B 1 40 ? 14.031 -19.984 -19.828 1 96.44 40 TYR B N 1
ATOM 2952 C CA . TYR B 1 40 ? 12.797 -20.734 -19.984 1 96.44 40 TYR B CA 1
ATOM 2953 C C . TYR B 1 40 ? 11.867 -20.516 -18.797 1 96.44 40 TYR B C 1
ATOM 2955 O O . TYR B 1 40 ? 12.234 -20.781 -17.656 1 96.44 40 TYR B O 1
ATOM 2963 N N . PRO B 1 41 ? 10.672 -19.938 -19.062 1 97.94 41 PRO B N 1
ATOM 2964 C CA . PRO B 1 41 ? 9.742 -19.891 -17.938 1 97.94 41 PRO B CA 1
ATOM 2965 C C . PRO B 1 41 ? 9.398 -21.281 -17.406 1 97.94 41 PRO B C 1
ATOM 2967 O O . PRO B 1 41 ? 9.375 -22.25 -18.156 1 97.94 41 PRO B O 1
ATOM 2970 N N . ILE B 1 42 ? 9.172 -21.344 -16.094 1 98.69 42 ILE B N 1
ATOM 2971 C CA . ILE B 1 42 ? 8.836 -22.594 -15.422 1 98.69 42 ILE B CA 1
ATOM 2972 C C . ILE B 1 42 ? 7.371 -22.547 -14.977 1 98.69 42 ILE B C 1
ATOM 2974 O O . ILE B 1 42 ? 6.957 -21.625 -14.273 1 98.69 42 ILE B O 1
ATOM 2978 N N . PHE B 1 43 ? 6.578 -23.5 -15.375 1 98.75 43 PHE B N 1
ATOM 2979 C CA . PHE B 1 43 ? 5.176 -23.609 -14.984 1 98.75 43 PHE B CA 1
ATOM 2980 C C . PHE B 1 43 ? 4.945 -24.812 -14.094 1 98.75 43 PHE B C 1
ATOM 2982 O O . PHE B 1 43 ? 5.168 -25.953 -14.516 1 98.75 43 PHE B O 1
ATOM 2989 N N . VAL B 1 44 ? 4.52 -24.562 -12.875 1 98.75 44 VAL B N 1
ATOM 2990 C CA . VAL B 1 44 ? 4.238 -25.609 -11.898 1 98.75 44 VAL B CA 1
ATOM 2991 C C . VAL B 1 44 ? 2.756 -25.969 -11.953 1 98.75 44 VAL B C 1
ATOM 2993 O O . VAL B 1 44 ? 1.891 -25.094 -11.852 1 98.75 44 VAL B O 1
ATOM 2996 N N . LEU B 1 45 ? 2.486 -27.234 -12.141 1 97.25 45 LEU B N 1
ATOM 2997 C CA . LEU B 1 45 ? 1.104 -27.688 -12.227 1 97.25 45 LEU B CA 1
ATOM 2998 C C . LEU B 1 45 ? 0.945 -29.062 -11.578 1 97.25 45 LEU B C 1
ATOM 3000 O O . LEU B 1 45 ? 1.922 -29.656 -11.109 1 97.25 45 LEU B O 1
ATOM 3004 N N . GLY B 1 46 ? -0.255 -29.5 -11.445 1 96.19 46 GLY B N 1
ATOM 3005 C CA . GLY B 1 46 ? -0.683 -30.734 -10.805 1 96.19 46 GLY B CA 1
ATOM 3006 C C . GLY B 1 46 ? -2.152 -30.719 -10.422 1 96.19 46 GLY B C 1
ATOM 3007 O O . GLY B 1 46 ? -2.818 -29.688 -10.508 1 96.19 46 GLY B O 1
ATOM 3008 N N . LEU B 1 47 ? -2.596 -31.922 -9.992 1 96.44 47 LEU B N 1
ATOM 3009 C CA . LEU B 1 47 ? -3.984 -32.031 -9.555 1 96.44 47 LEU B CA 1
ATOM 3010 C C . LEU B 1 47 ? -4.289 -30.984 -8.477 1 96.44 47 LEU B C 1
ATOM 3012 O O . LEU B 1 47 ? -3.385 -30.547 -7.762 1 96.44 47 LEU B O 1
ATOM 3016 N N . PRO B 1 48 ? -5.566 -30.516 -8.438 1 94.88 48 PRO B N 1
ATOM 3017 C CA . PRO B 1 48 ? -5.926 -29.734 -7.254 1 94.88 48 PRO B CA 1
ATOM 3018 C C . PRO B 1 48 ? -5.629 -30.469 -5.945 1 94.88 48 PRO B C 1
ATOM 3020 O O . PRO B 1 48 ? -5.887 -31.656 -5.836 1 94.88 48 PRO B O 1
ATOM 3023 N N . ARG B 1 49 ? -5.047 -29.703 -5.023 1 93.88 49 ARG B N 1
ATOM 3024 C CA . ARG B 1 49 ? -4.785 -30.25 -3.695 1 93.88 49 ARG B CA 1
ATOM 3025 C C . ARG B 1 49 ? -3.646 -31.266 -3.732 1 93.88 49 ARG B C 1
ATOM 3027 O O . ARG B 1 49 ? -3.564 -32.156 -2.873 1 93.88 49 ARG B O 1
ATOM 3034 N N . ALA B 1 50 ? -2.781 -31.172 -4.727 1 95.5 50 ALA B N 1
ATOM 3035 C CA . ALA B 1 50 ? -1.68 -32.125 -4.863 1 95.5 50 ALA B CA 1
ATOM 3036 C C . ALA B 1 50 ? -0.426 -31.609 -4.156 1 95.5 50 ALA B C 1
ATOM 3038 O O . ALA B 1 50 ? 0.585 -32.312 -4.09 1 95.5 50 ALA B O 1
ATOM 3039 N N . GLY B 1 51 ? -0.4 -30.406 -3.643 1 94.88 51 GLY B N 1
ATOM 3040 C CA . GLY B 1 51 ? 0.761 -29.859 -2.947 1 94.88 51 GLY B CA 1
ATOM 3041 C C . GLY B 1 51 ? 1.661 -29.031 -3.84 1 94.88 51 GLY B C 1
ATOM 3042 O O . GLY B 1 51 ? 2.822 -28.797 -3.504 1 94.88 51 GLY B O 1
ATOM 3043 N N . SER B 1 52 ? 1.116 -28.578 -4.996 1 96.25 52 SER B N 1
ATOM 3044 C CA . SER B 1 52 ? 1.916 -27.844 -5.969 1 96.25 52 SER B CA 1
ATOM 3045 C C . SER B 1 52 ? 2.305 -26.469 -5.434 1 96.25 52 SER B C 1
ATOM 3047 O O . SER B 1 52 ? 3.338 -25.922 -5.824 1 96.25 52 SER B O 1
ATOM 3049 N N . THR B 1 53 ? 1.523 -25.906 -4.504 1 96 53 THR B N 1
ATOM 3050 C CA . THR B 1 53 ? 1.862 -24.609 -3.918 1 96 53 THR B CA 1
ATOM 3051 C C . THR B 1 53 ? 3.146 -24.719 -3.098 1 96 53 THR B C 1
ATOM 3053 O O . THR B 1 53 ? 3.965 -23.797 -3.105 1 96 53 THR B O 1
ATOM 3056 N N . LEU B 1 54 ? 3.309 -25.812 -2.395 1 97.12 54 LEU B N 1
ATOM 3057 C CA . LEU B 1 54 ? 4.535 -26.016 -1.634 1 97.12 54 LEU B CA 1
ATOM 3058 C C . LEU B 1 54 ? 5.746 -26.062 -2.561 1 97.12 54 LEU B C 1
ATOM 3060 O O . LEU B 1 54 ? 6.773 -25.453 -2.281 1 97.12 54 LEU B O 1
ATOM 3064 N N . VAL B 1 55 ? 5.645 -26.812 -3.65 1 98.25 55 VAL B N 1
ATOM 3065 C CA . VAL B 1 55 ? 6.734 -26.906 -4.621 1 98.25 55 VAL B CA 1
ATOM 3066 C C . VAL B 1 55 ? 7.031 -25.531 -5.207 1 98.25 55 VAL B C 1
ATOM 3068 O O . VAL B 1 55 ? 8.195 -25.141 -5.336 1 98.25 55 VAL B O 1
ATOM 3071 N N . TYR B 1 56 ? 5.977 -24.797 -5.543 1 98.38 56 TYR B N 1
ATOM 3072 C CA . TYR B 1 56 ? 6.098 -23.438 -6.047 1 98.38 56 TYR B CA 1
ATOM 3073 C C . TYR B 1 56 ? 6.875 -22.562 -5.07 1 98.38 56 TYR B C 1
ATOM 3075 O O . TYR B 1 56 ? 7.836 -21.891 -5.453 1 98.38 56 TYR B O 1
ATOM 3083 N N . GLN B 1 57 ? 6.5 -22.578 -3.811 1 98 57 GLN B N 1
ATOM 3084 C CA . GLN B 1 57 ? 7.148 -21.781 -2.773 1 98 57 GLN B CA 1
ATOM 3085 C C . GLN B 1 57 ? 8.609 -22.203 -2.594 1 98 57 GLN B C 1
ATOM 3087 O O . GLN B 1 57 ? 9.484 -21.344 -2.436 1 98 57 GLN B O 1
ATOM 3092 N N . LEU B 1 58 ? 8.859 -23.469 -2.615 1 98.38 58 LEU B N 1
ATOM 3093 C CA . LEU B 1 58 ? 10.219 -23.984 -2.463 1 98.38 58 LEU B CA 1
ATOM 3094 C C . LEU B 1 58 ? 11.117 -23.484 -3.592 1 98.38 58 LEU B C 1
ATOM 3096 O O . LEU B 1 58 ? 12.234 -23.016 -3.346 1 98.38 58 LEU B O 1
ATOM 3100 N N . LEU B 1 59 ? 10.602 -23.562 -4.809 1 98.25 59 LEU B N 1
ATOM 3101 C CA . LEU B 1 59 ? 11.391 -23.125 -5.957 1 98.25 59 LEU B CA 1
ATOM 3102 C C . LEU B 1 59 ? 11.664 -21.625 -5.887 1 98.25 59 LEU B C 1
ATOM 3104 O O . LEU B 1 59 ? 12.789 -21.172 -6.117 1 98.25 59 LEU B O 1
ATOM 3108 N N . VAL B 1 60 ? 10.648 -20.844 -5.562 1 97.88 60 VAL B N 1
ATOM 3109 C CA . VAL B 1 60 ? 10.773 -19.391 -5.516 1 97.88 60 VAL B CA 1
ATOM 3110 C C . VAL B 1 60 ? 11.727 -18.984 -4.395 1 97.88 60 VAL B C 1
ATOM 3112 O O . VAL B 1 60 ? 12.57 -18.109 -4.574 1 97.88 60 VAL B O 1
ATOM 3115 N N . ASN B 1 61 ? 11.664 -19.641 -3.248 1 97 61 ASN B N 1
ATOM 3116 C CA . ASN B 1 61 ? 12.469 -19.281 -2.082 1 97 61 ASN B CA 1
ATOM 3117 C C . ASN B 1 61 ? 13.914 -19.719 -2.236 1 97 61 ASN B C 1
ATOM 3119 O O . ASN B 1 61 ? 14.812 -19.188 -1.573 1 97 61 ASN B O 1
ATOM 3123 N N . SER B 1 62 ? 14.156 -20.641 -3.137 1 97.25 62 SER B N 1
ATOM 3124 C CA . SER B 1 62 ? 15.492 -21.234 -3.176 1 97.25 62 SER B CA 1
ATOM 3125 C C . SER B 1 62 ? 16.203 -20.906 -4.48 1 97.25 62 SER B C 1
ATOM 3127 O O . SER B 1 62 ? 17.203 -21.531 -4.828 1 97.25 62 SER B O 1
ATOM 3129 N N . SER B 1 63 ? 15.711 -19.984 -5.242 1 96.94 63 SER B N 1
ATOM 3130 C CA . SER B 1 63 ? 16.344 -19.672 -6.516 1 96.94 63 SER B CA 1
ATOM 3131 C C . SER B 1 63 ? 16.25 -18.172 -6.824 1 96.94 63 SER B C 1
ATOM 3133 O O . SER B 1 63 ? 15.391 -17.484 -6.277 1 96.94 63 SER B O 1
ATOM 3135 N N . GLU B 1 64 ? 17.172 -17.656 -7.609 1 95.62 64 GLU B N 1
ATOM 3136 C CA . GLU B 1 64 ? 16.984 -16.375 -8.266 1 95.62 64 GLU B CA 1
ATOM 3137 C C . GLU B 1 64 ? 15.961 -16.469 -9.391 1 95.62 64 GLU B C 1
ATOM 3139 O O . GLU B 1 64 ? 16.203 -17.109 -10.406 1 95.62 64 GLU B O 1
ATOM 3144 N N . CYS B 1 65 ? 14.891 -15.914 -9.188 1 96.88 65 CYS B N 1
ATOM 3145 C CA . CYS B 1 65 ? 13.805 -16 -10.148 1 96.88 65 CYS B CA 1
ATOM 3146 C C . CYS B 1 65 ? 12.867 -14.805 -10.039 1 96.88 65 CYS B C 1
ATOM 3148 O O . CYS B 1 65 ? 13.07 -13.93 -9.195 1 96.88 65 CYS B O 1
ATOM 3150 N N . CYS B 1 66 ? 11.938 -14.664 -10.938 1 97.12 66 CYS B N 1
ATOM 3151 C CA . CYS B 1 66 ? 10.805 -13.758 -10.812 1 97.12 66 CYS B CA 1
ATOM 3152 C C . CYS B 1 66 ? 9.492 -14.516 -10.844 1 97.12 66 CYS B C 1
ATOM 3154 O O . CYS B 1 66 ? 9.445 -15.68 -11.258 1 97.12 66 CYS B O 1
ATOM 3156 N N . TYR B 1 67 ? 8.477 -13.992 -10.297 1 98.06 67 TYR B N 1
ATOM 3157 C CA . TYR B 1 67 ? 7.176 -14.625 -10.133 1 98.06 67 TYR B CA 1
ATOM 3158 C C . TYR B 1 67 ? 6.086 -13.578 -9.93 1 98.06 67 TYR B C 1
ATOM 3160 O O . TYR B 1 67 ? 6.379 -12.406 -9.68 1 98.06 67 TYR B O 1
ATOM 3168 N N . PHE B 1 68 ? 4.844 -13.938 -10.125 1 97.88 68 PHE B N 1
ATOM 3169 C CA . PHE B 1 68 ? 3.754 -13.047 -9.75 1 97.88 68 PHE B CA 1
ATOM 3170 C C . PHE B 1 68 ? 3.607 -12.977 -8.234 1 97.88 68 PHE B C 1
ATOM 3172 O O . PHE B 1 68 ? 3.186 -13.938 -7.602 1 97.88 68 PHE B O 1
ATOM 3179 N N . SER B 1 69 ? 3.965 -11.836 -7.688 1 96.38 69 SER B N 1
ATOM 3180 C CA . SER B 1 69 ? 3.781 -11.617 -6.258 1 96.38 69 SER B CA 1
ATOM 3181 C C . SER B 1 69 ? 2.338 -11.242 -5.934 1 96.38 69 SER B C 1
ATOM 3183 O O . SER B 1 69 ? 1.555 -10.938 -6.836 1 96.38 69 SER B O 1
ATOM 3185 N N . ASN B 1 70 ? 1.993 -11.305 -4.645 1 95.5 70 ASN B N 1
ATOM 3186 C CA . ASN B 1 70 ? 0.674 -10.82 -4.242 1 95.5 70 ASN B CA 1
ATOM 3187 C C . ASN B 1 70 ? 0.468 -9.359 -4.625 1 95.5 70 ASN B C 1
ATOM 3189 O O . ASN B 1 70 ? -0.646 -8.953 -4.961 1 95.5 70 ASN B O 1
ATOM 3193 N N . LEU B 1 71 ? 1.529 -8.586 -4.555 1 95.25 71 LEU B N 1
ATOM 3194 C CA . LEU B 1 71 ? 1.44 -7.195 -4.977 1 95.25 71 LEU B CA 1
ATOM 3195 C C . LEU B 1 71 ? 1.144 -7.098 -6.469 1 95.25 71 LEU B C 1
ATOM 3197 O O . LEU B 1 71 ? 0.283 -6.316 -6.883 1 95.25 71 LEU B O 1
ATOM 3201 N N . ALA B 1 72 ? 1.879 -7.852 -7.27 1 96.44 72 ALA B N 1
ATOM 3202 C CA . ALA B 1 72 ? 1.638 -7.852 -8.711 1 96.44 72 ALA B CA 1
ATOM 3203 C C . ALA B 1 72 ? 0.213 -8.297 -9.031 1 96.44 72 ALA B C 1
ATOM 3205 O O . ALA B 1 72 ? -0.435 -7.742 -9.922 1 96.44 72 ALA B O 1
ATOM 3206 N N . THR B 1 73 ? -0.219 -9.281 -8.336 1 97.12 73 THR B N 1
ATOM 3207 C CA . THR B 1 73 ? -1.572 -9.781 -8.555 1 97.12 73 THR B CA 1
ATOM 3208 C C . THR B 1 73 ? -2.605 -8.727 -8.164 1 97.12 73 THR B C 1
ATOM 3210 O O . THR B 1 73 ? -3.656 -8.617 -8.797 1 97.12 73 THR B O 1
ATOM 3213 N N . THR B 1 74 ? -2.385 -7.953 -7.086 1 96.06 74 THR B N 1
ATOM 3214 C CA . THR B 1 74 ? -3.254 -6.855 -6.684 1 96.06 74 THR B CA 1
ATOM 3215 C C . THR B 1 74 ? -3.354 -5.809 -7.789 1 96.06 74 THR B C 1
ATOM 3217 O O . THR B 1 74 ? -4.438 -5.281 -8.055 1 96.06 74 THR B O 1
ATOM 3220 N N . MET B 1 75 ? -2.223 -5.543 -8.352 1 97.06 75 MET B N 1
ATOM 3221 C CA . MET B 1 75 ? -2.158 -4.621 -9.484 1 97.06 75 MET B CA 1
ATOM 3222 C C . MET B 1 75 ? -2.047 -5.383 -10.805 1 97.06 75 MET B C 1
ATOM 3224 O O . MET B 1 75 ? -1.094 -5.188 -11.555 1 97.06 75 MET B O 1
ATOM 3228 N N . HIS B 1 76 ? -3.021 -6.18 -11.133 1 98 76 HIS B N 1
ATOM 3229 C CA . HIS B 1 76 ? -2.975 -7.258 -12.117 1 98 76 HIS B CA 1
ATOM 3230 C C . HIS B 1 76 ? -2.93 -6.707 -13.539 1 98 76 HIS B C 1
ATOM 3232 O O . HIS B 1 76 ? -2.611 -7.434 -14.477 1 98 76 HIS B O 1
ATOM 3238 N N . LEU B 1 77 ? -3.166 -5.418 -13.766 1 97.25 77 LEU B N 1
ATOM 3239 C CA . LEU B 1 77 ? -3.123 -4.84 -15.109 1 97.25 77 LEU B CA 1
ATOM 3240 C C . LEU B 1 77 ? -1.718 -4.352 -15.445 1 97.25 77 LEU B C 1
ATOM 3242 O O . LEU B 1 77 ? -1.414 -4.074 -16.609 1 97.25 77 LEU B O 1
ATOM 3246 N N . SER B 1 78 ? -0.845 -4.289 -14.375 1 97.25 78 SER B N 1
ATOM 3247 C CA . SER B 1 78 ? 0.486 -3.732 -14.602 1 97.25 78 SER B CA 1
ATOM 3248 C C . SER B 1 78 ? 1.555 -4.547 -13.883 1 97.25 78 SER B C 1
ATOM 3250 O O . SER B 1 78 ? 2.371 -3.992 -13.141 1 97.25 78 SER B O 1
ATOM 3252 N N . PRO B 1 79 ? 1.571 -5.859 -14.164 1 97.5 79 PRO B N 1
ATOM 3253 C CA . PRO B 1 79 ? 2.494 -6.703 -13.398 1 97.5 79 PRO B CA 1
ATOM 3254 C C . PRO B 1 79 ? 3.959 -6.422 -13.727 1 97.5 79 PRO B C 1
ATOM 3256 O O . PRO B 1 79 ? 4.824 -6.543 -12.852 1 97.5 79 PRO B O 1
ATOM 3259 N N . VAL B 1 80 ? 4.309 -6.059 -14.953 1 97.12 80 VAL B N 1
ATOM 3260 C CA . VAL B 1 80 ? 5.691 -5.793 -15.336 1 97.12 80 VAL B CA 1
ATOM 3261 C C . VAL B 1 80 ? 6.191 -4.535 -14.625 1 97.12 80 VAL B C 1
ATOM 3263 O O . VAL B 1 80 ? 7.301 -4.523 -14.086 1 97.12 80 VAL B O 1
ATOM 3266 N N . THR B 1 81 ? 5.387 -3.525 -14.562 1 96.12 81 THR B N 1
ATOM 3267 C CA . THR B 1 81 ? 5.727 -2.279 -13.883 1 96.12 81 THR B CA 1
ATOM 3268 C C . THR B 1 81 ? 5.93 -2.514 -12.391 1 96.12 81 THR B C 1
ATOM 3270 O O . THR B 1 81 ? 6.891 -2.01 -11.805 1 96.12 81 THR B O 1
ATOM 3273 N N . VAL B 1 82 ? 5 -3.248 -11.82 1 94.69 82 VAL B N 1
ATOM 3274 C CA . VAL B 1 82 ? 5.09 -3.561 -10.398 1 94.69 82 VAL B CA 1
ATOM 3275 C C . VAL B 1 82 ? 6.379 -4.328 -10.117 1 94.69 82 VAL B C 1
ATOM 3277 O O . VAL B 1 82 ? 7.051 -4.086 -9.109 1 94.69 82 VAL B O 1
ATOM 3280 N N . SER B 1 83 ? 6.684 -5.223 -10.992 1 94.12 83 SER B N 1
ATOM 3281 C CA . SER B 1 83 ? 7.906 -6.004 -10.852 1 94.12 83 SER B CA 1
ATOM 3282 C C . SER B 1 83 ? 9.141 -5.109 -10.891 1 94.12 83 SER B C 1
ATOM 3284 O O . SER B 1 83 ? 10.078 -5.305 -10.117 1 94.12 83 SER B O 1
ATOM 3286 N N . ARG B 1 84 ? 9.188 -4.195 -11.766 1 93.81 84 ARG B N 1
ATOM 3287 C CA . ARG B 1 84 ? 10.305 -3.258 -11.852 1 93.81 84 ARG B CA 1
ATOM 3288 C C . ARG B 1 84 ? 10.461 -2.465 -10.555 1 93.81 84 ARG B C 1
ATOM 3290 O O . ARG B 1 84 ? 11.57 -2.312 -10.047 1 93.81 84 ARG B O 1
ATOM 3297 N N . VAL B 1 85 ? 9.352 -1.963 -10.047 1 93.62 85 VAL B N 1
ATOM 3298 C CA . VAL B 1 85 ? 9.352 -1.168 -8.82 1 93.62 85 VAL B CA 1
ATOM 3299 C C . VAL B 1 85 ? 9.82 -2.025 -7.648 1 93.62 85 VAL B C 1
ATOM 3301 O O . VAL B 1 85 ? 10.625 -1.58 -6.828 1 93.62 85 VAL B O 1
ATOM 3304 N N . THR B 1 86 ? 9.305 -3.209 -7.578 1 92 86 THR B N 1
ATOM 3305 C CA . THR B 1 86 ? 9.656 -4.094 -6.473 1 92 86 THR B CA 1
ATOM 3306 C C . THR B 1 86 ? 11.133 -4.48 -6.531 1 92 86 THR B C 1
ATOM 3308 O O . THR B 1 86 ? 11.781 -4.617 -5.492 1 92 86 THR B O 1
ATOM 3311 N N . LYS B 1 87 ? 11.609 -4.711 -7.715 1 92 87 LYS B N 1
ATOM 3312 C CA . LYS B 1 87 ? 13.031 -5.016 -7.848 1 92 87 LYS B CA 1
ATOM 3313 C C . LYS B 1 87 ? 13.883 -3.887 -7.281 1 92 87 LYS B C 1
ATOM 3315 O O . LYS B 1 87 ? 14.852 -4.141 -6.559 1 92 87 LYS B O 1
ATOM 3320 N N . ILE B 1 88 ? 13.531 -2.67 -7.586 1 88.94 88 ILE B N 1
ATOM 3321 C CA . ILE B 1 88 ? 14.289 -1.487 -7.184 1 88.94 88 ILE B CA 1
ATOM 3322 C C . ILE B 1 88 ? 14.32 -1.389 -5.66 1 88.94 88 ILE B C 1
ATOM 3324 O O . ILE B 1 88 ? 15.344 -1.018 -5.078 1 88.94 88 ILE B O 1
ATOM 3328 N N . ILE B 1 89 ? 13.25 -1.825 -5.027 1 85.25 89 ILE B N 1
ATOM 3329 C CA . ILE B 1 89 ? 13.195 -1.656 -3.578 1 85.25 89 ILE B CA 1
ATOM 3330 C C . ILE B 1 89 ? 13.664 -2.938 -2.893 1 85.25 89 ILE B C 1
ATOM 3332 O O . ILE B 1 89 ? 13.562 -3.066 -1.669 1 85.25 89 ILE B O 1
ATOM 3336 N N . GLY B 1 90 ? 14.266 -3.799 -3.689 1 76.38 90 GLY B N 1
ATOM 3337 C CA . GLY B 1 90 ? 14.773 -5.051 -3.145 1 76.38 90 GLY B CA 1
ATOM 3338 C C . GLY B 1 90 ? 13.672 -6.027 -2.775 1 76.38 90 GLY B C 1
ATOM 3339 O O . GLY B 1 90 ? 13.742 -6.688 -1.737 1 76.38 90 GLY B O 1
ATOM 3340 N N . GLY B 1 91 ? 12.688 -5.902 -3.811 1 70 91 GLY B N 1
ATOM 3341 C CA . GLY B 1 91 ? 11.453 -6.625 -3.535 1 70 91 GLY B CA 1
ATOM 3342 C C . GLY B 1 91 ? 11.344 -7.93 -4.305 1 70 91 GLY B C 1
ATOM 3343 O O . GLY B 1 91 ? 12.219 -8.258 -5.105 1 70 91 GLY B O 1
ATOM 3344 N N . GLN B 1 92 ? 11.188 -9.117 -3.967 1 78.06 92 GLN B N 1
ATOM 3345 C CA . GLN B 1 92 ? 10.766 -10.453 -4.379 1 78.06 92 GLN B CA 1
ATOM 3346 C C . GLN B 1 92 ? 11.672 -11.523 -3.779 1 78.06 92 GLN B C 1
ATOM 3348 O O . GLN B 1 92 ? 12.25 -12.328 -4.508 1 78.06 92 GLN B O 1
ATOM 3353 N N . ASN B 1 93 ? 11.969 -11.281 -2.686 1 85.31 93 ASN B N 1
ATOM 3354 C CA . ASN B 1 93 ? 12.617 -12.234 -1.786 1 85.31 93 ASN B CA 1
ATOM 3355 C C . ASN B 1 93 ? 11.734 -12.555 -0.582 1 85.31 93 ASN B C 1
ATOM 3357 O O . ASN B 1 93 ? 12.008 -12.086 0.529 1 85.31 93 ASN B O 1
ATOM 3361 N N . PRO B 1 94 ? 10.727 -13.367 -0.863 1 91.62 94 PRO B N 1
ATOM 3362 C CA . PRO B 1 94 ? 9.773 -13.633 0.219 1 91.62 94 PRO B CA 1
ATOM 3363 C C . PRO B 1 94 ? 10.398 -14.43 1.367 1 91.62 94 PRO B C 1
ATOM 3365 O O . PRO B 1 94 ? 11.352 -15.18 1.157 1 91.62 94 PRO B O 1
ATOM 3368 N N . PRO B 1 95 ? 9.93 -14.188 2.598 1 91.31 95 PRO B N 1
ATOM 3369 C CA . PRO B 1 95 ? 10.391 -15.047 3.693 1 91.31 95 PRO B CA 1
ATOM 3370 C C . PRO B 1 95 ? 10 -16.516 3.5 1 91.31 95 PRO B C 1
ATOM 3372 O O . PRO B 1 95 ? 8.969 -16.797 2.885 1 91.31 95 PRO B O 1
ATOM 3375 N N . PRO B 1 96 ? 10.805 -17.406 4 1 93.62 96 PRO B N 1
ATOM 3376 C CA . PRO B 1 96 ? 10.547 -18.844 3.846 1 93.62 96 PRO B CA 1
ATOM 3377 C C . PRO B 1 96 ? 9.461 -19.344 4.785 1 93.62 96 PRO B C 1
ATOM 3379 O O . PRO B 1 96 ? 9.727 -20.203 5.629 1 93.62 96 PRO B O 1
ATOM 3382 N N . THR B 1 97 ? 8.297 -18.875 4.598 1 91 97 THR B N 1
ATOM 3383 C CA . THR B 1 97 ? 7.199 -19.266 5.473 1 91 97 THR B CA 1
ATOM 3384 C C . THR B 1 97 ? 6.641 -20.625 5.051 1 91 97 THR B C 1
ATOM 3386 O O . THR B 1 97 ? 6.223 -21.422 5.895 1 91 97 THR B O 1
ATOM 3389 N N . PHE B 1 98 ? 6.602 -20.906 3.762 1 95.56 98 PHE B N 1
ATOM 3390 C CA . PHE B 1 98 ? 6.055 -22.094 3.125 1 95.56 98 PHE B CA 1
ATOM 3391 C C . PHE B 1 98 ? 4.637 -22.375 3.611 1 95.56 98 PHE B C 1
ATOM 3393 O O . PHE B 1 98 ? 4.266 -23.516 3.848 1 95.56 98 PHE B O 1
ATOM 3400 N N . GLN B 1 99 ? 3.953 -21.328 3.881 1 93 99 GLN B N 1
ATOM 3401 C CA . GLN B 1 99 ? 2.568 -21.406 4.332 1 93 99 GLN B CA 1
ATOM 3402 C C . GLN B 1 99 ? 1.611 -20.875 3.271 1 93 99 GLN B C 1
ATOM 3404 O O . GLN B 1 99 ? 1.915 -19.891 2.598 1 93 99 GLN B O 1
ATOM 3409 N N . SER B 1 100 ? 0.574 -21.578 3.055 1 92.69 100 SER B N 1
ATOM 3410 C CA . SER B 1 100 ? -0.493 -21.141 2.156 1 92.69 100 SER B CA 1
ATOM 3411 C C . SER B 1 100 ? -1.837 -21.734 2.572 1 92.69 100 SER B C 1
ATOM 3413 O O . SER B 1 100 ? -1.886 -22.703 3.33 1 92.69 100 SER B O 1
ATOM 3415 N N . ARG B 1 101 ? -2.902 -21.109 2.223 1 87.44 101 ARG B N 1
ATOM 3416 C CA . ARG B 1 101 ? -4.262 -21.625 2.361 1 87.44 101 ARG B CA 1
ATOM 3417 C C . ARG B 1 101 ? -4.941 -21.734 1.001 1 87.44 101 ARG B C 1
ATOM 3419 O O . ARG B 1 101 ? -5.297 -20.719 0.391 1 87.44 101 ARG B O 1
ATOM 3426 N N . TYR B 1 102 ? -5.148 -22.938 0.608 1 85.56 102 TYR B N 1
ATOM 3427 C CA . TYR B 1 102 ? -5.723 -23.234 -0.701 1 85.56 102 TYR B CA 1
ATOM 3428 C C . TYR B 1 102 ? -4.973 -22.5 -1.802 1 85.56 102 TYR B C 1
ATOM 3430 O O . TYR B 1 102 ? -5.586 -21.875 -2.672 1 85.56 102 TYR B O 1
ATOM 3438 N N . GLY B 1 103 ? -3.682 -22.453 -1.592 1 88.69 103 GLY B N 1
ATOM 3439 C CA . GLY B 1 103 ? -2.803 -21.891 -2.611 1 88.69 103 GLY B CA 1
ATOM 3440 C C . GLY B 1 103 ? -2.506 -20.422 -2.408 1 88.69 103 GLY B C 1
ATOM 3441 O O . GLY B 1 103 ? -1.606 -19.875 -3.047 1 88.69 103 GLY B O 1
ATOM 3442 N N . ASN B 1 104 ? -3.213 -19.781 -1.528 1 90.19 104 ASN B N 1
ATOM 3443 C CA . ASN B 1 104 ? -3.037 -18.344 -1.317 1 90.19 104 ASN B CA 1
ATOM 3444 C C . ASN B 1 104 ? -2.021 -18.062 -0.216 1 90.19 104 ASN B C 1
ATOM 3446 O O . ASN B 1 104 ? -2.123 -18.609 0.885 1 90.19 104 ASN B O 1
ATOM 3450 N N . THR B 1 105 ? -1.106 -17.234 -0.576 1 93.88 105 THR B N 1
ATOM 3451 C CA . THR B 1 105 ? -0.127 -16.766 0.396 1 93.88 105 THR B CA 1
ATOM 3452 C C . THR B 1 105 ? -0.5 -15.375 0.904 1 93.88 105 THR B C 1
ATOM 3454 O O . THR B 1 105 ? -1.452 -14.766 0.415 1 93.88 105 THR B O 1
ATOM 3457 N N . SER B 1 106 ? 0.25 -14.844 1.964 1 90.19 106 SER B N 1
ATOM 3458 C CA . SER B 1 106 ? -0.311 -13.711 2.697 1 90.19 106 SER B CA 1
ATOM 3459 C C . SER B 1 106 ? 0.494 -12.445 2.457 1 90.19 106 SER B C 1
ATOM 3461 O O . SER B 1 106 ? -0.074 -11.352 2.338 1 90.19 106 SER B O 1
ATOM 3463 N N . LEU B 1 107 ? 1.789 -12.594 2.34 1 92.19 107 LEU B N 1
ATOM 3464 C CA . LEU B 1 107 ? 2.631 -11.398 2.336 1 92.19 107 LEU B CA 1
ATOM 3465 C C . LEU B 1 107 ? 2.693 -10.781 0.942 1 92.19 107 LEU B C 1
ATOM 3467 O O . LEU B 1 107 ? 2.502 -11.477 -0.058 1 92.19 107 LEU B O 1
ATOM 3471 N N . TRP B 1 108 ? 3.023 -9.492 0.882 1 92.31 108 TRP B N 1
ATOM 3472 C CA . TRP B 1 108 ? 2.945 -8.734 -0.36 1 92.31 108 TRP B CA 1
ATOM 3473 C C . TRP B 1 108 ? 3.924 -9.273 -1.396 1 92.31 108 TRP B C 1
ATOM 3475 O O . TRP B 1 108 ? 3.662 -9.211 -2.6 1 92.31 108 TRP B O 1
ATOM 3485 N N . ASN B 1 109 ? 5.047 -9.836 -0.966 1 94.06 109 ASN B N 1
ATOM 3486 C CA . ASN B 1 109 ? 6.094 -10.273 -1.886 1 94.06 109 ASN B CA 1
ATOM 3487 C C . ASN B 1 109 ? 6.152 -11.797 -1.983 1 94.06 109 ASN B C 1
ATOM 3489 O O . ASN B 1 109 ? 7.098 -12.352 -2.549 1 94.06 109 ASN B O 1
ATOM 3493 N N . GLU B 1 110 ? 5.199 -12.453 -1.432 1 95.62 110 GLU B N 1
ATOM 3494 C CA . GLU B 1 110 ? 5.109 -13.906 -1.583 1 95.62 110 GLU B CA 1
ATOM 3495 C C . GLU B 1 110 ? 4.527 -14.281 -2.941 1 95.62 110 GLU B C 1
ATOM 3497 O O . GLU B 1 110 ? 3.828 -13.484 -3.568 1 95.62 110 GLU B O 1
ATOM 3502 N N . PRO B 1 111 ? 4.887 -15.5 -3.396 1 96.81 111 PRO B N 1
ATOM 3503 C CA . PRO B 1 111 ? 4.348 -15.914 -4.695 1 96.81 111 PRO B CA 1
ATOM 3504 C C . PRO B 1 111 ? 2.838 -16.141 -4.66 1 96.81 111 PRO B C 1
ATOM 3506 O O . PRO B 1 111 ? 2.326 -16.781 -3.744 1 96.81 111 PRO B O 1
ATOM 3509 N N . SER B 1 112 ? 2.188 -15.562 -5.637 1 96.81 112 SER B N 1
ATOM 3510 C CA . SER B 1 112 ? 0.744 -15.672 -5.82 1 96.81 112 SER B CA 1
ATOM 3511 C C . SER B 1 112 ? 0.403 -16.641 -6.953 1 96.81 112 SER B C 1
ATOM 3513 O O . SER B 1 112 ? 1.189 -16.812 -7.887 1 96.81 112 SER B O 1
ATOM 3515 N N . VAL B 1 113 ? -0.77 -17.188 -6.879 1 96.5 113 VAL B N 1
ATOM 3516 C CA . VAL B 1 113 ? -1.245 -18.031 -7.969 1 96.5 113 VAL B CA 1
ATOM 3517 C C . VAL B 1 113 ? -1.531 -17.172 -9.195 1 96.5 113 VAL B C 1
ATOM 3519 O O . VAL B 1 113 ? -1.586 -17.688 -10.32 1 96.5 113 VAL B O 1
ATOM 3522 N N . GLY B 1 114 ? -1.689 -15.883 -9 1 97.06 114 GLY B N 1
ATOM 3523 C CA . GLY B 1 114 ? -1.768 -14.945 -10.109 1 97.06 114 GLY B CA 1
ATOM 3524 C C . GLY B 1 114 ? -3.072 -15.031 -10.883 1 97.06 114 GLY B C 1
ATOM 3525 O O . GLY B 1 114 ? -3.104 -14.797 -12.094 1 97.06 114 GLY B O 1
ATOM 3526 N N . VAL B 1 115 ? -4.172 -15.344 -10.172 1 96.38 115 VAL B N 1
ATOM 3527 C CA . VAL B 1 115 ? -5.445 -15.633 -10.82 1 96.38 115 VAL B CA 1
ATOM 3528 C C . VAL B 1 115 ? -5.91 -14.414 -11.617 1 96.38 115 VAL B C 1
ATOM 3530 O O . VAL B 1 115 ? -6.355 -14.539 -12.758 1 96.38 115 VAL B O 1
ATOM 3533 N N . SER B 1 116 ? -5.789 -13.219 -11.039 1 97 116 SER B N 1
ATOM 3534 C CA . SER B 1 116 ? -6.273 -12.008 -11.695 1 97 116 SER B CA 1
ATOM 3535 C C . SER B 1 116 ? -5.418 -11.664 -12.914 1 97 116 SER B C 1
ATOM 3537 O O . SER B 1 116 ? -5.91 -11.086 -13.883 1 97 116 SER B O 1
ATOM 3539 N N . ILE B 1 117 ? -4.156 -12.016 -12.898 1 98.31 117 ILE B N 1
ATOM 3540 C CA . ILE B 1 117 ? -3.279 -11.758 -14.031 1 98.31 117 ILE B CA 1
ATOM 3541 C C . ILE B 1 117 ? -3.564 -12.758 -15.148 1 98.31 117 ILE B C 1
ATOM 3543 O O . ILE B 1 117 ? -3.811 -12.367 -16.297 1 98.31 117 ILE B O 1
ATOM 3547 N N . TRP B 1 118 ? -3.586 -14.055 -14.82 1 98.25 118 TRP B N 1
ATOM 3548 C CA . TRP B 1 118 ? -3.885 -15.086 -15.812 1 98.25 118 TRP B CA 1
ATOM 3549 C C . TRP B 1 118 ? -5.27 -14.875 -16.406 1 98.25 118 TRP B C 1
ATOM 3551 O O . TRP B 1 118 ? -5.496 -15.172 -17.594 1 98.25 118 TRP B O 1
ATOM 3561 N N . GLY B 1 119 ? -6.16 -14.328 -15.594 1 97.25 119 GLY B N 1
ATOM 3562 C CA . GLY B 1 119 ? -7.527 -14.086 -16.031 1 97.25 119 GLY B CA 1
ATOM 3563 C C . GLY B 1 119 ? -7.625 -13.078 -17.156 1 97.25 119 GLY B C 1
ATOM 3564 O O . GLY B 1 119 ? -8.68 -12.938 -17.781 1 97.25 119 GLY B O 1
ATOM 3565 N N . ARG B 1 120 ? -6.609 -12.367 -17.391 1 96.75 120 ARG B N 1
ATOM 3566 C CA . ARG B 1 120 ? -6.574 -11.453 -18.516 1 96.75 120 ARG B CA 1
ATOM 3567 C C . ARG B 1 120 ? -6.586 -12.211 -19.844 1 96.75 120 ARG B C 1
ATOM 3569 O O . ARG B 1 120 ? -7.012 -11.68 -20.859 1 96.75 120 ARG B O 1
ATOM 3576 N N . TRP B 1 121 ? -6.145 -13.469 -19.766 1 97.56 121 TRP B N 1
ATOM 3577 C CA . TRP B 1 121 ? -5.945 -14.211 -21.016 1 97.56 121 TRP B CA 1
ATOM 3578 C C . TRP B 1 121 ? -6.762 -15.5 -21.031 1 97.56 121 TRP B C 1
ATOM 3580 O O . TRP B 1 121 ? -7.141 -15.992 -22.094 1 97.56 121 TRP B O 1
ATOM 3590 N N . PHE B 1 122 ? -7.043 -16.031 -19.859 1 97.31 122 PHE B N 1
ATOM 3591 C CA . PHE B 1 122 ? -7.688 -17.344 -19.781 1 97.31 122 PHE B CA 1
ATOM 3592 C C . PHE B 1 122 ? -8.984 -17.25 -18.969 1 97.31 122 PHE B C 1
ATOM 3594 O O . PHE B 1 122 ? -9.148 -16.359 -18.141 1 97.31 122 PHE B O 1
ATOM 3601 N N . PRO B 1 123 ? -9.867 -18.25 -19.156 1 94.31 123 PRO B N 1
ATOM 3602 C CA . PRO B 1 123 ? -11.109 -18.234 -18.391 1 94.31 123 PRO B CA 1
ATOM 3603 C C . PRO B 1 123 ? -10.875 -18.469 -16.891 1 94.31 123 PRO B C 1
ATOM 3605 O O . PRO B 1 123 ? -10.188 -19.422 -16.516 1 94.31 123 PRO B O 1
ATOM 3608 N N . LEU B 1 124 ? -11.5 -17.719 -16.078 1 92.31 124 LEU B N 1
ATOM 3609 C CA . LEU B 1 124 ? -11.312 -17.797 -14.641 1 92.31 124 LEU B CA 1
ATOM 3610 C C . LEU B 1 124 ? -11.914 -19.078 -14.078 1 92.31 124 LEU B C 1
ATOM 3612 O O . LEU B 1 124 ? -11.516 -19.547 -13.008 1 92.31 124 LEU B O 1
ATOM 3616 N N . ASN B 1 125 ? -12.898 -19.625 -14.797 1 92.38 125 ASN B N 1
ATOM 3617 C CA . ASN B 1 125 ? -13.484 -20.875 -14.336 1 92.38 125 ASN B CA 1
ATOM 3618 C C . ASN B 1 125 ? -12.648 -22.078 -14.758 1 92.38 125 ASN B C 1
ATOM 3620 O O . ASN B 1 125 ? -13.055 -23.219 -14.555 1 92.38 125 ASN B O 1
ATOM 3624 N N . GLN B 1 126 ? -11.508 -21.797 -15.398 1 94.75 126 GLN B N 1
ATOM 3625 C CA . GLN B 1 126 ? -10.5 -22.797 -15.734 1 94.75 126 GLN B CA 1
ATOM 3626 C C . GLN B 1 126 ? -11.078 -23.859 -16.641 1 94.75 126 GLN B C 1
ATOM 3628 O O . GLN B 1 126 ? -10.867 -25.062 -16.422 1 94.75 126 GLN B O 1
ATOM 3633 N N . THR B 1 127 ? -11.883 -23.422 -17.609 1 95.12 127 THR B N 1
ATOM 3634 C CA . THR B 1 127 ? -12.406 -24.312 -18.641 1 95.12 127 THR B CA 1
ATOM 3635 C C . THR B 1 127 ? -11.266 -24.891 -19.469 1 95.12 127 THR B C 1
ATOM 3637 O O . THR B 1 127 ? -10.344 -24.172 -19.859 1 95.12 127 THR B O 1
ATOM 3640 N N . PHE B 1 128 ? -11.422 -26.203 -19.766 1 96.69 128 PHE B N 1
ATOM 3641 C CA . PHE B 1 128 ? -10.406 -26.891 -20.547 1 96.69 128 PHE B CA 1
ATOM 3642 C C . PHE B 1 128 ? -10.344 -26.344 -21.969 1 96.69 128 PHE B C 1
ATOM 3644 O O . PHE B 1 128 ? -11.367 -26.234 -22.641 1 96.69 128 PHE B O 1
ATOM 3651 N N . MET B 1 129 ? -9.117 -25.984 -22.375 1 95 129 MET B N 1
ATOM 3652 C CA . MET B 1 129 ? -8.906 -25.469 -23.719 1 95 129 MET B CA 1
ATOM 3653 C C . MET B 1 129 ? -8.203 -26.5 -24.594 1 95 129 MET B C 1
ATOM 3655 O O . MET B 1 129 ? -6.98 -26.656 -24.5 1 95 129 MET B O 1
ATOM 3659 N N . LYS B 1 130 ? -8.914 -27.062 -25.469 1 88.5 130 LYS B N 1
ATOM 3660 C CA . LYS B 1 130 ? -8.359 -28.062 -26.375 1 88.5 130 LYS B CA 1
ATOM 3661 C C . LYS B 1 130 ? -7.43 -27.422 -27.406 1 88.5 130 LYS B C 1
ATOM 3663 O O . LYS B 1 130 ? -6.449 -28.047 -27.844 1 88.5 130 LYS B O 1
ATOM 3668 N N . LYS B 1 131 ? -7.758 -26.25 -27.781 1 89.19 131 LYS B N 1
ATOM 3669 C CA . LYS B 1 131 ? -6.961 -25.484 -28.734 1 89.19 131 LYS B CA 1
ATOM 3670 C C . LYS B 1 131 ? -6.695 -24.078 -28.234 1 89.19 131 LYS B C 1
ATOM 3672 O O . LYS B 1 131 ? -7.402 -23.578 -27.344 1 89.19 131 LYS B O 1
ATOM 3677 N N . ASN B 1 132 ? -5.676 -23.547 -28.844 1 89.94 132 ASN B N 1
ATOM 3678 C CA . ASN B 1 132 ? -5.391 -22.156 -28.547 1 89.94 132 ASN B CA 1
ATOM 3679 C C . ASN B 1 132 ? -6.43 -21.234 -29.172 1 89.94 132 ASN B C 1
ATOM 3681 O O . ASN B 1 132 ? -6.535 -21.125 -30.391 1 89.94 132 ASN B O 1
ATOM 3685 N N . ASN B 1 133 ? -7.172 -20.578 -28.328 1 91.12 133 ASN B N 1
ATOM 3686 C CA . ASN B 1 133 ? -8.188 -19.656 -28.828 1 91.12 133 ASN B CA 1
ATOM 3687 C C . ASN B 1 133 ? -7.863 -18.203 -28.453 1 91.12 133 ASN B C 1
ATOM 3689 O O . ASN B 1 133 ? -8.734 -17.344 -28.5 1 91.12 133 ASN B O 1
ATOM 3693 N N . LEU B 1 134 ? -6.652 -17.969 -28.047 1 94.56 134 LEU B N 1
ATOM 3694 C CA . LEU B 1 134 ? -6.238 -16.594 -27.781 1 94.56 134 LEU B CA 1
ATOM 3695 C C . LEU B 1 134 ? -6.062 -15.812 -29.078 1 94.56 134 LEU B C 1
ATOM 3697 O O . LEU B 1 134 ? -5.516 -16.344 -30.047 1 94.56 134 LEU B O 1
ATOM 3701 N N . ASN B 1 135 ? -6.613 -14.609 -29.094 1 94.5 135 ASN B N 1
ATOM 3702 C CA . ASN B 1 135 ? -6.289 -13.766 -30.25 1 94.5 135 ASN B CA 1
ATOM 3703 C C . ASN B 1 135 ? -4.844 -13.273 -30.188 1 94.5 135 ASN B C 1
ATOM 3705 O O . ASN B 1 135 ? -4.16 -13.461 -29.172 1 94.5 135 ASN B O 1
ATOM 3709 N N . THR B 1 136 ? -4.41 -12.688 -31.266 1 93.56 136 THR B N 1
ATOM 3710 C CA . THR B 1 136 ? -3.012 -12.305 -31.422 1 93.56 136 THR B CA 1
ATOM 3711 C C . THR B 1 136 ? -2.596 -11.328 -30.328 1 93.56 136 THR B C 1
ATOM 3713 O O . THR B 1 136 ? -1.494 -11.43 -29.781 1 93.56 136 THR B O 1
ATOM 3716 N N . LYS B 1 137 ? -3.43 -10.391 -30 1 93.44 137 LYS B N 1
ATOM 3717 C CA . LYS B 1 137 ? -3.117 -9.391 -28.984 1 93.44 137 LYS B CA 1
ATOM 3718 C C . LYS B 1 137 ? -2.918 -10.039 -27.625 1 93.44 137 LYS B C 1
ATOM 3720 O O . LYS B 1 137 ? -1.958 -9.727 -26.906 1 93.44 137 LYS B O 1
ATOM 3725 N N . MET B 1 138 ? -3.842 -10.898 -27.266 1 94.88 138 MET B N 1
ATOM 3726 C CA . MET B 1 138 ? -3.773 -11.602 -25.984 1 94.88 138 MET B CA 1
ATOM 3727 C C . MET B 1 138 ? -2.525 -12.477 -25.906 1 94.88 138 MET B C 1
ATOM 3729 O O . MET B 1 138 ? -1.845 -12.508 -24.891 1 94.88 138 MET B O 1
ATOM 3733 N N . PHE B 1 139 ? -2.283 -13.125 -26.969 1 94.62 139 PHE B N 1
ATOM 3734 C CA . PHE B 1 139 ? -1.135 -14.016 -27.047 1 94.62 139 PHE B CA 1
ATOM 3735 C C . PHE B 1 139 ? 0.167 -13.242 -26.891 1 94.62 139 PHE B C 1
ATOM 3737 O O . PHE B 1 139 ? 1.051 -13.648 -26.141 1 94.62 139 PHE B O 1
ATOM 3744 N N . ASP B 1 140 ? 0.272 -12.141 -27.562 1 94.56 140 ASP B N 1
ATOM 3745 C CA . ASP B 1 140 ? 1.455 -11.289 -27.484 1 94.56 140 ASP B CA 1
ATOM 3746 C C . ASP B 1 140 ? 1.62 -10.711 -26.078 1 94.56 140 ASP B C 1
ATOM 3748 O O . ASP B 1 140 ? 2.736 -10.625 -25.562 1 94.56 140 ASP B O 1
ATOM 3752 N N . GLU B 1 141 ? 0.577 -10.273 -25.469 1 96.31 141 GLU B N 1
ATOM 3753 C CA . GLU B 1 141 ? 0.619 -9.695 -24.125 1 96.31 141 GLU B CA 1
ATOM 3754 C C . GLU B 1 141 ? 1.093 -10.727 -23.109 1 96.31 141 GLU B C 1
ATOM 3756 O O . GLU B 1 141 ? 1.883 -10.406 -22.219 1 96.31 141 GLU B O 1
ATOM 3761 N N . LEU B 1 142 ? 0.542 -11.906 -23.266 1 97.5 142 LEU B N 1
ATOM 3762 C CA . LEU B 1 142 ? 0.946 -13.008 -22.391 1 97.5 142 LEU B CA 1
ATOM 3763 C C . LEU B 1 142 ? 2.453 -13.227 -22.453 1 97.5 142 LEU B C 1
ATOM 3765 O O . LEU B 1 142 ? 3.137 -13.211 -21.422 1 97.5 142 LEU B O 1
ATOM 3769 N N . ARG B 1 143 ? 2.969 -13.344 -23.609 1 96.88 143 ARG B N 1
ATOM 3770 C CA . ARG B 1 143 ? 4.387 -13.609 -23.812 1 96.88 143 ARG B CA 1
ATOM 3771 C C . ARG B 1 143 ? 5.242 -12.445 -23.328 1 96.88 143 ARG B C 1
ATOM 3773 O O . ARG B 1 143 ? 6.219 -12.641 -22.609 1 96.88 143 ARG B O 1
ATOM 3780 N N . SER B 1 144 ? 4.801 -11.258 -23.703 1 97.06 144 SER B N 1
ATOM 3781 C CA . SER B 1 144 ? 5.574 -10.062 -23.375 1 97.06 144 SER B CA 1
ATOM 3782 C C . SER B 1 144 ? 5.613 -9.82 -21.859 1 97.06 144 SER B C 1
ATOM 3784 O O . SER B 1 144 ? 6.609 -9.32 -21.344 1 97.06 144 SER B O 1
ATOM 3786 N N . THR B 1 145 ? 4.562 -10.156 -21.188 1 97.94 145 THR B N 1
ATOM 3787 C CA . THR B 1 145 ? 4.531 -9.992 -19.734 1 97.94 145 THR B CA 1
ATOM 3788 C C . THR B 1 145 ? 5.574 -10.883 -19.078 1 97.94 145 THR B C 1
ATOM 3790 O O . THR B 1 145 ? 6.398 -10.398 -18.297 1 97.94 145 THR B O 1
ATOM 3793 N N . ILE B 1 146 ? 5.586 -12.156 -19.438 1 98 146 ILE B N 1
ATOM 3794 C CA . ILE B 1 146 ? 6.484 -13.109 -18.812 1 98 146 ILE B CA 1
ATOM 3795 C C . ILE B 1 146 ? 7.926 -12.812 -19.219 1 98 146 ILE B C 1
ATOM 3797 O O . ILE B 1 146 ? 8.82 -12.758 -18.375 1 98 146 ILE B O 1
ATOM 3801 N N . TYR B 1 147 ? 8.164 -12.578 -20.516 1 96.81 147 TYR B N 1
ATOM 3802 C CA . TYR B 1 147 ? 9.5 -12.25 -21 1 96.81 147 TYR B CA 1
ATOM 3803 C C . TYR B 1 147 ? 9.977 -10.93 -20.391 1 96.81 147 TYR B C 1
ATOM 3805 O O . TYR B 1 147 ? 11.156 -10.781 -20.062 1 96.81 147 TYR B O 1
ATOM 3813 N N . GLY B 1 148 ? 9.062 -9.977 -20.344 1 95.56 148 GLY B N 1
ATOM 3814 C CA . GLY B 1 148 ? 9.406 -8.703 -19.734 1 95.56 148 GLY B CA 1
ATOM 3815 C C . GLY B 1 148 ? 9.891 -8.836 -18.312 1 95.56 148 GLY B C 1
ATOM 3816 O O . GLY B 1 148 ? 10.891 -8.227 -17.922 1 95.56 148 GLY B O 1
ATOM 3817 N N . MET B 1 149 ? 9.211 -9.609 -17.516 1 96.75 149 MET B N 1
ATOM 3818 C CA . MET B 1 149 ? 9.609 -9.828 -16.125 1 96.75 149 MET B CA 1
ATOM 3819 C C . MET B 1 149 ? 10.953 -10.539 -16.062 1 96.75 149 MET B C 1
ATOM 3821 O O . MET B 1 149 ? 11.82 -10.164 -15.258 1 96.75 149 MET B O 1
ATOM 3825 N N . GLN B 1 150 ? 11.133 -11.578 -16.891 1 96.56 150 GLN B N 1
ATOM 3826 C CA . GLN B 1 150 ? 12.398 -12.297 -16.922 1 96.56 150 GLN B CA 1
ATOM 3827 C C . GLN B 1 150 ? 13.555 -11.352 -17.281 1 96.56 150 GLN B C 1
ATOM 3829 O O . GLN B 1 150 ? 14.641 -11.453 -16.703 1 96.56 150 GLN B O 1
ATOM 3834 N N . ASN B 1 151 ? 13.328 -10.469 -18.156 1 93.88 151 ASN B N 1
ATOM 3835 C CA . ASN B 1 151 ? 14.359 -9.523 -18.562 1 93.88 151 ASN B CA 1
ATOM 3836 C C . ASN B 1 151 ? 14.68 -8.523 -17.453 1 93.88 151 ASN B C 1
ATOM 3838 O O . ASN B 1 151 ? 15.836 -8.141 -17.281 1 93.88 151 ASN B O 1
ATOM 3842 N N . ILE B 1 152 ? 13.688 -8.078 -16.766 1 93.38 152 ILE B N 1
ATOM 3843 C CA . ILE B 1 152 ? 13.883 -7.141 -15.672 1 93.38 152 ILE B CA 1
ATOM 3844 C C . ILE B 1 152 ? 14.758 -7.781 -14.594 1 93.38 152 ILE B C 1
ATOM 3846 O O . ILE B 1 152 ? 15.688 -7.152 -14.086 1 93.38 152 ILE B O 1
ATOM 3850 N N . PHE B 1 153 ? 14.516 -9.023 -14.289 1 94.81 153 PHE B N 1
ATOM 3851 C CA . PHE B 1 153 ? 15.172 -9.68 -13.156 1 94.81 153 PHE B CA 1
ATOM 3852 C C . PHE B 1 153 ? 16.406 -10.453 -13.625 1 94.81 153 PHE B C 1
ATOM 3854 O O . PHE B 1 153 ? 17.219 -10.891 -12.805 1 94.81 153 PHE B O 1
ATOM 3861 N N . SER B 1 154 ? 16.578 -10.625 -14.938 1 94.19 154 SER B N 1
ATOM 3862 C CA . SER B 1 154 ? 17.625 -11.484 -15.477 1 94.19 154 SER B CA 1
ATOM 3863 C C . SER B 1 154 ? 17.609 -12.859 -14.812 1 94.19 154 SER B C 1
ATOM 3865 O O . SER B 1 154 ? 18.641 -13.328 -14.32 1 94.19 154 SER B O 1
ATOM 3867 N N . ALA B 1 155 ? 16.453 -13.445 -14.836 1 96.12 155 ALA B N 1
ATOM 3868 C CA . ALA B 1 155 ? 16.203 -14.734 -14.18 1 96.12 155 ALA B CA 1
ATOM 3869 C C . ALA B 1 155 ? 14.922 -15.383 -14.703 1 96.12 155 ALA B C 1
ATOM 3871 O O . ALA B 1 155 ? 14.055 -14.703 -15.258 1 96.12 155 ALA B O 1
ATOM 3872 N N . PRO B 1 156 ? 14.773 -16.703 -14.57 1 97.38 156 PRO B N 1
ATOM 3873 C CA . PRO B 1 156 ? 13.57 -17.375 -15.055 1 97.38 156 PRO B CA 1
ATOM 3874 C C . PRO B 1 156 ? 12.32 -16.984 -14.258 1 97.38 156 PRO B C 1
ATOM 3876 O O . PRO B 1 156 ? 12.398 -16.781 -13.047 1 97.38 156 PRO B O 1
ATOM 3879 N N . PHE B 1 157 ? 11.234 -16.891 -15 1 98 157 PHE B N 1
ATOM 3880 C CA . PHE B 1 157 ? 9.922 -16.766 -14.383 1 98 157 PHE B CA 1
ATOM 3881 C C . PHE B 1 157 ? 9.43 -18.109 -13.883 1 98 157 PHE B C 1
ATOM 3883 O O . PHE B 1 157 ? 9.555 -19.125 -14.578 1 98 157 PHE B O 1
ATOM 3890 N N . ILE B 1 158 ? 8.898 -18.188 -12.641 1 98.62 158 ILE B N 1
ATOM 3891 C CA . ILE B 1 158 ? 8.211 -19.359 -12.117 1 98.62 158 ILE B CA 1
ATOM 3892 C C . ILE B 1 158 ? 6.762 -19.016 -11.797 1 98.62 158 ILE B C 1
ATOM 3894 O O . ILE B 1 158 ? 6.496 -18.062 -11.047 1 98.62 158 ILE B O 1
ATOM 3898 N N . GLY B 1 159 ? 5.855 -19.719 -12.359 1 98.5 159 GLY B N 1
ATOM 3899 C CA . GLY B 1 159 ? 4.441 -19.516 -12.094 1 98.5 159 GLY B CA 1
ATOM 3900 C C . GLY B 1 159 ? 3.715 -20.781 -11.703 1 98.5 159 GLY B C 1
ATOM 3901 O O . GLY B 1 159 ? 4.078 -21.875 -12.156 1 98.5 159 GLY B O 1
ATOM 3902 N N . LYS B 1 160 ? 2.752 -20.578 -10.914 1 97.88 160 LYS B N 1
ATOM 3903 C CA . LYS B 1 160 ? 1.825 -21.641 -10.547 1 97.88 160 LYS B CA 1
ATOM 3904 C C . LYS B 1 160 ? 0.377 -21.172 -10.633 1 97.88 160 LYS B C 1
ATOM 3906 O O . LYS B 1 160 ? 0.036 -20.109 -10.109 1 97.88 160 LYS B O 1
ATOM 3911 N N . TRP B 1 161 ? -0.387 -22.031 -11.203 1 97.06 161 TRP B N 1
ATOM 3912 C CA . TRP B 1 161 ? -1.825 -21.797 -11.297 1 97.06 161 TRP B CA 1
ATOM 3913 C C . TRP B 1 161 ? -2.566 -23.109 -11.555 1 97.06 161 TRP B C 1
ATOM 3915 O O . TRP B 1 161 ? -2.135 -23.922 -12.375 1 97.06 161 TRP B O 1
ATOM 3925 N N . GLN B 1 162 ? -3.65 -23.328 -10.875 1 95 162 GLN B N 1
ATOM 3926 C CA . GLN B 1 162 ? -4.422 -24.547 -11.086 1 95 162 GLN B CA 1
ATOM 3927 C C . GLN B 1 162 ? -4.941 -24.625 -12.523 1 95 162 GLN B C 1
ATOM 3929 O O . GLN B 1 162 ? -5.062 -25.703 -13.086 1 95 162 GLN B O 1
ATOM 3934 N N . GLY B 1 163 ? -5.164 -23.5 -13.086 1 96.56 163 GLY B N 1
ATOM 3935 C CA . GLY B 1 163 ? -5.684 -23.422 -14.445 1 96.56 163 GLY B CA 1
ATOM 3936 C C . GLY B 1 163 ? -4.707 -23.953 -15.484 1 96.56 163 GLY B C 1
ATOM 3937 O O . GLY B 1 163 ? -5.098 -24.234 -16.625 1 96.56 163 GLY B O 1
ATOM 3938 N N . PHE B 1 164 ? -3.412 -24.125 -15.172 1 97.56 164 PHE B N 1
ATOM 3939 C CA . PHE B 1 164 ? -2.447 -24.656 -16.125 1 97.56 164 PHE B CA 1
ATOM 3940 C C . PHE B 1 164 ? -2.859 -26.062 -16.562 1 97.56 164 PHE B C 1
ATOM 3942 O O . PHE B 1 164 ? -2.561 -26.469 -17.688 1 97.56 164 PHE B O 1
ATOM 3949 N N . ASN B 1 165 ? -3.553 -26.766 -15.672 1 97 165 ASN B N 1
ATOM 3950 C CA . ASN B 1 165 ? -4.039 -28.094 -16.031 1 97 165 ASN B CA 1
ATOM 3951 C C . ASN B 1 165 ? -4.961 -28.031 -17.25 1 97 165 ASN B C 1
ATOM 3953 O O . ASN B 1 165 ? -5.016 -28.984 -18.031 1 97 165 ASN B O 1
ATOM 3957 N N . SER B 1 166 ? -5.645 -26.938 -17.375 1 96.56 166 SER B N 1
ATOM 3958 C CA . SER B 1 166 ? -6.66 -26.797 -18.406 1 96.56 166 SER B CA 1
ATOM 3959 C C . SER B 1 166 ? -6.09 -26.141 -19.656 1 96.56 166 SER B C 1
ATOM 3961 O O . SER B 1 166 ? -6.68 -26.219 -20.734 1 96.56 166 SER B O 1
ATOM 3963 N N . VAL B 1 167 ? -4.914 -25.531 -19.531 1 97.25 167 VAL B N 1
ATOM 3964 C CA . VAL B 1 167 ? -4.457 -24.734 -20.672 1 97.25 167 VAL B CA 1
ATOM 3965 C C . VAL B 1 167 ? -3 -25.062 -20.984 1 97.25 167 VAL B C 1
ATOM 3967 O O . VAL B 1 167 ? -2.297 -24.266 -21.609 1 97.25 167 VAL B O 1
ATOM 3970 N N . SER B 1 168 ? -2.457 -26.203 -20.516 1 96.69 168 SER B N 1
ATOM 3971 C CA . SER B 1 168 ? -1.058 -26.594 -20.672 1 96.69 168 SER B CA 1
ATOM 3972 C C . SER B 1 168 ? -0.643 -26.547 -22.141 1 96.69 168 SER B C 1
ATOM 3974 O O . SER B 1 168 ? 0.448 -26.078 -22.469 1 96.69 168 SER B O 1
ATOM 3976 N N . GLY B 1 169 ? -1.48 -27.078 -23.031 1 95.94 169 GLY B N 1
ATOM 3977 C CA . GLY B 1 169 ? -1.173 -27.047 -24.453 1 95.94 169 GLY B CA 1
ATOM 3978 C C . GLY B 1 169 ? -0.993 -25.625 -24.984 1 95.94 169 GLY B C 1
ATOM 3979 O O . GLY B 1 169 ? -0.068 -25.359 -25.766 1 95.94 169 GLY B O 1
ATOM 3980 N N . VAL B 1 170 ? -1.861 -24.734 -24.594 1 96.44 170 VAL B N 1
ATOM 3981 C CA . VAL B 1 170 ? -1.806 -23.344 -25.016 1 96.44 170 VAL B CA 1
ATOM 3982 C C . VAL B 1 170 ? -0.534 -22.688 -24.484 1 96.44 170 VAL B C 1
ATOM 3984 O O . VAL B 1 170 ? 0.121 -21.922 -25.188 1 96.44 170 VAL B O 1
ATOM 3987 N N . MET B 1 171 ? -0.141 -23.016 -23.25 1 97.06 171 MET B N 1
ATOM 3988 C CA . MET B 1 171 ? 1.087 -22.484 -22.656 1 97.06 171 MET B CA 1
ATOM 3989 C C . MET B 1 171 ? 2.311 -22.969 -23.422 1 97.06 171 MET B C 1
ATOM 3991 O O . MET B 1 171 ? 3.229 -22.188 -23.688 1 97.06 171 MET B O 1
ATOM 3995 N N . ASN B 1 172 ? 2.289 -24.203 -23.781 1 96.62 172 ASN B N 1
ATOM 3996 C CA . ASN B 1 172 ? 3.387 -24.781 -24.547 1 96.62 172 ASN B CA 1
ATOM 3997 C C . ASN B 1 172 ? 3.508 -24.109 -25.922 1 96.62 172 ASN B C 1
ATOM 3999 O O . ASN B 1 172 ? 4.613 -23.953 -26.453 1 96.62 172 ASN B O 1
ATOM 4003 N N . GLU B 1 173 ? 2.428 -23.797 -26.516 1 95.19 173 GLU B N 1
ATOM 4004 C CA . GLU B 1 173 ? 2.439 -23.062 -27.781 1 95.19 173 GLU B CA 1
ATOM 4005 C C . GLU B 1 173 ? 2.961 -21.641 -27.609 1 95.19 173 GLU B C 1
ATOM 4007 O O . GLU B 1 173 ? 3.717 -21.141 -28.438 1 95.19 173 GLU B O 1
ATOM 4012 N N . ALA B 1 174 ? 2.551 -21.031 -26.547 1 94.56 174 ALA B N 1
ATOM 4013 C CA . ALA B 1 174 ? 2.934 -19.641 -26.281 1 94.56 174 ALA B CA 1
ATOM 4014 C C . ALA B 1 174 ? 4.422 -19.531 -25.969 1 94.56 174 ALA B C 1
ATOM 4016 O O . ALA B 1 174 ? 5.066 -18.531 -26.297 1 94.56 174 ALA B O 1
ATOM 4017 N N . PHE B 1 175 ? 4.891 -20.531 -25.328 1 95.31 175 PHE B N 1
ATOM 4018 C CA . PHE B 1 175 ? 6.293 -20.547 -24.922 1 95.31 175 PHE B CA 1
ATOM 4019 C C . PHE B 1 175 ? 6.973 -21.828 -25.406 1 95.31 175 PHE B C 1
ATOM 4021 O O . PHE B 1 175 ? 7.121 -22.781 -24.656 1 95.31 175 PHE B O 1
ATOM 4028 N N . PRO B 1 176 ? 7.508 -21.797 -26.562 1 91.75 176 PRO B N 1
ATOM 4029 C CA . PRO B 1 176 ? 8.148 -23 -27.078 1 91.75 176 PRO B CA 1
ATOM 4030 C C . PRO B 1 176 ? 9.328 -23.469 -26.219 1 91.75 176 PRO B C 1
ATOM 4032 O O . PRO B 1 176 ? 9.602 -24.656 -26.125 1 91.75 176 PRO B O 1
ATOM 4035 N N . LYS B 1 177 ? 9.977 -22.5 -25.672 1 93.12 177 LYS B N 1
ATOM 4036 C CA . LYS B 1 177 ? 11.023 -22.797 -24.703 1 93.12 177 LYS B CA 1
ATOM 4037 C C . LYS B 1 177 ? 10.531 -22.562 -23.266 1 93.12 177 LYS B C 1
ATOM 4039 O O . LYS B 1 177 ? 10.695 -21.484 -22.719 1 93.12 177 LYS B O 1
ATOM 4044 N N . CYS B 1 178 ? 9.914 -23.547 -22.734 1 96.5 178 CYS B N 1
ATOM 4045 C CA . CYS B 1 178 ? 9.43 -23.5 -21.359 1 96.5 178 CYS B CA 1
ATOM 4046 C C . CYS B 1 178 ? 9.711 -24.828 -20.656 1 96.5 178 CYS B C 1
ATOM 4048 O O . CYS B 1 178 ? 10.25 -25.766 -21.25 1 96.5 178 CYS B O 1
ATOM 4050 N N . PHE B 1 179 ? 9.516 -24.859 -19.406 1 98.19 179 PHE B N 1
ATOM 4051 C CA . PHE B 1 179 ? 9.758 -26.016 -18.578 1 98.19 179 PHE B CA 1
ATOM 4052 C C . PHE B 1 179 ? 8.57 -26.281 -17.656 1 98.19 179 PHE B C 1
ATOM 4054 O O . PHE B 1 179 ? 8.078 -25.359 -17 1 98.19 179 PHE B O 1
ATOM 4061 N N . PHE B 1 180 ? 8.047 -27.531 -17.641 1 98.62 180 PHE B N 1
ATOM 4062 C CA . PHE B 1 180 ? 6.887 -27.875 -16.812 1 98.62 180 PHE B CA 1
ATOM 4063 C C . PHE B 1 180 ? 7.305 -28.734 -15.633 1 98.62 180 PHE B C 1
ATOM 4065 O O . PHE B 1 180 ? 8.062 -29.703 -15.789 1 98.62 180 PHE B O 1
ATOM 4072 N N . VAL B 1 181 ? 6.859 -28.391 -14.461 1 98.81 181 VAL B N 1
ATOM 4073 C CA . VAL B 1 181 ? 7.016 -29.188 -13.258 1 98.81 181 VAL B CA 1
ATOM 4074 C C . VAL B 1 181 ? 5.656 -29.719 -12.805 1 98.81 181 VAL B C 1
ATOM 4076 O O . VAL B 1 181 ? 4.797 -28.953 -12.367 1 98.81 181 VAL B O 1
ATOM 4079 N N . ARG B 1 182 ? 5.461 -31 -12.891 1 98.69 182 ARG B N 1
ATOM 4080 C CA . ARG B 1 182 ? 4.219 -31.625 -12.469 1 98.69 182 ARG B CA 1
ATOM 4081 C C . ARG B 1 182 ? 4.359 -32.25 -11.078 1 98.69 182 ARG B C 1
ATOM 4083 O O . ARG B 1 182 ? 5.324 -32.969 -10.812 1 98.69 182 ARG B O 1
ATOM 4090 N N . VAL B 1 183 ? 3.441 -31.969 -10.211 1 98.31 183 VAL B N 1
ATOM 4091 C CA . VAL B 1 183 ? 3.426 -32.562 -8.883 1 98.31 183 VAL B CA 1
ATOM 4092 C C . VAL B 1 183 ? 2.367 -33.656 -8.812 1 98.31 183 VAL B C 1
ATOM 4094 O O . VAL B 1 183 ? 1.203 -33.406 -9.148 1 98.31 183 VAL B O 1
ATOM 4097 N N . LYS B 1 184 ? 2.762 -34.812 -8.406 1 97.88 184 LYS B N 1
ATOM 4098 C CA . LYS B 1 184 ? 1.848 -35.938 -8.234 1 97.88 184 LYS B CA 1
ATOM 4099 C C . LYS B 1 184 ? 1.65 -36.25 -6.754 1 97.88 184 LYS B C 1
ATOM 4101 O O . LYS B 1 184 ? 2.543 -36 -5.938 1 97.88 184 LYS B O 1
ATOM 4106 N N . ARG B 1 185 ? 0.552 -36.719 -6.477 1 96.75 185 ARG B N 1
ATOM 4107 C CA . ARG B 1 185 ? 0.17 -37.125 -5.121 1 96.75 185 ARG B CA 1
ATOM 4108 C C . ARG B 1 185 ? -0.808 -38.281 -5.129 1 96.75 185 ARG B C 1
ATOM 4110 O O . ARG B 1 185 ? -1.46 -38.531 -6.145 1 96.75 185 ARG B O 1
ATOM 4117 N N . ASP B 1 186 ? -0.837 -38.969 -4.008 1 95 186 ASP B N 1
ATOM 4118 C CA . ASP B 1 186 ? -1.746 -40.125 -3.842 1 95 186 ASP B CA 1
ATOM 4119 C C . ASP B 1 186 ? -3.193 -39.688 -4.098 1 95 186 ASP B C 1
ATOM 4121 O O . ASP B 1 186 ? -3.668 -38.719 -3.537 1 95 186 ASP B O 1
ATOM 4125 N N . TYR B 1 187 ? -3.932 -40.531 -4.93 1 95.88 187 TYR B N 1
ATOM 4126 C CA . TYR B 1 187 ? -5.266 -40.156 -5.391 1 95.88 187 TYR B CA 1
ATOM 4127 C C . TYR B 1 187 ? -6.242 -40.094 -4.223 1 95.88 187 TYR B C 1
ATOM 4129 O O . TYR B 1 187 ? -7.121 -39.219 -4.191 1 95.88 187 TYR B O 1
ATOM 4137 N N . LYS B 1 188 ? -6.102 -41 -3.297 1 93.81 188 LYS B N 1
ATOM 4138 C CA . LYS B 1 188 ? -7.023 -41.031 -2.166 1 93.81 188 LYS B CA 1
ATOM 4139 C C . LYS B 1 188 ? -6.902 -39.75 -1.329 1 93.81 188 LYS B C 1
ATOM 4141 O O . LYS B 1 188 ? -7.91 -39.188 -0.934 1 93.81 188 LYS B O 1
ATOM 4146 N N . SER B 1 189 ? -5.668 -39.406 -1.106 1 94.56 189 SER B N 1
ATOM 4147 C CA . SER B 1 189 ? -5.414 -38.188 -0.342 1 94.56 189 SER B CA 1
ATOM 4148 C C . SER B 1 189 ? -5.945 -36.969 -1.068 1 94.56 189 SER B C 1
ATOM 4150 O O . SER B 1 189 ? -6.52 -36.062 -0.446 1 94.56 189 SER B O 1
ATOM 4152 N N . VAL B 1 190 ? -5.785 -36.906 -2.383 1 96.12 190 VAL B N 1
ATOM 4153 C CA . VAL B 1 190 ? -6.242 -35.781 -3.188 1 96.12 190 VAL B CA 1
ATOM 4154 C C . VAL B 1 190 ? -7.77 -35.719 -3.16 1 96.12 190 VAL B C 1
ATOM 4156 O O . VAL B 1 190 ? -8.344 -34.656 -2.994 1 96.12 190 VAL B O 1
ATOM 4159 N N . ALA B 1 191 ? -8.391 -36.875 -3.316 1 95.69 191 ALA B N 1
ATOM 4160 C CA . ALA B 1 191 ? -9.852 -36.938 -3.316 1 95.69 191 ALA B CA 1
ATOM 4161 C C . ALA B 1 191 ? -10.422 -36.406 -2.002 1 95.69 191 ALA B C 1
ATOM 4163 O O . ALA B 1 191 ? -11.359 -35.594 -1.998 1 95.69 191 ALA B O 1
ATOM 4164 N N . GLN B 1 192 ? -9.844 -36.906 -0.898 1 94.5 192 GLN B N 1
ATOM 4165 C CA . GLN B 1 192 ? -10.281 -36.438 0.412 1 94.5 192 GLN B CA 1
ATOM 4166 C C . GLN B 1 192 ? -10.125 -34.906 0.531 1 94.5 192 GLN B C 1
ATOM 4168 O O . GLN B 1 192 ? -11.008 -34.25 1.057 1 94.5 192 GLN B O 1
ATOM 4173 N N . SER B 1 193 ? -9.055 -34.469 0.072 1 93.94 193 SER B N 1
ATOM 4174 C CA . SER B 1 193 ? -8.727 -33.031 0.172 1 93.94 193 SER B CA 1
ATOM 4175 C C . SER B 1 193 ? -9.656 -32.188 -0.695 1 93.94 193 SER B C 1
ATOM 4177 O O . SER B 1 193 ? -10.047 -31.094 -0.308 1 93.94 193 SER B O 1
ATOM 4179 N N . ILE B 1 194 ? -9.969 -32.625 -1.911 1 95.31 194 ILE B N 1
ATOM 4180 C CA . ILE B 1 194 ? -10.891 -31.938 -2.799 1 95.31 194 ILE B CA 1
ATOM 4181 C C . ILE B 1 194 ? -12.258 -31.812 -2.139 1 95.31 194 ILE B C 1
ATOM 4183 O O . ILE B 1 194 ? -12.867 -30.734 -2.133 1 95.31 194 ILE B O 1
ATOM 4187 N N . LEU B 1 195 ? -12.719 -32.938 -1.574 1 94.25 195 LEU B N 1
ATOM 4188 C CA . LEU B 1 195 ? -14.023 -32.938 -0.927 1 94.25 195 LEU B CA 1
ATOM 4189 C C . LEU B 1 195 ? -14.047 -31.984 0.26 1 94.25 195 LEU B C 1
ATOM 4191 O O . LEU B 1 195 ? -15.016 -31.25 0.451 1 94.25 195 LEU B O 1
ATOM 4195 N N . LYS B 1 196 ? -12.984 -32 1.042 1 92.06 196 LYS B N 1
ATOM 4196 C CA . LYS B 1 196 ? -12.883 -31.078 2.162 1 92.06 196 LYS B CA 1
ATOM 4197 C C . LYS B 1 196 ? -12.859 -29.641 1.673 1 92.06 196 LYS B C 1
ATOM 4199 O O . LYS B 1 196 ? -13.477 -28.766 2.283 1 92.06 196 LYS B O 1
ATOM 4204 N N . ALA B 1 197 ? -12.109 -29.375 0.611 1 93.25 197 ALA B N 1
ATOM 4205 C CA . ALA B 1 197 ? -12.031 -28.031 0.045 1 93.25 197 ALA B CA 1
ATOM 4206 C C . ALA B 1 197 ? -13.398 -27.547 -0.422 1 93.25 197 ALA B C 1
ATOM 4208 O O . ALA B 1 197 ? -13.742 -26.375 -0.245 1 93.25 197 ALA B O 1
ATOM 4209 N N . ARG B 1 198 ? -14.148 -28.453 -1.053 1 93.5 198 ARG B N 1
ATOM 4210 C CA . ARG B 1 198 ? -15.508 -28.109 -1.48 1 93.5 198 ARG B CA 1
ATOM 4211 C C . ARG B 1 198 ? -16.359 -27.688 -0.294 1 93.5 198 ARG B C 1
ATOM 4213 O O . ARG B 1 198 ? -17.062 -26.672 -0.361 1 93.5 198 ARG B O 1
ATOM 4220 N N . GLU B 1 199 ? -16.219 -28.406 0.798 1 91.38 199 GLU B N 1
ATOM 4221 C CA . GLU B 1 199 ? -16.969 -28.094 2.01 1 91.38 199 GLU B CA 1
ATOM 4222 C C . GLU B 1 199 ? -16.547 -26.734 2.586 1 91.38 199 GLU B C 1
ATOM 4224 O O . GLU B 1 199 ? -17.391 -25.922 2.961 1 91.38 199 GLU B O 1
ATOM 4229 N N . ASP B 1 200 ? -15.281 -26.562 2.627 1 90.06 200 ASP B N 1
ATOM 4230 C CA . ASP B 1 200 ? -14.711 -25.359 3.248 1 90.06 200 ASP B CA 1
ATOM 4231 C C . ASP B 1 200 ? -15.062 -24.109 2.447 1 90.06 200 ASP B C 1
ATOM 4233 O O . ASP B 1 200 ? -15.18 -23.016 3.012 1 90.06 200 ASP B O 1
ATOM 4237 N N . THR B 1 201 ? -15.164 -24.188 1.233 1 88.12 201 THR B N 1
ATOM 4238 C CA . THR B 1 201 ? -15.32 -23 0.39 1 88.12 201 THR B CA 1
ATOM 4239 C C . THR B 1 201 ? -16.781 -22.812 -0.014 1 88.12 201 THR B C 1
ATOM 4241 O O . THR B 1 201 ? -17.125 -21.828 -0.655 1 88.12 201 THR B O 1
ATOM 4244 N N . GLY B 1 202 ? -17.625 -23.656 0.35 1 88.12 202 GLY B N 1
ATOM 4245 C CA . GLY B 1 202 ? -19.031 -23.562 0.024 1 88.12 202 GLY B CA 1
ATOM 4246 C C . GLY B 1 202 ? -19.812 -24.797 0.404 1 88.12 202 GLY B C 1
ATOM 4247 O O . GLY B 1 202 ? -20.031 -25.062 1.588 1 88.12 202 GLY B O 1
ATOM 4248 N N . ASN B 1 203 ? -20.094 -25.672 -0.739 1 90.62 203 ASN B N 1
ATOM 4249 C CA . ASN B 1 203 ? -20.828 -26.922 -0.545 1 90.62 203 ASN B CA 1
ATOM 4250 C C . ASN B 1 203 ? -20.156 -28.078 -1.278 1 90.62 203 ASN B C 1
ATOM 4252 O O . ASN B 1 203 ? -19.531 -27.875 -2.328 1 90.62 203 ASN B O 1
ATOM 4256 N N . VAL B 1 204 ? -20.281 -29.266 -0.719 1 91.88 204 VAL B N 1
ATOM 4257 C CA . VAL B 1 204 ? -19.594 -30.469 -1.2 1 91.88 204 VAL B CA 1
ATOM 4258 C C . VAL B 1 204 ? -20.062 -30.797 -2.615 1 91.88 204 VAL B C 1
ATOM 4260 O O . VAL B 1 204 ? -19.375 -31.5 -3.361 1 91.88 204 VAL B O 1
ATOM 4263 N N . GLN B 1 205 ? -21.156 -30.203 -3.131 1 92.56 205 GLN B N 1
ATOM 4264 C CA . GLN B 1 205 ? -21.734 -30.484 -4.441 1 92.56 205 GLN B CA 1
ATOM 4265 C C . GLN B 1 205 ? -21.109 -29.609 -5.523 1 92.56 205 GLN B C 1
ATOM 4267 O O . GLN B 1 205 ? -21.281 -29.875 -6.715 1 92.56 205 GLN B O 1
ATOM 4272 N N . THR B 1 206 ? -20.391 -28.641 -5.117 1 93.06 206 THR B N 1
ATOM 4273 C CA . THR B 1 206 ? -19.844 -27.672 -6.07 1 93.06 206 THR B CA 1
ATOM 4274 C C . THR B 1 206 ? -18.453 -28.078 -6.516 1 93.06 206 THR B C 1
ATOM 4276 O O . THR B 1 206 ? -17.594 -28.391 -5.68 1 93.06 206 THR B O 1
ATOM 4279 N N . TRP B 1 207 ? -18.25 -28.062 -7.852 1 94.56 207 TRP B N 1
ATOM 4280 C CA . TRP B 1 207 ? -16.938 -28.359 -8.43 1 94.56 207 TRP B CA 1
ATOM 4281 C C . TRP B 1 207 ? -15.867 -27.438 -7.848 1 94.56 207 TRP B C 1
ATOM 4283 O O . TRP B 1 207 ? -16.109 -26.25 -7.656 1 94.56 207 TRP B O 1
ATOM 4293 N N . PHE B 1 208 ? -14.695 -28.078 -7.602 1 94.06 208 PHE B N 1
ATOM 4294 C CA . PHE B 1 208 ? -13.578 -27.328 -7.035 1 94.06 208 PHE B CA 1
ATOM 4295 C C . PHE B 1 208 ? -12.375 -27.344 -7.973 1 94.06 208 PHE B C 1
ATOM 4297 O O . PHE B 1 208 ? -11.922 -28.422 -8.383 1 94.06 208 PHE B O 1
ATOM 4304 N N . SER B 1 209 ? -11.938 -26.078 -8.32 1 94.12 209 SER B N 1
ATOM 4305 C CA . SER B 1 209 ? -10.656 -25.922 -9.008 1 94.12 209 SER B CA 1
ATOM 4306 C C . SER B 1 209 ? -10.797 -26.203 -10.5 1 94.12 209 SER B C 1
ATOM 4308 O O . SER B 1 209 ? -11.828 -25.906 -11.102 1 94.12 209 SER B O 1
ATOM 4310 N N . SER B 1 210 ? -9.734 -26.75 -11.172 1 94.19 210 SER B N 1
ATOM 4311 C CA . SER B 1 210 ? -9.602 -26.844 -12.617 1 94.19 210 SER B CA 1
ATOM 4312 C C . SER B 1 210 ? -10.594 -27.844 -13.203 1 94.19 210 SER B C 1
ATOM 4314 O O . SER B 1 210 ? -10.859 -28.875 -12.594 1 94.19 210 SER B O 1
ATOM 4316 N N . ARG B 1 211 ? -11.023 -27.5 -14.359 1 95.94 211 ARG B N 1
ATOM 4317 C CA . ARG B 1 211 ? -11.906 -28.406 -15.102 1 95.94 211 ARG B CA 1
ATOM 4318 C C . ARG B 1 211 ? -11.117 -29.25 -16.094 1 95.94 211 ARG B C 1
ATOM 4320 O O . ARG B 1 211 ? -10.102 -28.812 -16.625 1 95.94 211 ARG B O 1
ATOM 4327 N N . THR B 1 212 ? -11.586 -30.484 -16.281 1 96.81 212 THR B N 1
ATOM 4328 C CA . THR B 1 212 ? -10.969 -31.438 -17.203 1 96.81 212 THR B CA 1
ATOM 4329 C C . THR B 1 212 ? -11.617 -31.359 -18.578 1 96.81 212 THR B C 1
ATOM 4331 O O . THR B 1 212 ? -12.617 -30.672 -18.766 1 96.81 212 THR B O 1
ATOM 4334 N N . SER B 1 213 ? -11.016 -32.031 -19.484 1 97 213 SER B N 1
ATOM 4335 C CA . SER B 1 213 ? -11.594 -32.125 -20.812 1 97 213 SER B CA 1
ATOM 4336 C C . SER B 1 213 ? -12.961 -32.812 -20.781 1 97 213 SER B C 1
ATOM 4338 O O . SER B 1 213 ? -13.797 -32.625 -21.656 1 97 213 SER B O 1
ATOM 4340 N N . ALA B 1 214 ? -13.273 -33.594 -19.719 1 97.25 214 ALA B N 1
ATOM 4341 C CA . ALA B 1 214 ? -14.508 -34.344 -19.625 1 97.25 214 ALA B CA 1
ATOM 4342 C C . ALA B 1 214 ? -15.484 -33.719 -18.641 1 97.25 214 ALA B C 1
ATOM 4344 O O . ALA B 1 214 ? -16.422 -34.375 -18.172 1 97.25 214 ALA B O 1
ATOM 4345 N N . TYR B 1 215 ? -15.219 -32.5 -18.281 1 97.31 215 TYR B N 1
ATOM 4346 C CA . TYR B 1 215 ? -15.977 -31.828 -17.234 1 97.31 215 TYR B CA 1
ATOM 4347 C C . TYR B 1 215 ? -17.484 -31.953 -17.484 1 97.31 215 TYR B C 1
ATOM 4349 O O . TYR B 1 215 ? -18.234 -32.375 -16.609 1 97.31 215 TYR B O 1
ATOM 4357 N N . ASN B 1 216 ? -17.922 -31.609 -18.688 1 96.75 216 ASN B N 1
ATOM 4358 C CA . ASN B 1 216 ? -19.344 -31.625 -19 1 96.75 216 ASN B CA 1
ATOM 4359 C C . ASN B 1 216 ? -19.922 -33.031 -18.906 1 96.75 216 ASN B C 1
ATOM 4361 O O . ASN B 1 216 ? -21.047 -33.219 -18.406 1 96.75 216 ASN B O 1
ATOM 4365 N N . GLU B 1 217 ? -19.234 -34 -19.328 1 97.38 217 GLU B N 1
ATOM 4366 C CA . GLU B 1 217 ? -19.672 -35.375 -19.25 1 97.38 217 GLU B CA 1
ATOM 4367 C C . GLU B 1 217 ? -19.781 -35.844 -17.797 1 97.38 217 GLU B C 1
ATOM 4369 O O . GLU B 1 217 ? -20.734 -36.531 -17.438 1 97.38 217 GLU B O 1
ATOM 4374 N N . ILE B 1 218 ? -18.859 -35.438 -16.969 1 97.19 218 ILE B N 1
ATOM 4375 C CA . ILE B 1 218 ? -18.812 -35.844 -15.578 1 97.19 218 ILE B CA 1
ATOM 4376 C C . ILE B 1 218 ? -20.016 -35.281 -14.828 1 97.19 218 ILE B C 1
ATOM 4378 O O . ILE B 1 218 ? -20.719 -36 -14.117 1 97.19 218 ILE B O 1
ATOM 4382 N N . ILE B 1 219 ? -20.219 -34 -15.008 1 95.81 219 ILE B N 1
ATOM 4383 C CA . ILE B 1 219 ? -21.281 -33.344 -14.242 1 95.81 219 ILE B CA 1
ATOM 4384 C C . ILE B 1 219 ? -22.641 -33.875 -14.68 1 95.81 219 ILE B C 1
ATOM 4386 O O . ILE B 1 219 ? -23.594 -33.906 -13.891 1 95.81 219 ILE B O 1
ATOM 4390 N N . ALA B 1 220 ? -22.75 -34.344 -15.914 1 96.25 220 ALA B N 1
ATOM 4391 C CA . ALA B 1 220 ? -23.984 -34.938 -16.438 1 96.25 220 ALA B CA 1
ATOM 4392 C C . ALA B 1 220 ? -24.188 -36.375 -15.945 1 96.25 220 ALA B C 1
ATOM 4394 O O . ALA B 1 220 ? -25.312 -36.844 -15.812 1 96.25 220 ALA B O 1
ATOM 4395 N N . SER B 1 221 ? -23.203 -37.031 -15.609 1 95.56 221 SER B N 1
ATOM 4396 C CA . SER B 1 221 ? -23.25 -38.469 -15.375 1 95.56 221 SER B CA 1
ATOM 4397 C C . SER B 1 221 ? -23.531 -38.781 -13.906 1 95.56 221 SER B C 1
ATOM 4399 O O . SER B 1 221 ? -24.062 -39.844 -13.586 1 95.56 221 SER B O 1
ATOM 4401 N N . THR B 1 222 ? -23.141 -37.969 -13.008 1 95.25 222 THR B N 1
ATOM 4402 C CA . THR B 1 222 ? -23.312 -38.281 -11.594 1 95.25 222 THR B CA 1
ATOM 4403 C C . THR B 1 222 ? -23.422 -37 -10.766 1 95.25 222 THR B C 1
ATOM 4405 O O . THR B 1 222 ? -22.781 -35.969 -11.086 1 95.25 222 THR B O 1
ATOM 4408 N N . HIS B 1 223 ? -24.203 -37.156 -9.695 1 94.06 223 HIS B N 1
ATOM 4409 C CA . HIS B 1 223 ? -24.312 -36.062 -8.727 1 94.06 223 HIS B CA 1
ATOM 4410 C C . HIS B 1 223 ? -23.688 -36.438 -7.391 1 94.06 223 HIS B C 1
ATOM 4412 O O . HIS B 1 223 ? -23.734 -35.656 -6.434 1 94.06 223 HIS B O 1
ATOM 4418 N N . ASP B 1 224 ? -23.094 -37.594 -7.309 1 95.62 224 ASP B N 1
ATOM 4419 C CA . ASP B 1 224 ? -22.391 -38.031 -6.113 1 95.62 224 ASP B CA 1
ATOM 4420 C C . ASP B 1 224 ? -21.031 -37.344 -5.992 1 95.62 224 ASP B C 1
ATOM 4422 O O . ASP B 1 224 ? -20.156 -37.531 -6.832 1 95.62 224 ASP B O 1
ATOM 4426 N N . PRO B 1 225 ? -20.844 -36.562 -4.934 1 95.5 225 PRO B N 1
ATOM 4427 C CA . PRO B 1 225 ? -19.625 -35.781 -4.82 1 95.5 225 PRO B CA 1
ATOM 4428 C C . PRO B 1 225 ? -18.359 -36.625 -4.797 1 95.5 225 PRO B C 1
ATOM 4430 O O . PRO B 1 225 ? -17.328 -36.219 -5.328 1 95.5 225 PRO B O 1
ATOM 4433 N N . VAL B 1 226 ? -18.422 -37.75 -4.141 1 95.94 226 VAL B N 1
ATOM 4434 C CA . VAL B 1 226 ? -17.266 -38.625 -4.066 1 95.94 226 VAL B CA 1
ATOM 4435 C C . VAL B 1 226 ? -16.906 -39.125 -5.461 1 95.94 226 VAL B C 1
ATOM 4437 O O . VAL B 1 226 ? -15.742 -39.062 -5.871 1 95.94 226 VAL B O 1
ATOM 4440 N N . ARG B 1 227 ? -17.859 -39.656 -6.195 1 96.75 227 ARG B N 1
ATOM 4441 C CA . ARG B 1 227 ? -17.609 -40.188 -7.543 1 96.75 227 ARG B CA 1
ATOM 4442 C C . ARG B 1 227 ? -17.125 -39.062 -8.461 1 96.75 227 ARG B C 1
ATOM 4444 O O . ARG B 1 227 ? -16.234 -39.281 -9.281 1 96.75 227 ARG B O 1
ATOM 4451 N N . GLN B 1 228 ? -17.719 -37.906 -8.352 1 97.12 228 GLN B N 1
ATOM 4452 C CA . GLN B 1 228 ? -17.312 -36.75 -9.156 1 97.12 228 GLN B CA 1
ATOM 4453 C C . GLN B 1 228 ? -15.852 -36.406 -8.898 1 97.12 228 GLN B C 1
ATOM 4455 O O . GLN B 1 228 ? -15.094 -36.125 -9.828 1 97.12 228 GLN B O 1
ATOM 4460 N N . ALA B 1 229 ? -15.492 -36.344 -7.598 1 96.56 229 ALA B N 1
ATOM 4461 C CA . ALA B 1 229 ? -14.109 -36.031 -7.238 1 96.56 229 ALA B CA 1
ATOM 4462 C C . ALA B 1 229 ? -13.141 -37.062 -7.812 1 96.56 229 ALA B C 1
ATOM 4464 O O . ALA B 1 229 ? -12.07 -36.688 -8.312 1 96.56 229 ALA B O 1
ATOM 4465 N N . CYS B 1 230 ? -13.484 -38.281 -7.754 1 97.62 230 CYS B N 1
ATOM 4466 C CA . CYS B 1 230 ? -12.641 -39.344 -8.297 1 97.62 230 CYS B CA 1
ATOM 4467 C C . CYS B 1 230 ? -12.516 -39.219 -9.805 1 97.62 230 CYS B C 1
ATOM 4469 O O . CYS B 1 230 ? -11.414 -39.375 -10.352 1 97.62 230 CYS B O 1
ATOM 4471 N N . LEU B 1 231 ? -13.625 -38.938 -10.469 1 97.88 231 LEU B N 1
ATOM 4472 C CA . LEU B 1 231 ? -13.602 -38.75 -11.914 1 97.88 231 LEU B CA 1
ATOM 4473 C C . LEU B 1 231 ? -12.781 -37.531 -12.289 1 97.88 231 LEU B C 1
ATOM 4475 O O . LEU B 1 231 ? -12.07 -37.531 -13.297 1 97.88 231 LEU B O 1
ATOM 4479 N N . GLN B 1 232 ? -12.906 -36.5 -11.492 1 97.5 232 GLN B N 1
ATOM 4480 C CA . GLN B 1 232 ? -12.102 -35.312 -11.688 1 97.5 232 GLN B CA 1
ATOM 4481 C C . GLN B 1 232 ? -10.609 -35.625 -11.672 1 97.5 232 GLN B C 1
ATOM 4483 O O . GLN B 1 232 ? -9.875 -35.219 -12.57 1 97.5 232 GLN B O 1
ATOM 4488 N N . ILE B 1 233 ? -10.211 -36.344 -10.672 1 97.69 233 ILE B N 1
ATOM 4489 C CA . ILE B 1 233 ? -8.812 -36.719 -10.477 1 97.69 233 ILE B CA 1
ATOM 4490 C C . ILE B 1 233 ? -8.328 -37.562 -11.664 1 97.69 233 ILE B C 1
ATOM 4492 O O . ILE B 1 233 ? -7.312 -37.219 -12.281 1 97.69 233 ILE B O 1
ATOM 4496 N N . LEU B 1 234 ? -9.039 -38.562 -12.016 1 97.81 234 LEU B N 1
ATOM 4497 C CA . LEU B 1 234 ? -8.609 -39.5 -13.031 1 97.81 234 LEU B CA 1
ATOM 4498 C C . LEU B 1 234 ? -8.594 -38.844 -14.414 1 97.81 234 LEU B C 1
ATOM 4500 O O . LEU B 1 234 ? -7.691 -39.094 -15.211 1 97.81 234 LEU B O 1
ATOM 4504 N N . ASN B 1 235 ? -9.57 -38.062 -14.664 1 97.69 235 ASN B N 1
ATOM 4505 C CA . ASN B 1 235 ? -9.602 -37.406 -15.961 1 97.69 235 ASN B CA 1
ATOM 4506 C C . ASN B 1 235 ? -8.547 -36.312 -16.062 1 97.69 235 ASN B C 1
ATOM 4508 O O . ASN B 1 235 ? -7.98 -36.094 -17.141 1 97.69 235 ASN B O 1
ATOM 4512 N N . LEU B 1 236 ? -8.305 -35.562 -15.016 1 97.5 236 LEU B N 1
ATOM 4513 C CA . LEU B 1 236 ? -7.23 -34.594 -15.016 1 97.5 236 LEU B CA 1
ATOM 4514 C C . LEU B 1 236 ? -5.879 -35.25 -15.227 1 97.5 236 LEU B C 1
ATOM 4516 O O . LEU B 1 236 ? -5.039 -34.75 -15.977 1 97.5 236 LEU B O 1
ATOM 4520 N N . GLU B 1 237 ? -5.703 -36.375 -14.492 1 97.12 237 GLU B N 1
ATOM 4521 C CA . GLU B 1 237 ? -4.473 -37.125 -14.68 1 97.12 237 GLU B CA 1
ATOM 4522 C C . GLU B 1 237 ? -4.316 -37.594 -16.125 1 97.12 237 GLU B C 1
ATOM 4524 O O . GLU B 1 237 ? -3.221 -37.531 -16.688 1 97.12 237 GLU B O 1
ATOM 4529 N N . LYS B 1 238 ? -5.352 -38.062 -16.703 1 97.12 238 LYS B N 1
ATOM 4530 C CA . LYS B 1 238 ? -5.328 -38.469 -18.094 1 97.12 238 LYS B CA 1
ATOM 4531 C C . LYS B 1 238 ? -4.977 -37.281 -19.016 1 97.12 238 LYS B C 1
ATOM 4533 O O . LYS B 1 238 ? -4.148 -37.438 -19.906 1 97.12 238 LYS B O 1
ATOM 4538 N N . ASP B 1 239 ? -5.688 -36.156 -18.828 1 97.44 239 ASP B N 1
ATOM 4539 C CA . ASP B 1 239 ? -5.391 -34.969 -19.594 1 97.44 239 ASP B CA 1
ATOM 4540 C C . ASP B 1 239 ? -3.91 -34.594 -19.5 1 97.44 239 ASP B C 1
ATOM 4542 O O . ASP B 1 239 ? -3.279 -34.312 -20.516 1 97.44 239 ASP B O 1
ATOM 4546 N N . LEU B 1 240 ? -3.326 -34.625 -18.297 1 97.25 240 LEU B N 1
ATOM 4547 C CA . LEU B 1 240 ? -1.932 -34.281 -18.078 1 97.25 240 LEU B CA 1
ATOM 4548 C C . LEU B 1 240 ? -0.994 -35.312 -18.672 1 97.25 240 LEU B C 1
ATOM 4550 O O . LEU B 1 240 ? 0.057 -34.969 -19.219 1 97.25 240 LEU B O 1
ATOM 4554 N N . ASP B 1 241 ? -1.378 -36.625 -18.531 1 97 241 ASP B N 1
ATOM 4555 C CA . ASP B 1 241 ? -0.586 -37.688 -19.156 1 97 241 ASP B CA 1
ATOM 4556 C C . ASP B 1 241 ? -0.509 -37.469 -20.672 1 97 241 ASP B C 1
ATOM 4558 O O . ASP B 1 241 ? 0.561 -37.625 -21.266 1 97 241 ASP B O 1
ATOM 4562 N N . ASP B 1 242 ? -1.629 -37.25 -21.25 1 96.56 242 ASP B N 1
ATOM 4563 C CA . ASP B 1 242 ? -1.673 -37 -22.688 1 96.56 242 ASP B CA 1
ATOM 4564 C C . ASP B 1 242 ? -0.775 -35.844 -23.078 1 96.56 242 ASP B C 1
ATOM 4566 O O . ASP B 1 242 ? -0.005 -35.938 -24.031 1 96.56 242 ASP B O 1
ATOM 4570 N N . PHE B 1 243 ? -0.844 -34.781 -22.422 1 96.88 243 PHE B N 1
ATOM 4571 C CA . PHE B 1 243 ? -0.021 -33.625 -22.719 1 96.88 243 PHE B CA 1
ATOM 4572 C C . PHE B 1 243 ? 1.458 -33.938 -22.531 1 96.88 243 PHE B C 1
ATOM 4574 O O . PHE B 1 243 ? 2.268 -33.656 -23.422 1 96.88 243 PHE B O 1
ATOM 4581 N N . PHE B 1 244 ? 1.845 -34.5 -21.328 1 97.25 244 PHE B N 1
ATOM 4582 C CA . PHE B 1 244 ? 3.24 -34.75 -20.984 1 97.25 244 PHE B CA 1
ATOM 4583 C C . PHE B 1 244 ? 3.852 -35.781 -21.906 1 97.25 244 PHE B C 1
ATOM 4585 O O . PHE B 1 244 ? 5.066 -35.812 -22.109 1 97.25 244 PHE B O 1
ATOM 4592 N N . SER B 1 245 ? 2.992 -36.656 -22.453 1 96.69 245 SER B N 1
ATOM 4593 C CA . SER B 1 245 ? 3.5 -37.625 -23.406 1 96.69 245 SER B CA 1
ATOM 4594 C C . SER B 1 245 ? 3.814 -37 -24.75 1 96.69 245 SER B C 1
ATOM 4596 O O . SER B 1 245 ? 4.594 -37.531 -25.547 1 96.69 245 SER B O 1
ATOM 4598 N N . ASN B 1 246 ? 3.283 -35.844 -25.016 1 94.81 246 ASN B N 1
ATOM 4599 C CA . ASN B 1 246 ? 3.402 -35.219 -26.328 1 94.81 246 ASN B CA 1
ATOM 4600 C C . ASN B 1 246 ? 4.453 -34.125 -26.328 1 94.81 246 ASN B C 1
ATOM 4602 O O . ASN B 1 246 ? 4.613 -33.406 -27.312 1 94.81 246 ASN B O 1
ATOM 4606 N N . ILE B 1 247 ? 5.09 -33.906 -25.234 1 95.31 247 ILE B N 1
ATOM 4607 C CA . ILE B 1 247 ? 6.156 -32.906 -25.203 1 95.31 247 ILE B CA 1
ATOM 4608 C C . ILE B 1 247 ? 7.492 -33.594 -24.922 1 95.31 247 ILE B C 1
ATOM 4610 O O . ILE B 1 247 ? 7.52 -34.719 -24.438 1 95.31 247 ILE B O 1
ATOM 4614 N N . SER B 1 248 ? 8.57 -32.875 -25.219 1 94.19 248 SER B N 1
ATOM 4615 C CA . SER B 1 248 ? 9.914 -33.438 -25.047 1 94.19 248 SER B CA 1
ATOM 4616 C C . SER B 1 248 ? 10.211 -33.719 -23.594 1 94.19 248 SER B C 1
ATOM 4618 O O . SER B 1 248 ? 9.797 -32.969 -22.703 1 94.19 248 SER B O 1
ATOM 4620 N N . LYS B 1 249 ? 10.977 -34.781 -23.391 1 92.69 249 LYS B N 1
ATOM 4621 C CA . LYS B 1 249 ? 11.383 -35.188 -22.047 1 92.69 249 LYS B CA 1
ATOM 4622 C C . LYS B 1 249 ? 12.234 -34.094 -21.375 1 92.69 249 LYS B C 1
ATOM 4624 O O . LYS B 1 249 ? 12.219 -33.969 -20.156 1 92.69 249 LYS B O 1
ATOM 4629 N N . ASN B 1 250 ? 12.852 -33.375 -22.188 1 91.19 250 ASN B N 1
ATOM 4630 C CA . ASN B 1 250 ? 13.758 -32.344 -21.672 1 91.19 250 ASN B CA 1
ATOM 4631 C C . ASN B 1 250 ? 13 -31.141 -21.141 1 91.19 250 ASN B C 1
ATOM 4633 O O . ASN B 1 250 ? 13.555 -30.328 -20.406 1 91.19 250 ASN B O 1
ATOM 4637 N N . LYS B 1 251 ? 11.695 -31.016 -21.359 1 93 251 LYS B N 1
ATOM 4638 C CA . LYS B 1 251 ? 10.914 -29.828 -21 1 93 251 LYS B CA 1
ATOM 4639 C C . LYS B 1 251 ? 10.062 -30.109 -19.766 1 93 251 LYS B C 1
ATOM 4641 O O . LYS B 1 251 ? 9.172 -29.312 -19.438 1 93 251 LYS B O 1
ATOM 4646 N N . LYS B 1 252 ? 10.312 -31.188 -19.203 1 97.44 252 LYS B N 1
ATOM 4647 C CA . LYS B 1 252 ? 9.359 -31.547 -18.156 1 97.44 252 LYS B CA 1
ATOM 4648 C C . LYS B 1 252 ? 10.039 -32.344 -17.047 1 97.44 252 LYS B C 1
ATOM 4650 O O . LYS B 1 252 ? 11.07 -33 -17.266 1 97.44 252 LYS B O 1
ATOM 4655 N N . ILE B 1 253 ? 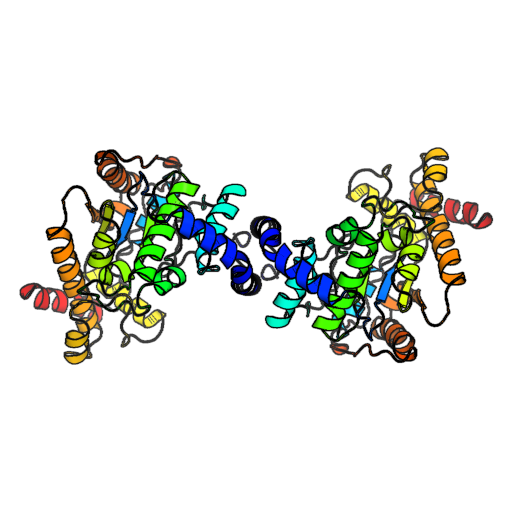9.469 -32.312 -15.883 1 98.19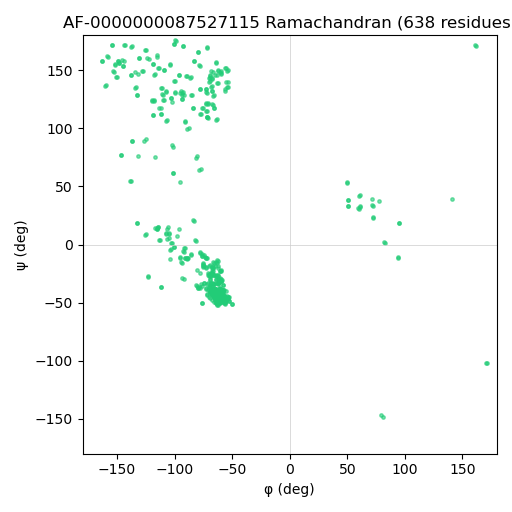 253 ILE B N 1
ATOM 4656 C CA . ILE B 1 253 ? 9.82 -33.188 -14.766 1 98.19 253 ILE B CA 1
ATOM 4657 C C . ILE B 1 253 ? 8.594 -33.438 -13.891 1 98.19 253 ILE B C 1
ATOM 4659 O O . ILE B 1 253 ? 7.703 -32.594 -13.812 1 98.19 253 ILE B O 1
ATOM 4663 N N . THR B 1 254 ? 8.484 -34.594 -13.367 1 98.19 254 THR B N 1
ATOM 4664 C CA . THR B 1 254 ? 7.453 -34.938 -12.391 1 98.19 254 THR B CA 1
ATOM 4665 C C . THR B 1 254 ? 8.07 -35.156 -11.008 1 98.19 254 THR B C 1
ATOM 4667 O O . THR B 1 254 ? 9.078 -35.844 -10.883 1 98.19 254 THR B O 1
ATOM 4670 N N . VAL B 1 255 ? 7.523 -34.5 -10.016 1 98 255 VAL B N 1
ATOM 4671 C CA . VAL B 1 255 ? 7.949 -34.719 -8.633 1 98 255 VAL B CA 1
ATOM 4672 C C . VAL B 1 255 ? 6.793 -35.281 -7.812 1 98 255 VAL B C 1
ATOM 4674 O O . VAL B 1 255 ? 5.629 -34.969 -8.062 1 98 255 VAL B O 1
ATOM 4677 N N . ASP B 1 256 ? 7.172 -36.125 -6.867 1 97.62 256 ASP B N 1
ATOM 4678 C CA . ASP B 1 256 ? 6.18 -36.719 -5.98 1 97.62 256 ASP B CA 1
ATOM 4679 C C . ASP B 1 256 ? 6.055 -35.906 -4.68 1 97.62 256 ASP B C 1
ATOM 4681 O O . ASP B 1 256 ? 7.059 -35.625 -4.035 1 97.62 256 ASP B O 1
ATOM 4685 N N . TYR B 1 257 ? 4.797 -35.656 -4.367 1 97.62 257 TYR B N 1
ATOM 4686 C CA . TYR B 1 257 ? 4.523 -34.844 -3.178 1 97.62 257 TYR B CA 1
ATOM 4687 C C . TYR B 1 257 ? 5.129 -35.469 -1.936 1 97.62 257 TYR B C 1
ATOM 4689 O O . TYR B 1 257 ? 5.707 -34.781 -1.091 1 97.62 257 TYR B O 1
ATOM 4697 N N . ALA B 1 258 ? 4.977 -36.719 -1.75 1 97.19 258 ALA B N 1
ATOM 4698 C CA . ALA B 1 258 ? 5.535 -37.438 -0.594 1 97.19 258 ALA B CA 1
ATOM 4699 C C . ALA B 1 258 ? 7.055 -37.25 -0.536 1 97.19 258 ALA B C 1
ATOM 4701 O O . ALA B 1 258 ? 7.621 -37.062 0.539 1 97.19 258 ALA B O 1
ATOM 4702 N N . ASP B 1 259 ? 7.711 -37.375 -1.679 1 97.5 259 ASP B N 1
ATOM 4703 C CA . ASP B 1 259 ? 9.156 -37.188 -1.74 1 97.5 259 ASP B CA 1
ATOM 4704 C C . ASP B 1 259 ? 9.531 -35.75 -1.347 1 97.5 259 ASP B C 1
ATOM 4706 O O . ASP B 1 259 ? 10.531 -35.531 -0.655 1 97.5 259 ASP B O 1
ATOM 4710 N N . VAL B 1 260 ? 8.734 -34.781 -1.794 1 98.19 260 VAL B N 1
ATOM 4711 C CA . VAL B 1 260 ? 8.977 -33.375 -1.456 1 98.19 260 VAL B CA 1
ATOM 4712 C C . VAL B 1 260 ? 8.883 -33.188 0.057 1 98.19 260 VAL B C 1
ATOM 4714 O O . VAL B 1 260 ? 9.695 -32.5 0.649 1 98.19 260 VAL B O 1
ATOM 4717 N N . CYS B 1 261 ? 7.891 -33.812 0.646 1 97.69 261 CYS B N 1
ATOM 4718 C CA . CYS B 1 261 ? 7.711 -33.688 2.088 1 97.69 261 CYS B CA 1
ATOM 4719 C C . CYS B 1 261 ? 8.852 -34.375 2.84 1 97.69 261 CYS B C 1
ATOM 4721 O O . CYS B 1 261 ? 9.344 -33.844 3.834 1 97.69 261 CYS B O 1
ATOM 4723 N N . HIS B 1 262 ? 9.32 -35.469 2.404 1 97.81 262 HIS B N 1
ATOM 4724 C CA . HIS B 1 262 ? 10.32 -36.25 3.105 1 97.81 262 HIS B CA 1
ATOM 4725 C C . HIS B 1 262 ? 11.719 -35.688 2.928 1 97.81 262 HIS B C 1
ATOM 4727 O O . HIS B 1 262 ? 12.547 -35.75 3.836 1 97.81 262 HIS B O 1
ATOM 4733 N N . ASN B 1 263 ? 11.953 -35.188 1.758 1 98.19 263 ASN B N 1
ATOM 4734 C CA . ASN B 1 263 ? 13.25 -34.625 1.412 1 98.19 263 ASN B CA 1
ATOM 4735 C C . ASN B 1 263 ? 13.102 -33.438 0.439 1 98.19 263 ASN B C 1
ATOM 4737 O O . ASN B 1 263 ? 13.492 -33.562 -0.725 1 98.19 263 ASN B O 1
ATOM 4741 N N . PRO B 1 264 ? 12.695 -32.281 1.008 1 98.25 264 PRO B N 1
ATOM 4742 C CA . PRO B 1 264 ? 12.414 -31.125 0.144 1 98.25 264 PRO B CA 1
ATOM 4743 C C . PRO B 1 264 ? 13.641 -30.672 -0.646 1 98.25 264 PRO B C 1
ATOM 4745 O O . PRO B 1 264 ? 13.547 -30.406 -1.849 1 98.25 264 PRO B O 1
ATOM 4748 N N . SER B 1 265 ? 14.812 -30.609 -0.041 1 97.81 265 SER B N 1
ATOM 4749 C CA . SER B 1 265 ? 16.016 -30.156 -0.719 1 97.81 265 SER B CA 1
ATOM 4750 C C . SER B 1 265 ? 16.391 -31.078 -1.873 1 97.81 265 SER B C 1
ATOM 4752 O O . SER B 1 265 ? 16.781 -30.609 -2.947 1 97.81 265 SER B O 1
ATOM 4754 N N . GLY B 1 266 ? 16.281 -32.344 -1.589 1 98 266 GLY B N 1
ATOM 4755 C CA . GLY B 1 266 ? 16.578 -33.312 -2.635 1 98 266 GLY B CA 1
ATOM 4756 C C . GLY B 1 266 ? 15.609 -33.25 -3.803 1 98 266 GLY B C 1
ATOM 4757 O O . GLY B 1 266 ? 16.016 -33.312 -4.961 1 98 266 GLY B O 1
ATOM 4758 N N . ALA B 1 267 ? 14.375 -33.125 -3.498 1 97.81 267 ALA B N 1
ATOM 4759 C CA . ALA B 1 267 ? 13.344 -33.062 -4.531 1 97.81 267 ALA B CA 1
ATOM 4760 C C . ALA B 1 267 ? 13.531 -31.844 -5.418 1 97.81 267 ALA B C 1
ATOM 4762 O O . ALA B 1 267 ? 13.438 -31.938 -6.645 1 97.81 267 ALA B O 1
ATOM 4763 N N . ILE B 1 268 ? 13.812 -30.703 -4.848 1 97.44 268 ILE B N 1
ATOM 4764 C CA . ILE B 1 268 ? 13.93 -29.453 -5.602 1 97.44 268 ILE B CA 1
ATOM 4765 C C . ILE B 1 268 ? 15.25 -29.438 -6.383 1 97.44 268 ILE B C 1
ATOM 4767 O O . ILE B 1 268 ? 15.32 -28.891 -7.484 1 97.44 268 ILE B O 1
ATOM 4771 N N . THR B 1 269 ? 16.297 -30.047 -5.844 1 97.75 269 THR B N 1
ATOM 4772 C CA . THR B 1 269 ? 17.562 -30.172 -6.551 1 97.75 269 THR B CA 1
ATOM 4773 C C . THR B 1 269 ? 17.375 -30.891 -7.883 1 97.75 269 THR B C 1
ATOM 4775 O O . THR B 1 269 ? 18 -30.531 -8.883 1 97.75 269 THR B O 1
ATOM 4778 N N . LYS B 1 270 ? 16.547 -31.906 -7.906 1 97.56 270 LYS B N 1
ATOM 4779 C CA . LYS B 1 270 ? 16.266 -32.625 -9.148 1 97.56 270 LYS B CA 1
ATOM 4780 C C . LYS B 1 270 ? 15.656 -31.688 -10.195 1 97.56 270 LYS B C 1
ATOM 4782 O O . LYS B 1 270 ? 15.961 -31.797 -11.383 1 97.56 270 LYS B O 1
ATOM 4787 N N . VAL B 1 271 ? 14.805 -30.797 -9.758 1 98 271 VAL B N 1
ATOM 4788 C CA . VAL B 1 271 ? 14.195 -29.828 -10.664 1 98 271 VAL B CA 1
ATOM 4789 C C . VAL B 1 271 ? 15.266 -28.891 -11.211 1 98 271 VAL B C 1
ATOM 4791 O O . VAL B 1 271 ? 15.312 -28.625 -12.422 1 98 271 VAL B O 1
ATOM 4794 N N . PHE B 1 272 ? 16.156 -28.406 -10.336 1 97.88 272 PHE B N 1
ATOM 4795 C CA . PHE B 1 272 ? 17.25 -27.531 -10.75 1 97.88 272 PHE B CA 1
ATOM 4796 C C . PHE B 1 272 ? 18.109 -28.219 -11.812 1 97.88 272 PHE B C 1
ATOM 4798 O O . PHE B 1 272 ? 18.422 -27.609 -12.844 1 97.88 272 PHE B O 1
ATOM 4805 N N . GLU B 1 273 ? 18.453 -29.422 -11.547 1 97.06 273 GLU B N 1
ATOM 4806 C CA . GLU B 1 273 ? 19.344 -30.156 -12.445 1 97.06 273 GLU B CA 1
ATOM 4807 C C . GLU B 1 273 ? 18.688 -30.359 -13.812 1 97.06 273 GLU B C 1
ATOM 4809 O O . GLU B 1 273 ? 19.328 -30.125 -14.844 1 97.06 273 GLU B O 1
ATOM 4814 N N . ARG B 1 274 ? 17.469 -30.766 -13.812 1 96.88 274 ARG B N 1
ATOM 4815 C CA . ARG B 1 274 ? 16.766 -30.984 -15.062 1 96.88 274 ARG B CA 1
ATOM 4816 C C . ARG B 1 274 ? 16.641 -29.703 -15.859 1 96.88 274 ARG B C 1
ATOM 4818 O O . ARG B 1 274 ? 16.812 -29.688 -17.078 1 96.88 274 ARG B O 1
ATOM 4825 N N . TYR B 1 275 ? 16.25 -28.625 -15.211 1 97.31 275 TYR B N 1
ATOM 4826 C CA . TYR B 1 275 ? 16.094 -27.328 -15.867 1 97.31 275 TYR B CA 1
ATOM 4827 C C . TYR B 1 275 ? 17.422 -26.844 -16.422 1 97.31 275 TYR B C 1
ATOM 4829 O O . TYR B 1 275 ? 17.484 -26.359 -17.547 1 97.31 275 TYR B O 1
ATOM 4837 N N . ASN B 1 276 ? 18.453 -26.938 -15.633 1 96.06 276 ASN B N 1
ATOM 4838 C CA . ASN B 1 276 ? 19.75 -26.391 -16.016 1 96.06 276 ASN B CA 1
ATOM 4839 C C . ASN B 1 276 ? 20.406 -27.234 -17.109 1 96.06 276 ASN B C 1
ATOM 4841 O O . ASN B 1 276 ? 21.297 -26.75 -17.812 1 96.06 276 ASN B O 1
ATOM 4845 N N . ASN B 1 277 ? 20.016 -28.422 -17.281 1 92.38 277 ASN B N 1
ATOM 4846 C CA . ASN B 1 277 ? 20.5 -29.266 -18.359 1 92.38 277 ASN B CA 1
ATOM 4847 C C . ASN B 1 277 ? 20.094 -28.734 -19.734 1 92.38 277 ASN B C 1
ATOM 4849 O O . ASN B 1 277 ? 20.672 -29.125 -20.75 1 92.38 277 ASN B O 1
ATOM 4853 N N . LEU B 1 278 ? 19.125 -27.891 -19.812 1 90 278 LEU B N 1
ATOM 4854 C CA . LEU B 1 278 ? 18.672 -27.266 -21.047 1 90 278 LEU B CA 1
ATOM 4855 C C . LEU B 1 278 ? 19.531 -26.031 -21.359 1 90 278 LEU B C 1
ATOM 4857 O O . LEU B 1 278 ? 19.094 -25.156 -22.109 1 90 278 LEU B O 1
ATOM 4861 N N . ASN B 1 279 ? 20.688 -25.984 -20.797 1 84.81 279 ASN B N 1
ATOM 4862 C CA . ASN B 1 279 ? 21.578 -24.844 -20.922 1 84.81 279 ASN B CA 1
ATOM 4863 C C . ASN B 1 279 ? 20.938 -23.562 -20.375 1 84.81 279 ASN B C 1
ATOM 4865 O O . ASN B 1 279 ? 21.047 -22.5 -21 1 84.81 279 ASN B O 1
ATOM 4869 N N . ASN B 1 280 ? 20.109 -23.812 -19.406 1 86.38 280 ASN B N 1
ATOM 4870 C CA . ASN B 1 280 ? 19.531 -22.688 -18.672 1 86.38 280 ASN B CA 1
ATOM 4871 C C . ASN B 1 280 ? 20.266 -22.453 -17.359 1 86.38 280 ASN B C 1
ATOM 4873 O O . ASN B 1 280 ? 21.344 -23.031 -17.125 1 86.38 280 ASN B O 1
ATOM 4877 N N . LYS B 1 281 ? 19.859 -21.375 -16.656 1 89.25 281 LYS B N 1
ATOM 4878 C CA . LYS B 1 281 ? 20.5 -21.047 -15.391 1 89.25 281 LYS B CA 1
ATOM 4879 C C . LYS B 1 281 ? 19.469 -20.656 -14.328 1 89.25 281 LYS B C 1
ATOM 4881 O O . LYS B 1 281 ? 19.094 -19.484 -14.227 1 89.25 281 LYS B O 1
ATOM 4886 N N . LEU B 1 282 ? 19.031 -21.703 -13.648 1 94.88 282 LEU B N 1
ATOM 4887 C CA . LEU B 1 282 ? 18.344 -21.453 -12.391 1 94.88 282 LEU B CA 1
ATOM 4888 C C . LEU B 1 282 ? 19.328 -21.453 -11.227 1 94.88 282 LEU B C 1
ATOM 4890 O O . LEU B 1 282 ? 19.781 -22.516 -10.797 1 94.88 282 LEU B O 1
ATOM 4894 N N . ILE B 1 283 ? 19.594 -20.281 -10.742 1 95.81 283 ILE B N 1
ATOM 4895 C CA . ILE B 1 283 ? 20.656 -20.109 -9.75 1 95.81 283 ILE B CA 1
ATOM 4896 C C . ILE B 1 283 ? 20.109 -20.375 -8.352 1 95.81 283 ILE B C 1
ATOM 4898 O O . ILE B 1 283 ? 19.078 -19.812 -7.965 1 95.81 283 ILE B O 1
ATOM 4902 N N . LYS B 1 284 ? 20.844 -21.266 -7.641 1 95.56 284 LYS B N 1
ATOM 4903 C CA . LYS B 1 284 ? 20.453 -21.641 -6.281 1 95.56 284 LYS B CA 1
ATOM 4904 C C . LYS B 1 284 ? 20.719 -20.5 -5.301 1 95.56 284 LYS B C 1
ATOM 4906 O O . LYS B 1 284 ? 21.75 -19.828 -5.383 1 95.56 284 LYS B O 1
ATOM 4911 N N . THR B 1 285 ? 19.641 -20.25 -4.523 1 94.38 285 THR B N 1
ATOM 4912 C CA . THR B 1 285 ? 19.797 -19.312 -3.412 1 94.38 285 THR B CA 1
ATOM 4913 C C . THR B 1 285 ? 19.078 -19.828 -2.17 1 94.38 285 THR B C 1
ATOM 4915 O O . THR B 1 285 ? 18.078 -20.531 -2.279 1 94.38 285 THR B O 1
ATOM 4918 N N . ASN B 1 286 ? 19.578 -19.578 -0.949 1 94 286 ASN B N 1
ATOM 4919 C CA . ASN B 1 286 ? 18.906 -19.766 0.333 1 94 286 ASN B CA 1
ATOM 4920 C C . ASN B 1 286 ? 18.531 -21.219 0.551 1 94 286 ASN B C 1
ATOM 4922 O O . ASN B 1 286 ? 17.453 -21.5 1.086 1 94 286 ASN B O 1
ATOM 4926 N N . PHE B 1 287 ? 19.25 -22.188 0.076 1 94.12 287 PHE B N 1
ATOM 4927 C CA . PHE B 1 287 ? 18.938 -23.594 0.242 1 94.12 287 PHE B CA 1
ATOM 4928 C C . PHE B 1 287 ? 18.969 -23.984 1.715 1 94.12 287 PHE B C 1
ATOM 4930 O O . PHE B 1 287 ? 18.297 -24.938 2.119 1 94.12 287 PHE B O 1
ATOM 4937 N N . GLU B 1 288 ? 19.734 -23.234 2.441 1 94.25 288 GLU B N 1
ATOM 4938 C CA . GLU B 1 288 ? 19.859 -23.5 3.873 1 94.25 288 GLU B CA 1
ATOM 4939 C C . GLU B 1 288 ? 18.547 -23.219 4.598 1 94.25 288 GLU B C 1
ATOM 4941 O O . GLU B 1 288 ? 18.328 -23.688 5.711 1 94.25 288 GLU B O 1
ATOM 4946 N N . GLU B 1 289 ? 17.672 -22.438 4.016 1 95 289 GLU B N 1
ATOM 4947 C CA . GLU B 1 289 ? 16.406 -22.062 4.633 1 95 289 GLU B CA 1
ATOM 4948 C C . GLU B 1 289 ? 15.336 -23.125 4.367 1 95 289 GLU B C 1
ATOM 4950 O O . GLU B 1 289 ? 14.258 -23.094 4.969 1 95 289 GLU B O 1
ATOM 4955 N N . ILE B 1 290 ? 15.594 -24.109 3.498 1 96.69 290 ILE B N 1
ATOM 4956 C CA . ILE B 1 290 ? 14.641 -25.188 3.207 1 96.69 290 ILE B CA 1
ATOM 4957 C C . ILE B 1 290 ? 14.531 -26.125 4.406 1 96.69 290 ILE B C 1
ATOM 4959 O O . ILE B 1 290 ? 15.539 -26.672 4.871 1 96.69 290 ILE B O 1
ATOM 4963 N N . PRO B 1 291 ? 13.391 -26.297 4.961 1 97.38 291 PRO B N 1
ATOM 4964 C CA . PRO B 1 291 ? 13.234 -27.281 6.039 1 97.38 291 PRO B CA 1
ATOM 4965 C C . PRO B 1 291 ? 13.68 -28.688 5.641 1 97.38 291 PRO B C 1
ATOM 4967 O O . PRO B 1 291 ? 13.594 -29.047 4.465 1 97.38 291 PRO B O 1
ATOM 4970 N N . LYS B 1 292 ? 14.109 -29.438 6.637 1 97.25 292 LYS B N 1
ATOM 4971 C CA . LYS B 1 292 ? 14.57 -30.797 6.363 1 97.25 292 LYS B CA 1
ATOM 4972 C C . LYS B 1 292 ? 13.43 -31.672 5.855 1 97.25 292 LYS B C 1
ATOM 4974 O O . LYS B 1 292 ? 13.633 -32.531 4.988 1 97.25 292 LYS B O 1
ATOM 4979 N N . THR B 1 293 ? 12.297 -31.516 6.453 1 97.38 293 THR B N 1
ATOM 4980 C CA . THR B 1 293 ? 11.094 -32.25 6.062 1 97.38 293 THR B CA 1
ATOM 4981 C C . THR B 1 293 ? 9.852 -31.359 6.215 1 97.38 293 THR B C 1
ATOM 4983 O O . THR B 1 293 ? 9.914 -30.297 6.84 1 97.38 293 THR B O 1
ATOM 4986 N N . PHE B 1 294 ? 8.844 -31.703 5.516 1 96.56 294 PHE B N 1
ATOM 4987 C CA . PHE B 1 294 ? 7.5 -31.203 5.754 1 96.56 294 PHE B CA 1
ATOM 4988 C C . PHE B 1 294 ? 6.578 -32.312 6.227 1 96.56 294 PHE B C 1
ATOM 4990 O O . PHE B 1 294 ? 6.816 -33.5 5.926 1 96.56 294 PHE B O 1
ATOM 4997 N N . VAL B 1 295 ? 5.582 -31.984 6.984 1 91.44 295 VAL B N 1
ATOM 4998 C CA . VAL B 1 295 ? 4.605 -32.969 7.422 1 91.44 295 VAL B CA 1
ATOM 4999 C C . VAL B 1 295 ? 3.707 -33.375 6.254 1 91.44 295 VAL B C 1
ATOM 5001 O O . VAL B 1 295 ? 3.074 -32.5 5.633 1 91.44 295 VAL B O 1
ATOM 5004 N N . LEU B 1 296 ? 3.721 -34.594 5.965 1 88.25 296 LEU B N 1
ATOM 5005 C CA . LEU B 1 296 ? 2.857 -35.125 4.914 1 88.25 296 LEU B CA 1
ATOM 5006 C C . LEU B 1 296 ? 1.389 -35.031 5.309 1 88.25 296 LEU B C 1
ATOM 5008 O O . LEU B 1 296 ? 0.997 -35.438 6.395 1 88.25 296 LEU B O 1
ATOM 5012 N N . SER B 1 297 ? 0.623 -34.312 4.527 1 81.44 297 SER B N 1
ATOM 5013 C CA . SER B 1 297 ? -0.805 -34.188 4.797 1 81.44 297 SER B CA 1
ATOM 5014 C C . SER B 1 297 ? -1.575 -35.406 4.285 1 81.44 297 SER B C 1
ATOM 5016 O O . SER B 1 297 ? -2.182 -35.344 3.211 1 81.44 297 SER B O 1
ATOM 5018 N N . ASP B 1 298 ? -1.499 -36.438 4.961 1 74.69 298 ASP B N 1
ATOM 5019 C CA . ASP B 1 298 ? -2.199 -37.656 4.586 1 74.69 298 ASP B CA 1
ATOM 5020 C C . ASP B 1 298 ? -3.244 -38.062 5.633 1 74.69 298 ASP B C 1
ATOM 5022 O O . ASP B 1 298 ? -3.764 -39.156 5.625 1 74.69 298 ASP B O 1
ATOM 5026 N N . ARG B 1 299 ? -3.473 -37.031 6.488 1 66.62 299 ARG B N 1
ATOM 5027 C CA . ARG B 1 299 ? -4.43 -37.312 7.551 1 66.62 299 ARG B CA 1
ATOM 5028 C C . ARG B 1 299 ? -5.844 -37.438 6.996 1 66.62 299 ARG B C 1
ATOM 5030 O O . ARG B 1 299 ? -6.188 -36.781 6.012 1 66.62 299 ARG B O 1
ATOM 5037 N N . LYS B 1 300 ? -6.457 -38.375 7.668 1 71.75 300 LYS B N 1
ATOM 5038 C CA . LYS B 1 300 ? -7.867 -38.594 7.367 1 71.75 300 LYS B CA 1
ATOM 5039 C C . LYS B 1 300 ? -8.711 -37.375 7.719 1 71.75 300 LYS B C 1
ATOM 5041 O O . LYS B 1 300 ? -8.742 -36.938 8.875 1 71.75 300 LYS B O 1
ATOM 5046 N N . ASN B 1 301 ? -9.125 -36.719 6.652 1 74.88 301 ASN B N 1
ATOM 5047 C CA . ASN B 1 301 ? -9.93 -35.531 6.879 1 74.88 301 ASN B CA 1
ATOM 5048 C C . ASN B 1 301 ? -11.406 -35.781 6.574 1 74.88 301 ASN B C 1
ATOM 5050 O O . ASN B 1 301 ? -12.195 -34.812 6.496 1 74.88 301 ASN B O 1
ATOM 5054 N N . VAL B 1 302 ? -11.68 -37.094 6.266 1 80.88 302 VAL B N 1
ATOM 5055 C CA . VAL B 1 302 ? -13.062 -37.469 5.969 1 80.88 302 VAL B CA 1
ATOM 5056 C C . VAL B 1 302 ? -13.484 -38.625 6.875 1 80.88 302 VAL B C 1
ATOM 5058 O O . VAL B 1 302 ? -12.656 -39.188 7.602 1 80.88 302 VAL B O 1
ATOM 5061 N N . SER B 1 303 ? -14.766 -38.906 6.91 1 84.88 303 SER B N 1
ATOM 5062 C CA . SER B 1 303 ? -15.266 -40.031 7.703 1 84.88 303 SER B CA 1
ATOM 5063 C C . SER B 1 303 ? -14.734 -41.344 7.172 1 84.88 303 SER B C 1
ATOM 5065 O O . SER B 1 303 ? -14.32 -41.438 6.016 1 84.88 303 SER B O 1
ATOM 5067 N N . THR B 1 304 ? -14.672 -42.375 8.023 1 88.25 304 THR B N 1
ATOM 5068 C CA . THR B 1 304 ? -14.227 -43.719 7.641 1 88.25 304 THR B CA 1
ATOM 5069 C C . THR B 1 304 ? -15.047 -44.25 6.477 1 88.25 304 THR B C 1
ATOM 5071 O O . THR B 1 304 ? -14.508 -44.875 5.566 1 88.25 304 THR B O 1
ATOM 5074 N N . LEU B 1 305 ? -16.312 -44 6.492 1 88.38 305 LEU B N 1
ATOM 5075 C CA . LEU B 1 305 ? -17.203 -44.438 5.43 1 88.38 305 LEU B CA 1
ATOM 5076 C C . LEU B 1 305 ? -16.844 -43.781 4.102 1 88.38 305 LEU B C 1
ATOM 5078 O O . LEU B 1 305 ? -16.828 -44.438 3.059 1 88.38 305 LEU B O 1
ATOM 5082 N N . GLU B 1 306 ? -16.609 -42.531 4.168 1 88.62 306 GLU B N 1
ATOM 5083 C CA . GLU B 1 306 ? -16.234 -41.781 2.965 1 88.62 306 GLU B CA 1
ATOM 5084 C C . GLU B 1 306 ? -14.883 -42.281 2.43 1 88.62 306 GLU B C 1
ATOM 5086 O O . GLU B 1 306 ? -14.688 -42.344 1.216 1 88.62 306 GLU B O 1
ATOM 5091 N N . GLU B 1 307 ? -14.008 -42.5 3.338 1 91.44 307 GLU B N 1
ATOM 5092 C CA . GLU B 1 307 ? -12.703 -43.031 2.938 1 91.44 307 GLU B CA 1
ATOM 5093 C C . GLU B 1 307 ? -12.836 -44.344 2.172 1 91.44 307 GLU B C 1
ATOM 5095 O O . GLU B 1 307 ? -12.195 -44.531 1.136 1 91.44 307 GLU B O 1
ATOM 5100 N N . ILE B 1 308 ? -13.617 -45.188 2.686 1 93.44 308 ILE B N 1
ATOM 5101 C CA . ILE B 1 308 ? -13.844 -46.469 2.051 1 93.44 308 ILE B CA 1
ATOM 5102 C C . ILE B 1 308 ? -14.508 -46.281 0.688 1 93.44 308 ILE B C 1
ATOM 5104 O O . ILE B 1 308 ? -14.141 -46.938 -0.289 1 93.44 308 ILE B O 1
ATOM 5108 N N . LYS B 1 309 ? -15.414 -45.406 0.664 1 95.56 309 LYS B N 1
ATOM 5109 C CA . LYS B 1 309 ? -16.109 -45.125 -0.585 1 95.56 309 LYS B CA 1
ATOM 5110 C C . LYS B 1 309 ? -15.148 -44.594 -1.639 1 95.56 309 LYS B C 1
ATOM 5112 O O . LYS B 1 309 ? -15.234 -44.969 -2.812 1 95.56 309 LYS B O 1
ATOM 5117 N N . ILE B 1 310 ? -14.25 -43.719 -1.255 1 95.88 310 ILE B N 1
ATOM 5118 C CA . ILE B 1 310 ? -13.25 -43.156 -2.156 1 95.88 310 ILE B CA 1
ATOM 5119 C C . ILE B 1 310 ? -12.367 -44.281 -2.715 1 95.88 310 ILE B C 1
ATOM 5121 O O . ILE B 1 310 ? -12.156 -44.375 -3.926 1 95.88 310 ILE B O 1
ATOM 5125 N N . GLU B 1 311 ? -11.891 -45.094 -1.829 1 94.75 311 GLU B N 1
ATOM 5126 C CA . GLU B 1 311 ? -10.992 -46.156 -2.234 1 94.75 311 GLU B CA 1
ATOM 5127 C C . GLU B 1 311 ? -11.68 -47.094 -3.223 1 94.75 311 GLU B C 1
ATOM 5129 O O . GLU B 1 311 ? -11.086 -47.469 -4.234 1 94.75 311 GLU B O 1
ATOM 5134 N N . LYS B 1 312 ? -12.883 -47.469 -2.947 1 96.06 312 LYS B N 1
ATOM 5135 C CA . LYS B 1 312 ? -13.648 -48.344 -3.822 1 96.06 312 LYS B CA 1
ATOM 5136 C C . LYS B 1 312 ? -13.906 -47.688 -5.176 1 96.06 312 LYS B C 1
ATOM 5138 O O . LYS B 1 312 ? -13.789 -48.344 -6.219 1 96.06 312 LYS B O 1
ATOM 5143 N N . THR B 1 313 ? -14.281 -46.469 -5.137 1 97 313 THR B N 1
ATOM 5144 C CA . THR B 1 313 ? -14.625 -45.75 -6.355 1 97 313 THR B CA 1
ATOM 5145 C C . THR B 1 313 ? -13.398 -45.594 -7.246 1 97 313 THR B C 1
ATOM 5147 O O . THR B 1 313 ? -13.477 -45.781 -8.461 1 97 313 THR B O 1
ATOM 5150 N N . ILE B 1 314 ? -12.258 -45.188 -6.684 1 96.25 314 ILE B N 1
ATOM 5151 C CA . ILE B 1 314 ? -11.031 -45.031 -7.449 1 96.25 314 ILE B CA 1
ATOM 5152 C C . ILE B 1 314 ? -10.648 -46.375 -8.094 1 96.25 314 ILE B C 1
ATOM 5154 O O . ILE B 1 314 ? -10.273 -46.438 -9.266 1 96.25 314 ILE B O 1
ATOM 5158 N N . SER B 1 315 ? -10.742 -47.406 -7.262 1 94.88 315 SER B N 1
ATOM 5159 C CA . SER B 1 315 ? -10.398 -48.75 -7.762 1 94.88 315 SER B CA 1
ATOM 5160 C C . SER B 1 315 ? -11.305 -49.125 -8.922 1 94.88 315 SER B C 1
ATOM 5162 O O . SER B 1 315 ? -10.828 -49.656 -9.938 1 94.88 315 SER B O 1
ATOM 5164 N N . GLU B 1 316 ? -12.531 -48.969 -8.805 1 95.44 316 GLU B N 1
ATOM 5165 C CA . GLU B 1 316 ? -13.516 -49.281 -9.836 1 95.44 316 GLU B CA 1
ATOM 5166 C C . GLU B 1 316 ? -13.266 -48.469 -11.109 1 95.44 316 GLU B C 1
ATOM 5168 O O . GLU B 1 316 ? -13.273 -49.031 -12.211 1 95.44 316 GLU B O 1
ATOM 5173 N N . LEU B 1 317 ? -13.023 -47.219 -10.961 1 95.19 317 LEU B N 1
ATOM 5174 C CA . LEU B 1 317 ? -12.906 -46.312 -12.102 1 95.19 317 LEU B CA 1
ATOM 5175 C C . LEU B 1 317 ? -11.555 -46.5 -12.797 1 95.19 317 LEU B C 1
ATOM 5177 O O . LEU B 1 317 ? -11.461 -46.344 -14.016 1 95.19 317 LEU B O 1
ATOM 5181 N N . SER B 1 318 ? -10.508 -46.781 -12.008 1 92.75 318 SER B N 1
ATOM 5182 C CA . SER B 1 318 ? -9.156 -46.875 -12.539 1 92.75 318 SER B CA 1
ATOM 5183 C C . SER B 1 318 ? -9.07 -47.969 -13.609 1 92.75 318 SER B C 1
ATOM 5185 O O . SER B 1 318 ? -8.219 -47.906 -14.492 1 92.75 318 SER B O 1
ATOM 5187 N N . GLU B 1 319 ? -9.953 -48.875 -13.594 1 89.69 319 GLU B N 1
ATOM 5188 C CA . GLU B 1 319 ? -9.992 -49.969 -14.586 1 89.69 319 GLU B CA 1
ATOM 5189 C C . GLU B 1 319 ? -10.328 -49.438 -15.969 1 89.69 319 GLU B C 1
ATOM 5191 O O . GLU B 1 319 ? -10.008 -50.062 -16.984 1 89.69 319 GLU B O 1
ATOM 5196 N N . HIS B 1 320 ? -10.875 -48.312 -16.031 1 86.88 320 HIS B N 1
ATOM 5197 C CA . HIS B 1 320 ? -11.336 -47.719 -17.281 1 86.88 320 HIS B CA 1
ATOM 5198 C C . HIS B 1 320 ? -10.398 -46.625 -17.781 1 86.88 320 HIS B C 1
ATOM 5200 O O . HIS B 1 320 ? -10.68 -45.969 -18.781 1 86.88 320 HIS B O 1
ATOM 5206 N N . PHE B 1 321 ? -9.422 -46.312 -17.047 1 87.5 321 PHE B N 1
ATOM 5207 C CA . PHE B 1 321 ? -8.461 -45.281 -17.391 1 87.5 321 PHE B CA 1
ATOM 5208 C C . PHE B 1 321 ? -7.082 -45.875 -17.641 1 87.5 321 PHE B C 1
ATOM 5210 O O . PHE B 1 321 ? -6.73 -46.906 -17.047 1 87.5 321 PHE B O 1
#

Solvent-accessible surface area (backbone atoms only — not comparable to full-atom values): 34228 Å² total; per-residue (Å²): 126,76,64,44,42,67,32,69,68,57,44,55,49,44,46,59,53,32,64,47,36,35,69,59,25,51,51,48,35,58,67,20,52,88,45,79,54,89,47,48,38,33,42,39,27,41,58,72,71,24,54,44,56,56,53,49,44,51,53,57,50,28,28,54,50,38,59,44,20,38,50,25,33,55,22,35,85,18,40,51,50,44,48,54,55,32,55,76,71,67,40,76,68,43,77,85,69,82,61,62,59,97,56,41,48,69,36,34,39,25,66,28,49,29,62,61,38,51,42,74,71,42,65,82,72,14,60,46,41,91,60,76,78,65,52,71,68,50,47,50,49,55,45,10,44,53,29,37,39,18,61,74,67,72,23,27,31,46,44,38,36,59,42,43,70,14,34,46,67,42,49,45,66,70,34,79,63,40,34,38,39,36,29,39,54,63,63,67,54,22,39,48,44,44,48,47,49,14,43,75,76,62,46,55,80,46,89,69,74,51,32,35,88,54,42,70,60,49,64,70,72,47,83,49,47,65,59,48,42,42,50,51,51,54,45,38,49,48,55,51,49,56,51,61,70,71,46,64,72,78,35,48,49,76,45,48,37,67,51,35,20,64,31,32,64,63,49,51,47,54,52,45,53,52,52,31,69,69,77,40,73,70,42,82,33,61,65,86,67,54,55,71,54,49,83,73,84,69,69,82,81,60,54,72,68,55,50,52,49,46,54,50,49,44,59,63,51,49,74,78,102,124,76,65,42,40,66,32,69,68,58,45,55,50,44,46,58,51,32,65,48,36,38,70,60,27,50,51,48,34,58,67,20,50,90,46,79,54,90,48,48,38,33,43,40,28,42,58,70,71,23,55,44,55,55,54,48,44,50,53,57,50,26,29,54,51,38,60,44,19,38,48,24,32,53,22,37,86,20,40,52,48,44,49,54,54,32,48,74,72,70,48,62,73,42,76,85,71,82,60,63,60,96,56,43,49,70,36,34,46,24,66,28,49,29,62,63,39,52,42,74,70,42,65,82,71,13,60,47,40,93,61,74,77,65,51,71,68,50,50,48,49,53,46,10,44,53,30,36,39,20,61,73,66,72,23,28,31,46,44,39,37,59,42,42,72,13,34,47,67,41,50,45,68,69,34,80,62,38,34,39,39,36,27,40,55,62,64,67,51,24,37,48,43,45,48,46,50,15,43,73,75,62,44,56,82,48,88,70,75,52,32,34,89,53,42,70,60,48,64,71,71,49,84,49,48,65,59,47,42,43,49,50,51,54,44,38,50,47,54,49,48,56,51,59,69,72,46,63,72,78,35,49,48,78,43,49,36,67,50,34,20,62,32,31,64,63,47,52,48,53,51,46,52,52,53,32,68,71,77,40,73,70,43,80,34,60,63,85,68,55,56,71,54,49,84,74,84,68,70,84,81,58,55,73,67,54,50,52,49,46,54,53,47,46,57,62,51,50,76,78,103

Sequence (642 aa):
MLRYRIPYRIGMILKKMQYFCLPFENKQLCSSKNRYSEYYPIFVLGLPRAGSTLVYQLLVNSSECCYFSNLATTMHLSPVTVSRVTKIIGGQNPPPTFQSRYGNTSLWNEPSVGVSIWGRWFPLNQTFMKKNNLNTKMFDELRSTIYGMQNIFSAPFIGKWQGFNSVSGVMNEAFPKCFFVRVKRDYKSVAQSILKAREDTGNVQTWFSSRTSAYNEIIASTHDPVRQACLQILNLEKDLDDFFSNISKNKKITVDYADVCHNPSGAITKVFERYNNLNNKLIKTNFEEIPKTFVLSDRKNVSTLEEIKIEKTISELSEHFMLRYRIPYRIGMILKKMQYFCLPFENKQLCSSKNRYSEYYPIFVLGLPRAGSTLVYQLLVNSSECCYFSNLATTMHLSPVTVSRVTKIIGGQNPPPTFQSRYGNTSLWNEPSVGVSIWGRWFPLNQTFMKKNNLNTKMFDELRSTIYGMQNIFSAPFIGKWQGFNSVSGVMNEAFPKCFFVRVKRDYKSVAQSILKAREDTGNVQTWFSSRTSAYNEIIASTHDPVRQACLQILNLEKDLDDFFSNISKNKKITVDYADVCHNPSGAITKVFERYNNLNNKLIKTNFEEIPKTFVLSDRKNVSTLEEIKIEKTISELSEHF

pLDDT: mean 93.54, std 6.78, range [38.25, 98.81]

Radius of gyration: 31.65 Å; Cα contacts (8 Å, |Δi|>4): 1110; chains: 2; bounding box: 48×93×72 Å